Protein AF-S5ZCZ0-F1 (afdb_monomer)

Organism: NCBI:txid1365176

Nearest PDB structures (foldseek):
  7u8q-assembly1_j  TM=2.673E-01  e=6.344E+00  Sus scrofa
  8hij-assembly1_A  TM=1.651E-01  e=8.503E+00  Escherichia coli

pLDDT: mean 81.08, std 20.19, range [30.62, 98.19]

Foldseek 3Di:
DALVLQLLLLVLLVVLLVVAPWQFDEDPCLSVLLSCLLNCLVVDVVSLDDDDDDDPPPDDDDDDDDQQPADLVLVVVCVPPDPVVVVVVVVVPCLCVLLVLLLVQLLVCLVPSYGDSVNSSSLSNSLNNQLSNQADRPDPVQRVVLVVCLVVQSVVSVDCVLLPQQQAFSVRLSVPSNPQDHDRHNNSSSSSSNNNSSNSCNRRIVHDQADDPVLLVLLVVLLVVCDDPNLVVLLVLLVLLVVLLVVCLVQQVVPDPVLNVLSVLLVLLSQLSVLSVLCVDPFSLSNLVSLLRSQPPPSNVVSLVSLCVVLVVTVVVSSCSNNVSSVCSNCVSVVRPSCVVCSRRSSNHDNGDPPPPDPPPPPPPDD

Structure (mmCIF, N/CA/C/O backbone):
data_AF-S5ZCZ0-F1
#
_entry.id   AF-S5ZCZ0-F1
#
loop_
_atom_site.group_PDB
_atom_site.id
_atom_site.type_symbol
_atom_site.label_atom_id
_atom_site.label_alt_id
_atom_site.label_comp_id
_atom_site.label_asym_id
_atom_site.label_entity_id
_atom_site.label_seq_id
_atom_site.pdbx_PDB_ins_code
_atom_site.Cartn_x
_atom_site.Cartn_y
_atom_site.Cartn_z
_atom_site.occupancy
_atom_site.B_iso_or_equiv
_atom_site.auth_seq_id
_atom_site.auth_comp_id
_atom_site.auth_asym_id
_atom_site.auth_atom_id
_atom_site.pdbx_PDB_model_num
ATOM 1 N N . MET A 1 1 ? -21.296 -11.955 4.753 1.00 70.44 1 MET A N 1
ATOM 2 C CA . MET A 1 1 ? -22.139 -11.496 5.878 1.00 70.44 1 MET A CA 1
ATOM 3 C C . MET A 1 1 ? -23.387 -10.886 5.261 1.00 70.44 1 MET A C 1
ATOM 5 O O . MET A 1 1 ? -23.362 -10.497 4.111 1.00 70.44 1 MET A O 1
ATOM 9 N N . HIS A 1 2 ? -24.495 -10.764 5.996 1.00 80.06 2 HIS A N 1
ATOM 10 C CA . HIS A 1 2 ? -25.689 -10.128 5.426 1.00 80.06 2 HIS A CA 1
ATOM 11 C C . HIS A 1 2 ? -25.686 -8.609 5.664 1.00 80.06 2 HIS A C 1
ATOM 13 O O . HIS A 1 2 ? -25.367 -8.169 6.773 1.00 80.06 2 HIS A O 1
ATOM 19 N N . GLY A 1 3 ? -26.139 -7.824 4.676 1.00 82.00 3 GLY A N 1
ATOM 20 C CA . GLY A 1 3 ? -26.157 -6.348 4.649 1.00 82.00 3 GLY A CA 1
ATOM 21 C C . GLY A 1 3 ? -26.394 -5.577 5.962 1.00 82.00 3 GLY A C 1
ATOM 22 O O . GLY A 1 3 ? -25.667 -4.627 6.242 1.00 82.00 3 GLY A O 1
ATOM 23 N N . GLU A 1 4 ? -27.341 -5.973 6.824 1.00 89.56 4 GLU A N 1
ATOM 24 C CA . GLU A 1 4 ? -27.546 -5.268 8.108 1.00 89.56 4 GLU A CA 1
ATOM 25 C C . GLU A 1 4 ? -26.338 -5.406 9.049 1.00 89.56 4 GLU A C 1
ATOM 27 O O . GLU A 1 4 ? -25.949 -4.449 9.713 1.00 89.56 4 GLU A O 1
ATOM 32 N N . THR A 1 5 ? -25.685 -6.570 9.079 1.00 91.88 5 THR A N 1
ATOM 33 C CA . THR A 1 5 ? -24.471 -6.759 9.881 1.00 91.88 5 THR A CA 1
ATOM 34 C C . THR A 1 5 ? -23.303 -5.963 9.302 1.00 91.88 5 THR A C 1
ATOM 36 O O . THR A 1 5 ? -22.583 -5.333 10.074 1.00 91.88 5 THR A O 1
ATOM 39 N N . HIS A 1 6 ? -23.144 -5.910 7.970 1.00 93.38 6 HIS A N 1
ATOM 40 C CA . HIS A 1 6 ? -22.136 -5.054 7.322 1.00 93.38 6 HIS A CA 1
ATOM 41 C C . HIS A 1 6 ? -22.290 -3.589 7.751 1.00 93.38 6 HIS A C 1
ATOM 43 O O . HIS A 1 6 ? -21.334 -2.942 8.193 1.00 93.38 6 HIS A O 1
ATOM 49 N N . LYS A 1 7 ? -23.529 -3.090 7.692 1.00 96.00 7 LYS A N 1
ATOM 50 C CA . LYS A 1 7 ? -23.900 -1.735 8.098 1.00 96.00 7 LYS A CA 1
ATOM 51 C C . LYS A 1 7 ? -23.567 -1.453 9.562 1.00 96.00 7 LYS A C 1
ATOM 53 O O . LYS A 1 7 ? -22.830 -0.503 9.829 1.00 96.00 7 LYS A O 1
ATOM 58 N N . VAL A 1 8 ? -24.082 -2.260 10.493 1.00 96.50 8 VAL A N 1
ATOM 59 C CA . VAL A 1 8 ? -23.909 -2.021 11.937 1.00 96.50 8 VAL A CA 1
ATOM 60 C C . VAL A 1 8 ? -22.431 -2.089 12.322 1.00 96.50 8 VAL A C 1
ATOM 62 O O . VAL A 1 8 ? -21.939 -1.192 13.005 1.00 96.50 8 VAL A O 1
ATOM 65 N N . VAL A 1 9 ? -21.692 -3.086 11.824 1.00 97.06 9 VAL A N 1
ATOM 66 C CA . VAL A 1 9 ? -20.251 -3.219 12.084 1.00 97.06 9 VAL A CA 1
ATOM 67 C C . VAL A 1 9 ? -19.486 -1.976 11.624 1.00 97.06 9 VAL A C 1
ATOM 69 O O . VAL A 1 9 ? -18.690 -1.422 12.386 1.00 97.06 9 VAL A O 1
ATOM 72 N N . THR A 1 10 ? -19.745 -1.490 10.407 1.00 97.38 10 THR A N 1
ATOM 73 C CA . THR A 1 10 ? -19.081 -0.283 9.893 1.00 97.38 10 THR A CA 1
ATOM 74 C C . THR A 1 10 ? -19.464 0.969 10.668 1.00 97.38 10 THR A C 1
ATOM 76 O O . THR A 1 10 ? -18.585 1.770 10.976 1.00 97.38 10 THR A O 1
ATOM 79 N N . GLN A 1 11 ? -20.739 1.144 11.016 1.00 97.12 11 GLN A N 1
ATOM 80 C CA . GLN A 1 11 ? -21.191 2.302 11.790 1.00 97.12 11 GLN A CA 1
ATOM 81 C C . GLN A 1 11 ? -20.533 2.354 13.174 1.00 97.12 11 GLN A C 1
ATOM 83 O O . GLN A 1 11 ? -20.063 3.414 13.587 1.00 97.12 11 GLN A O 1
ATOM 88 N N . ARG A 1 12 ? -20.443 1.214 13.869 1.00 96.56 12 ARG A N 1
ATOM 89 C CA . ARG A 1 12 ? -19.807 1.132 15.193 1.00 96.56 12 ARG A CA 1
ATOM 90 C C . ARG A 1 12 ? -18.302 1.378 15.121 1.00 96.56 12 ARG A C 1
ATOM 92 O O . ARG A 1 12 ? -17.793 2.211 15.869 1.00 96.56 12 ARG A O 1
ATOM 99 N N . ALA A 1 13 ? -17.620 0.762 14.155 1.00 97.00 13 ALA A N 1
ATOM 100 C CA . ALA A 1 13 ? -16.197 1.004 13.924 1.00 97.00 13 ALA A CA 1
ATOM 101 C C . ALA A 1 13 ? -15.904 2.479 13.590 1.00 97.00 13 ALA A C 1
ATOM 103 O O . ALA A 1 13 ? -14.936 3.038 14.099 1.00 97.00 13 ALA A O 1
ATOM 104 N N . LEU A 1 14 ? -16.749 3.131 12.778 1.00 95.69 14 LEU A N 1
ATOM 105 C CA . LEU A 1 14 ? -16.627 4.562 12.478 1.00 95.69 14 LEU A CA 1
ATOM 106 C C . LEU A 1 14 ? -16.865 5.440 13.704 1.00 95.69 14 LEU A C 1
ATOM 108 O O . LEU A 1 14 ? -16.120 6.394 13.908 1.00 95.69 14 LEU A O 1
ATOM 112 N N . SER A 1 15 ? -17.883 5.131 14.509 1.00 94.31 15 SER A N 1
ATOM 113 C CA . SER A 1 15 ? -18.178 5.879 15.732 1.00 94.31 15 SER A CA 1
ATOM 114 C C . SER A 1 15 ? -16.983 5.861 16.683 1.00 94.31 15 SER A C 1
ATOM 116 O O . SER A 1 15 ? -16.574 6.912 17.173 1.00 94.31 15 SER A O 1
ATOM 118 N N . TYR A 1 16 ? -16.388 4.685 16.892 1.00 94.88 16 TYR A N 1
ATOM 119 C CA . TYR A 1 16 ? -15.202 4.541 17.734 1.00 94.88 16 TYR A CA 1
ATOM 120 C C . TYR A 1 16 ? -13.967 5.208 17.114 1.00 94.88 16 TYR A C 1
ATOM 122 O O . TYR A 1 16 ? -13.205 5.889 17.792 1.00 94.88 16 TYR A O 1
ATOM 130 N N . LEU A 1 17 ? -13.779 5.086 15.800 1.00 94.44 17 LEU A N 1
ATOM 131 C CA . LEU A 1 17 ? -12.682 5.761 15.115 1.00 94.44 17 LEU A CA 1
ATOM 132 C C . LEU A 1 17 ? -12.793 7.290 15.208 1.00 94.44 17 LEU A C 1
ATOM 134 O O . LEU A 1 17 ? -11.783 7.957 15.388 1.00 94.44 17 LEU A O 1
ATOM 138 N N . ARG A 1 18 ? -14.002 7.852 15.108 1.00 92.00 18 ARG A N 1
ATOM 139 C CA . ARG A 1 18 ? -14.245 9.300 15.222 1.00 92.00 18 ARG A CA 1
ATOM 140 C C . ARG A 1 18 ? -14.016 9.839 16.630 1.00 92.00 18 ARG A C 1
ATOM 142 O O . ARG A 1 18 ? -13.731 11.025 16.757 1.00 92.00 18 ARG A O 1
ATOM 149 N N . SER A 1 19 ? -14.129 9.007 17.669 1.00 91.94 19 SER A N 1
ATOM 150 C CA . SER A 1 19 ? -13.712 9.417 19.016 1.00 91.94 19 SER A CA 1
ATOM 151 C C . SER A 1 19 ? -12.190 9.500 19.157 1.00 91.94 19 SER A C 1
ATOM 153 O O . SER A 1 19 ? -11.697 9.991 20.167 1.00 91.94 19 SER A O 1
ATOM 155 N N . MET A 1 20 ? -11.439 9.030 18.157 1.00 88.81 20 MET A N 1
ATOM 156 C CA . MET A 1 20 ? -10.005 9.253 18.034 1.00 88.81 20 MET A CA 1
ATOM 157 C C . MET A 1 20 ? -9.792 10.496 17.172 1.00 88.81 20 MET A C 1
ATOM 159 O O . MET A 1 20 ? -10.375 10.611 16.097 1.00 88.81 20 MET A O 1
ATOM 163 N N . GLU A 1 21 ? -8.966 11.437 17.621 1.00 87.06 21 GLU A N 1
ATOM 164 C CA . GLU A 1 21 ? -8.628 12.613 16.817 1.00 87.06 21 GLU A CA 1
ATOM 165 C C . GLU A 1 21 ? -8.030 12.179 15.468 1.00 87.06 21 GLU A C 1
ATOM 167 O O . GLU A 1 21 ? -6.928 11.631 15.399 1.00 87.06 21 GLU A O 1
ATOM 172 N N . LEU A 1 22 ? -8.784 12.382 14.383 1.00 91.88 22 LEU A N 1
ATOM 173 C CA . LEU A 1 22 ? -8.391 11.933 13.052 1.00 91.88 22 LEU A CA 1
ATOM 174 C C . LEU A 1 22 ? -7.470 12.950 12.366 1.00 91.88 22 LEU A C 1
ATOM 176 O O . LEU A 1 22 ? -7.805 14.133 12.302 1.00 91.88 22 LEU A O 1
ATOM 180 N N . PRO A 1 23 ? -6.369 12.505 11.734 1.00 90.81 23 PRO A N 1
ATOM 181 C CA . PRO A 1 23 ? -5.479 13.387 10.980 1.00 90.81 23 PRO A CA 1
ATOM 182 C C . PRO A 1 23 ? -6.022 13.778 9.589 1.00 90.81 23 PRO A C 1
ATOM 184 O O . PRO A 1 23 ? -5.331 14.463 8.831 1.00 90.81 23 PRO A O 1
ATOM 187 N N . VAL A 1 24 ? -7.226 13.325 9.218 1.00 90.06 24 VAL A N 1
ATOM 188 C CA . VAL A 1 24 ? -7.830 13.485 7.884 1.00 90.06 24 VAL A CA 1
ATOM 189 C C . VAL A 1 24 ? -9.168 14.209 7.989 1.00 90.06 24 VAL A C 1
ATOM 191 O O . VAL A 1 24 ? -9.990 13.889 8.848 1.00 90.06 24 VAL A O 1
ATOM 194 N N . VAL A 1 25 ? -9.430 15.138 7.065 1.00 90.75 25 VAL A N 1
ATOM 195 C CA . VAL A 1 25 ? -10.736 15.802 6.961 1.00 90.75 25 VAL A CA 1
ATOM 196 C C . VAL A 1 25 ? -11.687 14.922 6.152 1.00 90.75 25 VAL A C 1
ATOM 198 O O . VAL A 1 25 ? -11.477 14.700 4.957 1.00 90.75 25 VAL A O 1
ATOM 201 N N . LEU A 1 26 ? -12.746 14.429 6.794 1.00 92.75 26 LEU A N 1
ATOM 202 C CA . LEU A 1 26 ? -13.759 13.592 6.149 1.00 92.75 26 LEU A CA 1
ATOM 203 C C . LEU A 1 26 ? -14.891 14.446 5.544 1.00 92.75 26 LEU A C 1
ATOM 205 O O . LEU A 1 26 ? -15.404 15.336 6.230 1.00 92.75 26 LEU A O 1
ATOM 209 N N . PRO A 1 27 ? -15.332 14.177 4.299 1.00 92.75 27 PRO A N 1
ATOM 210 C CA . PRO A 1 27 ? -16.497 14.838 3.709 1.00 92.75 27 PRO A CA 1
ATOM 211 C C . PRO A 1 27 ? -17.777 14.657 4.539 1.00 92.75 27 PRO A C 1
ATOM 213 O O . PRO A 1 27 ? -17.960 13.647 5.218 1.00 92.75 27 PRO A O 1
ATOM 216 N N . ARG A 1 28 ? -18.719 15.607 4.441 1.00 92.06 28 ARG A N 1
ATOM 217 C CA . ARG A 1 28 ? -19.979 15.589 5.221 1.00 92.06 28 ARG A CA 1
ATOM 218 C C . ARG A 1 28 ? -20.813 14.319 5.016 1.00 92.06 28 ARG A C 1
ATOM 220 O O . ARG A 1 28 ? -21.512 13.884 5.920 1.00 92.06 28 ARG A O 1
ATOM 227 N N . ASN A 1 29 ? -20.763 13.737 3.824 1.00 94.25 29 ASN A N 1
ATOM 228 C CA . ASN A 1 29 ? -21.496 12.532 3.436 1.00 94.25 29 ASN A CA 1
ATOM 229 C C . ASN A 1 29 ? -20.669 11.240 3.573 1.00 94.25 29 ASN A C 1
ATOM 231 O O . ASN A 1 29 ? -21.155 10.195 3.131 1.00 94.25 29 ASN A O 1
ATOM 235 N N . PHE A 1 30 ? -19.467 11.302 4.163 1.00 96.44 30 PHE A N 1
ATOM 236 C CA . PHE A 1 30 ? -18.531 10.178 4.257 1.00 96.44 30 PHE A CA 1
ATOM 237 C C . PHE A 1 30 ? -19.191 8.924 4.838 1.00 96.44 30 PHE A C 1
ATOM 239 O O . PHE A 1 30 ? -19.274 7.911 4.149 1.00 96.44 30 PHE A O 1
ATOM 246 N N . ASP A 1 31 ? -19.738 9.010 6.052 1.00 95.94 31 ASP A N 1
ATOM 247 C CA . ASP A 1 31 ? -20.295 7.864 6.783 1.00 95.94 31 ASP A CA 1
ATOM 248 C C . ASP A 1 31 ? -21.441 7.216 6.000 1.00 95.94 31 ASP A C 1
ATOM 250 O O . ASP A 1 31 ? -21.458 6.007 5.775 1.00 95.94 31 ASP A O 1
ATOM 254 N N . ARG A 1 32 ? -22.372 8.043 5.506 1.00 96.75 32 ARG A N 1
ATOM 255 C CA . ARG A 1 32 ? -23.525 7.584 4.722 1.00 96.75 32 ARG A CA 1
ATOM 256 C C . ARG A 1 32 ? -23.082 6.849 3.463 1.00 96.75 32 ARG A C 1
ATOM 258 O O . ARG A 1 32 ? -23.653 5.812 3.133 1.00 96.75 32 ARG A O 1
ATOM 265 N N . LYS A 1 33 ? -22.097 7.389 2.743 1.00 96.75 33 LYS A N 1
ATOM 266 C CA . LYS A 1 33 ? -21.620 6.773 1.508 1.00 96.75 33 LYS A CA 1
ATOM 267 C C . LYS A 1 33 ? -20.812 5.514 1.784 1.00 96.75 33 LYS A C 1
ATOM 269 O O . LYS A 1 33 ? -21.068 4.511 1.134 1.00 96.75 33 LYS A O 1
ATOM 274 N N . LEU A 1 34 ? -19.903 5.535 2.754 1.00 97.19 34 LEU A N 1
ATOM 275 C CA . LEU A 1 34 ? -19.103 4.367 3.105 1.00 97.19 34 LEU A CA 1
ATOM 276 C C . LEU A 1 34 ? -19.994 3.177 3.476 1.00 97.19 34 LEU A C 1
ATOM 278 O O . LEU A 1 34 ? -19.813 2.081 2.954 1.00 97.19 34 LEU A O 1
ATOM 282 N N . VAL A 1 35 ? -20.988 3.415 4.337 1.00 96.75 35 VAL A N 1
ATOM 283 C CA . VAL A 1 35 ? -21.959 2.397 4.753 1.00 96.75 35 VAL A CA 1
ATOM 284 C C . VAL A 1 35 ? -22.780 1.905 3.563 1.00 96.75 35 VAL A C 1
ATOM 286 O O . VAL A 1 35 ? -22.940 0.699 3.399 1.00 96.75 35 VAL A O 1
ATOM 289 N N . ARG A 1 36 ? -23.262 2.815 2.705 1.00 95.75 36 ARG A N 1
ATOM 290 C CA . ARG A 1 36 ? -24.005 2.442 1.495 1.00 95.75 36 ARG A CA 1
ATOM 291 C C . ARG A 1 36 ? -23.179 1.531 0.593 1.00 95.75 36 ARG A C 1
ATOM 293 O O . ARG A 1 36 ? -23.679 0.501 0.175 1.00 95.75 36 ARG A O 1
ATOM 300 N N . GLU A 1 37 ? -21.941 1.904 0.288 1.00 93.19 37 GLU A N 1
ATOM 301 C CA . GLU A 1 37 ? -21.087 1.159 -0.647 1.00 93.19 37 GLU A CA 1
ATOM 302 C C . GLU A 1 37 ? -20.585 -0.164 -0.051 1.00 93.19 37 GLU A C 1
ATOM 304 O O . GLU A 1 37 ? -20.322 -1.095 -0.804 1.00 93.19 37 GLU A O 1
ATOM 309 N N . ASN A 1 38 ? -20.511 -0.282 1.282 1.00 92.75 38 ASN A N 1
ATOM 310 C CA . ASN A 1 38 ? -20.285 -1.566 1.949 1.00 92.75 38 ASN A CA 1
ATOM 311 C C . ASN A 1 38 ? -21.476 -2.525 1.753 1.00 92.75 38 ASN A C 1
ATOM 313 O O . ASN A 1 38 ? -21.288 -3.697 1.464 1.00 92.75 38 ASN A O 1
ATOM 317 N N . VAL A 1 39 ? -22.715 -2.040 1.854 1.00 91.19 39 VAL A N 1
ATOM 318 C CA . VAL A 1 39 ? -23.901 -2.908 1.714 1.00 91.19 39 VAL A CA 1
ATOM 319 C C . VAL A 1 39 ? -24.260 -3.178 0.252 1.00 91.19 39 VAL A C 1
ATOM 321 O O . VAL A 1 39 ? -24.673 -4.281 -0.083 1.00 91.19 39 VAL A O 1
ATOM 324 N N . LYS A 1 40 ? -24.078 -2.190 -0.630 1.00 86.31 40 LYS A N 1
ATOM 325 C CA . LYS A 1 40 ? -24.536 -2.228 -2.026 1.00 86.31 40 LYS A CA 1
ATOM 326 C C . LYS A 1 40 ? -23.987 -3.416 -2.824 1.00 86.31 40 LYS A C 1
ATOM 328 O O . LYS A 1 40 ? -24.655 -3.871 -3.743 1.00 86.31 40 LYS A O 1
ATOM 333 N N . LEU A 1 41 ? -22.800 -3.923 -2.485 1.00 76.06 41 LEU A N 1
ATOM 334 C CA . LEU A 1 41 ? -22.225 -5.093 -3.155 1.00 76.06 41 LEU A CA 1
ATOM 335 C C . LEU A 1 41 ? -23.162 -6.308 -3.112 1.00 76.06 41 LEU A C 1
ATOM 337 O O . LEU A 1 41 ? -23.297 -6.973 -4.132 1.00 76.06 41 LEU A O 1
ATOM 341 N N . ASP A 1 42 ? -23.890 -6.531 -2.011 1.00 72.00 42 ASP A N 1
ATOM 342 C CA . ASP A 1 42 ? -24.879 -7.620 -1.897 1.00 72.00 42 ASP A CA 1
ATOM 343 C C . ASP A 1 42 ? -26.024 -7.516 -2.925 1.00 72.00 42 ASP A C 1
ATOM 345 O O . ASP A 1 42 ? -26.702 -8.506 -3.216 1.00 72.00 42 ASP A O 1
ATOM 349 N N . GLU A 1 43 ? -26.255 -6.318 -3.467 1.00 69.94 43 GLU A N 1
ATOM 350 C CA . GLU A 1 43 ? -27.340 -5.986 -4.393 1.00 69.94 43 GLU A CA 1
ATOM 351 C C . GLU A 1 43 ? -26.882 -5.983 -5.865 1.00 69.94 43 GLU A C 1
ATOM 353 O O . GLU A 1 43 ? -27.717 -5.967 -6.773 1.00 69.94 43 GLU A O 1
ATOM 358 N N . GLU A 1 44 ? -25.569 -5.997 -6.136 1.00 65.94 44 GLU A N 1
ATOM 359 C CA . GLU A 1 44 ? -25.029 -5.963 -7.499 1.00 65.94 44 GLU A CA 1
ATOM 360 C C . GLU A 1 44 ? -25.197 -7.336 -8.177 1.00 65.94 44 GLU A C 1
ATOM 362 O O . GLU A 1 44 ? -24.684 -8.353 -7.712 1.00 65.94 44 GLU A O 1
ATOM 367 N N . ALA A 1 45 ? -25.909 -7.378 -9.310 1.00 47.06 45 ALA A N 1
ATOM 368 C CA . ALA A 1 45 ? -26.216 -8.620 -10.031 1.00 47.06 45 ALA A CA 1
ATOM 369 C C . ALA A 1 45 ? -24.958 -9.419 -10.427 1.00 47.06 45 ALA A C 1
ATOM 371 O O . ALA A 1 45 ? -24.966 -10.642 -10.347 1.00 47.06 45 ALA A O 1
ATOM 372 N N . GLU A 1 46 ? -23.865 -8.735 -10.779 1.00 45.72 46 GLU A N 1
ATOM 373 C CA . GLU A 1 46 ? -22.560 -9.346 -11.084 1.00 45.72 46 GLU A CA 1
ATOM 374 C C . GLU A 1 46 ? -21.850 -9.912 -9.845 1.00 45.72 46 GLU A C 1
ATOM 376 O O . GLU A 1 46 ? -21.071 -10.853 -9.957 1.00 45.72 46 GLU A O 1
ATOM 381 N N . TYR A 1 47 ? -22.123 -9.372 -8.654 1.00 46.94 47 TYR A N 1
ATOM 382 C CA . TYR A 1 47 ? -21.641 -9.934 -7.389 1.00 46.94 47 TYR A CA 1
ATOM 383 C C . TYR A 1 47 ? -22.512 -11.118 -6.937 1.00 46.94 47 TYR A C 1
ATOM 385 O O . TYR A 1 47 ? -22.028 -12.069 -6.321 1.00 46.94 47 TYR A O 1
ATOM 393 N N . ALA A 1 48 ? -23.799 -11.097 -7.300 1.00 40.47 48 ALA A N 1
ATOM 394 C CA . ALA A 1 48 ? -24.753 -12.170 -7.045 1.00 40.47 48 ALA A CA 1
ATOM 395 C C . ALA A 1 48 ? -24.651 -13.354 -8.035 1.00 40.47 48 ALA A C 1
ATOM 397 O O . ALA A 1 48 ? -25.071 -14.461 -7.672 1.00 40.47 48 ALA A O 1
ATOM 398 N N . GLU A 1 49 ? -24.111 -13.151 -9.247 1.00 36.69 49 GLU A N 1
ATOM 399 C CA . GLU A 1 49 ? -23.950 -14.166 -10.301 1.00 36.69 49 GLU A CA 1
ATOM 400 C C . GLU A 1 49 ? -22.477 -14.456 -10.645 1.00 36.69 49 GLU A C 1
ATOM 402 O O . GLU A 1 49 ? -21.777 -13.638 -11.231 1.00 36.69 49 GLU A O 1
ATOM 407 N N . MET A 1 50 ? -22.032 -15.691 -10.384 1.00 47.66 50 MET A N 1
ATOM 408 C CA . MET A 1 50 ? -20.754 -16.237 -10.861 1.00 47.66 50 MET A CA 1
ATOM 409 C C . MET A 1 50 ? -20.940 -17.580 -11.581 1.00 47.66 50 MET A C 1
ATOM 411 O O . MET A 1 50 ? -21.814 -18.367 -11.215 1.00 47.66 50 MET A O 1
ATOM 415 N N . ARG A 1 51 ? -20.116 -17.821 -12.615 1.00 35.16 51 ARG A N 1
ATOM 416 C CA . ARG A 1 51 ? -20.189 -18.942 -13.580 1.00 35.16 51 ARG A CA 1
ATOM 417 C C . ARG A 1 51 ? -19.144 -20.037 -13.265 1.00 35.16 51 ARG A C 1
ATOM 419 O O . ARG A 1 51 ? -18.040 -19.699 -12.850 1.00 35.16 51 ARG A O 1
ATOM 426 N N . TYR A 1 52 ? -19.477 -21.316 -13.501 1.00 49.59 52 TYR A N 1
ATOM 427 C CA . TYR A 1 52 ? -18.656 -22.510 -13.190 1.00 49.59 52 TYR A CA 1
ATOM 428 C C . TYR A 1 52 ? -18.496 -23.455 -14.396 1.00 49.59 52 TYR A C 1
ATOM 430 O O . TYR A 1 52 ? -19.278 -23.376 -15.343 1.00 49.59 52 TYR A O 1
ATOM 438 N N . PHE A 1 53 ? -17.513 -24.362 -14.324 1.00 33.09 53 PHE A N 1
ATOM 439 C CA . PHE A 1 53 ? -17.235 -25.433 -15.291 1.00 33.09 53 PHE A CA 1
ATOM 440 C C . PHE A 1 53 ? -17.284 -26.798 -14.578 1.00 33.09 53 PHE A C 1
ATOM 442 O O . PHE A 1 53 ? -16.728 -26.927 -13.487 1.00 33.09 53 PHE A O 1
ATOM 449 N N . ASP A 1 54 ? -17.958 -27.785 -15.173 1.00 35.31 54 ASP A N 1
ATOM 450 C CA . ASP A 1 54 ? -18.120 -29.154 -14.655 1.00 35.31 54 ASP A CA 1
ATOM 451 C C . ASP A 1 54 ? -17.348 -30.151 -15.542 1.00 35.31 54 ASP A C 1
ATOM 453 O O . ASP A 1 54 ? -17.445 -30.096 -16.770 1.00 35.31 54 ASP A O 1
ATOM 457 N N . PHE A 1 55 ? -16.582 -31.051 -14.918 1.00 34.38 55 PHE A N 1
ATOM 458 C CA . PHE A 1 55 ? -15.745 -32.060 -15.582 1.00 34.38 55 PHE A CA 1
ATOM 459 C C . PHE A 1 55 ? -16.468 -33.376 -15.841 1.00 34.38 55 PHE A C 1
ATOM 461 O O . PHE A 1 55 ? -15.967 -34.184 -16.622 1.00 34.38 55 PHE A O 1
ATOM 468 N N . GLU A 1 56 ? -17.629 -33.611 -15.227 1.00 35.59 56 GLU A N 1
ATOM 469 C CA . GLU A 1 56 ? -18.244 -34.940 -15.264 1.00 35.59 56 GLU A CA 1
ATOM 470 C C . GLU A 1 56 ? -19.052 -35.216 -16.536 1.00 35.59 56 GLU A C 1
ATOM 472 O O . GLU A 1 56 ? -19.319 -36.377 -16.837 1.00 35.59 56 GLU A O 1
ATOM 477 N N . THR A 1 57 ? -19.437 -34.198 -17.319 1.00 39.97 57 THR A N 1
ATOM 478 C CA . THR A 1 57 ? -20.398 -34.420 -18.421 1.00 39.97 57 THR A CA 1
ATOM 479 C C . THR A 1 57 ? -20.070 -33.795 -19.775 1.00 39.97 57 THR A C 1
ATOM 481 O O . THR A 1 57 ? -20.834 -34.003 -20.715 1.00 39.97 57 THR A O 1
ATOM 484 N N . GLY A 1 58 ? -18.948 -33.082 -19.942 1.00 35.78 58 GLY A N 1
ATOM 485 C CA . GLY A 1 58 ? -18.511 -32.583 -21.261 1.00 35.78 58 GLY A CA 1
ATOM 486 C C . GLY A 1 58 ? -19.555 -31.744 -22.024 1.00 35.78 58 GLY A C 1
ATOM 487 O O . GLY A 1 58 ? -19.466 -31.611 -23.243 1.00 35.78 58 GLY A O 1
ATOM 488 N N . GLY A 1 59 ? -20.557 -31.196 -21.329 1.00 35.16 59 GLY A N 1
ATOM 489 C CA . GLY A 1 59 ? -21.714 -30.547 -21.935 1.00 35.16 59 GLY A CA 1
ATOM 490 C C . GLY A 1 59 ? -22.246 -29.398 -21.084 1.00 35.16 59 GLY A C 1
ATOM 491 O O . GLY A 1 59 ? -22.389 -29.497 -19.868 1.00 35.16 59 GLY A O 1
ATOM 492 N N . THR A 1 60 ? -22.550 -28.283 -21.746 1.00 30.62 60 THR A N 1
ATOM 493 C CA . THR A 1 60 ? -23.021 -27.033 -21.144 1.00 30.62 60 THR A CA 1
ATOM 494 C C . THR A 1 60 ? -24.446 -27.182 -20.611 1.00 30.62 60 THR A C 1
ATOM 496 O O . THR A 1 60 ? -25.409 -27.243 -21.376 1.00 30.62 60 THR A O 1
ATOM 499 N N . ARG A 1 61 ? -24.614 -27.172 -19.285 1.00 36.25 61 ARG A N 1
ATOM 500 C CA . ARG A 1 61 ? -25.913 -26.934 -18.639 1.00 36.25 61 ARG A CA 1
ATOM 501 C C . ARG A 1 61 ? -25.855 -25.693 -17.751 1.00 36.25 61 ARG A C 1
ATOM 503 O O . ARG A 1 61 ? -24.920 -25.496 -16.985 1.00 36.25 61 ARG A O 1
ATOM 510 N N . VAL A 1 62 ? -26.881 -24.851 -17.872 1.00 37.31 62 VAL A N 1
ATOM 511 C CA . VAL A 1 62 ? -27.051 -23.598 -17.123 1.00 37.31 62 VAL A CA 1
ATOM 512 C C . VAL A 1 62 ? -27.676 -23.903 -15.762 1.00 37.31 62 VAL A C 1
ATOM 514 O O . VAL A 1 62 ? -28.848 -24.262 -15.709 1.00 37.31 62 VAL A O 1
ATOM 517 N N . TYR A 1 63 ? -26.928 -23.726 -14.666 1.00 41.12 63 TYR A N 1
ATOM 518 C CA . TYR A 1 63 ? -27.464 -23.782 -13.296 1.00 41.12 63 TYR A CA 1
ATOM 519 C C . TYR A 1 63 ? -26.789 -22.779 -12.339 1.00 41.12 63 TYR A C 1
ATOM 521 O O . TYR A 1 63 ? -25.664 -22.336 -12.553 1.00 41.12 63 TYR A O 1
ATOM 529 N N . ARG A 1 64 ? -27.531 -22.409 -11.280 1.00 35.94 64 ARG A N 1
ATOM 530 C CA . ARG A 1 64 ? -27.339 -21.257 -10.377 1.00 35.94 64 ARG A CA 1
ATOM 531 C C . ARG A 1 64 ? -27.002 -21.743 -8.951 1.00 35.94 64 ARG A C 1
ATOM 533 O O . ARG A 1 64 ? -27.883 -22.281 -8.278 1.00 35.94 64 ARG A O 1
ATOM 540 N N . ARG A 1 65 ? -25.773 -21.539 -8.447 1.00 34.81 65 ARG A N 1
ATOM 541 C CA . ARG A 1 65 ? -25.465 -21.614 -6.995 1.00 34.81 65 ARG A CA 1
ATOM 542 C C . ARG A 1 65 ? -24.194 -20.828 -6.623 1.00 34.81 65 ARG A C 1
ATOM 544 O O . ARG A 1 65 ? -23.186 -20.945 -7.298 1.00 34.81 65 ARG A O 1
ATOM 551 N N . ARG A 1 66 ? -24.275 -20.038 -5.541 1.00 38.25 66 ARG A N 1
ATOM 552 C CA . ARG A 1 66 ? -23.247 -19.124 -4.996 1.00 38.25 66 ARG A CA 1
ATOM 553 C C . ARG A 1 66 ? -22.129 -19.885 -4.256 1.00 38.25 66 ARG A C 1
ATOM 555 O O . ARG A 1 66 ? -22.425 -20.487 -3.226 1.00 38.25 66 ARG A O 1
ATOM 562 N N . ILE A 1 67 ? -20.875 -19.821 -4.718 1.00 37.59 67 ILE A N 1
ATOM 563 C CA . ILE A 1 67 ? -19.686 -20.074 -3.873 1.00 37.59 67 ILE A CA 1
ATOM 564 C C . ILE A 1 67 ? -19.206 -18.728 -3.333 1.00 37.59 67 ILE A C 1
ATOM 566 O O . ILE A 1 67 ? -19.005 -17.786 -4.100 1.00 37.59 67 ILE A O 1
ATOM 570 N N . ALA A 1 68 ? -19.025 -18.632 -2.017 1.00 37.38 68 ALA A N 1
ATOM 571 C CA . ALA A 1 68 ? -18.572 -17.401 -1.393 1.00 37.38 68 ALA A CA 1
ATOM 572 C C . ALA A 1 68 ? -17.101 -17.120 -1.750 1.00 37.38 68 ALA A C 1
ATOM 574 O O . ALA A 1 68 ? -16.198 -17.935 -1.575 1.00 37.38 68 ALA A O 1
ATOM 575 N N . HIS A 1 69 ? -16.885 -15.916 -2.262 1.00 39.56 69 HIS A N 1
ATOM 576 C CA . HIS A 1 69 ? -15.676 -15.381 -2.885 1.00 39.56 69 HIS A CA 1
ATOM 577 C C . HIS A 1 69 ? -14.406 -15.295 -2.010 1.00 39.56 69 HIS A C 1
ATOM 579 O O . HIS A 1 69 ? -13.442 -14.643 -2.415 1.00 39.56 69 HIS A O 1
ATOM 585 N N . HIS A 1 70 ? -14.391 -15.893 -0.816 1.00 46.91 70 HIS A N 1
ATOM 586 C CA . HIS A 1 70 ? -13.569 -15.404 0.298 1.00 46.91 70 HIS A CA 1
ATOM 587 C C . HIS A 1 70 ? -12.848 -16.493 1.098 1.00 46.91 70 HIS A C 1
ATOM 589 O O . HIS A 1 70 ? -12.409 -16.252 2.220 1.00 46.91 70 HIS A O 1
ATOM 595 N N . SER A 1 71 ? -12.709 -17.699 0.544 1.00 39.25 71 SER A N 1
ATOM 596 C CA . SER A 1 71 ? -11.995 -18.792 1.211 1.00 39.25 71 SER A CA 1
ATOM 597 C C . SER A 1 71 ? -10.492 -18.505 1.261 1.00 39.25 71 SER A C 1
ATOM 599 O O . SER A 1 71 ? -9.826 -18.393 0.232 1.00 39.25 71 SER A O 1
ATOM 601 N N . GLU A 1 72 ? -9.940 -18.460 2.474 1.00 38.91 72 GLU A N 1
ATOM 602 C CA . GLU A 1 72 ? -8.493 -18.420 2.736 1.00 38.91 72 GLU A CA 1
ATOM 603 C C . GLU A 1 72 ? -7.750 -19.680 2.276 1.00 38.91 72 GLU A C 1
ATOM 605 O O . GLU A 1 72 ? -6.526 -19.718 2.290 1.00 38.91 72 GLU A O 1
ATOM 610 N N . ASN A 1 73 ? -8.508 -20.677 1.825 1.00 41.47 73 ASN A N 1
ATOM 611 C CA . ASN A 1 73 ? -8.064 -21.951 1.298 1.00 41.47 73 ASN A CA 1
ATOM 612 C C . ASN A 1 73 ? -8.413 -22.082 -0.187 1.00 41.47 73 ASN A C 1
ATOM 614 O O . ASN A 1 73 ? -8.668 -23.189 -0.646 1.00 41.47 73 ASN A O 1
ATOM 618 N N . ILE A 1 74 ? -8.450 -20.986 -0.962 1.00 44.88 74 ILE A N 1
ATOM 619 C CA . ILE A 1 74 ? -8.570 -21.108 -2.426 1.00 44.88 74 ILE A CA 1
ATOM 620 C C . ILE A 1 74 ? -7.481 -22.040 -2.962 1.00 44.88 74 ILE A C 1
ATOM 622 O O . ILE A 1 74 ? -7.780 -22.856 -3.815 1.00 44.88 74 ILE A O 1
ATOM 626 N N . ASP A 1 75 ? -6.278 -22.030 -2.387 1.00 41.28 75 ASP A N 1
ATOM 627 C CA . ASP A 1 75 ? -5.182 -22.915 -2.794 1.00 41.28 75 ASP A CA 1
ATOM 628 C C . ASP A 1 75 ? -5.465 -24.400 -2.480 1.00 41.28 75 ASP A C 1
ATOM 630 O O . ASP A 1 75 ? -5.035 -25.272 -3.221 1.00 41.28 75 ASP A O 1
ATOM 634 N N . VAL A 1 76 ? -6.234 -24.709 -1.428 1.00 42.34 76 VAL A N 1
ATOM 635 C CA . VAL A 1 76 ? -6.607 -26.089 -1.045 1.00 42.34 76 VAL A CA 1
ATOM 636 C C . VAL A 1 76 ? -7.881 -26.545 -1.766 1.00 42.34 76 VAL A C 1
ATOM 638 O O . VAL A 1 76 ? -7.978 -27.686 -2.202 1.00 42.34 76 VAL A O 1
ATOM 641 N N . ALA A 1 77 ? -8.854 -25.648 -1.942 1.00 42.19 77 ALA A N 1
ATOM 642 C CA . ALA A 1 77 ? -10.075 -25.898 -2.705 1.00 42.19 77 ALA A CA 1
ATOM 643 C C . ALA A 1 77 ? -9.805 -25.979 -4.217 1.00 42.19 77 ALA A C 1
ATOM 645 O O . ALA A 1 77 ? -10.506 -26.700 -4.920 1.00 42.19 77 ALA A O 1
ATOM 646 N N . SER A 1 78 ? -8.787 -25.266 -4.712 1.00 43.03 78 SER A N 1
ATOM 647 C CA . SER A 1 78 ? -8.389 -25.265 -6.120 1.00 43.03 78 SER A CA 1
ATOM 648 C C . SER A 1 78 ? -7.532 -26.458 -6.513 1.00 43.03 78 SER A C 1
ATOM 650 O O . SER A 1 78 ? -7.605 -26.851 -7.665 1.00 43.03 78 SER A O 1
ATOM 652 N N . GLN A 1 79 ? -6.813 -27.110 -5.592 1.00 45.41 79 GLN A N 1
ATOM 653 C CA . GLN A 1 79 ? -6.028 -28.318 -5.906 1.00 45.41 79 GLN A CA 1
ATOM 654 C C . GLN A 1 79 ? -6.852 -29.442 -6.559 1.00 45.41 79 GLN A C 1
ATOM 656 O O . GLN A 1 79 ? -6.298 -30.229 -7.321 1.00 45.41 79 GLN A O 1
ATOM 661 N N . ASN A 1 80 ? -8.165 -29.480 -6.305 1.00 44.62 80 ASN A N 1
ATOM 662 C CA . ASN A 1 80 ? -9.104 -30.434 -6.907 1.00 44.62 80 ASN A CA 1
ATOM 663 C C . ASN A 1 80 ? -9.907 -29.855 -8.093 1.00 44.62 80 ASN A C 1
ATOM 665 O O . ASN A 1 80 ? -10.767 -30.537 -8.643 1.00 44.62 80 ASN A O 1
ATOM 669 N N . LEU A 1 81 ? -9.666 -28.597 -8.473 1.00 48.19 81 LEU A N 1
ATOM 670 C CA . LEU A 1 81 ? -10.223 -27.960 -9.671 1.00 48.19 81 LEU A CA 1
ATOM 671 C C . LEU A 1 81 ? -9.292 -28.229 -10.864 1.00 48.19 81 LEU A C 1
ATOM 673 O O . LEU A 1 81 ? -8.114 -28.506 -10.663 1.00 48.19 81 LEU A O 1
ATOM 677 N N . PRO A 1 82 ? -9.757 -28.152 -12.114 1.00 48.28 82 PRO A N 1
ATOM 678 C CA . PRO A 1 82 ? -8.869 -28.250 -13.278 1.00 48.28 82 PRO A CA 1
ATOM 679 C C . PRO A 1 82 ? -7.826 -27.124 -13.327 1.00 48.28 82 PRO A C 1
ATOM 681 O O . PRO A 1 82 ? -7.993 -26.054 -12.736 1.00 48.28 82 PRO A O 1
ATOM 684 N N . SER A 1 83 ? -6.744 -27.355 -14.066 1.00 45.59 83 SER A N 1
ATOM 685 C CA . SER A 1 83 ? -5.574 -26.472 -14.121 1.00 45.59 83 SER A CA 1
ATOM 686 C C . SER A 1 83 ? -5.864 -25.059 -14.646 1.00 45.59 83 SER A C 1
ATOM 688 O O . SER A 1 83 ? -5.212 -24.107 -14.224 1.00 45.59 83 SER A O 1
ATOM 690 N N . ASP A 1 84 ? -6.855 -24.885 -15.516 1.00 40.06 84 ASP A N 1
ATOM 691 C CA . ASP A 1 84 ? -7.301 -23.593 -16.050 1.00 40.06 84 ASP A CA 1
ATOM 692 C C . ASP A 1 84 ? -8.099 -22.769 -15.021 1.00 40.06 84 ASP A C 1
ATOM 694 O O . ASP A 1 84 ? -7.913 -21.554 -14.909 1.00 40.06 84 ASP A O 1
ATOM 698 N N . VAL A 1 85 ? -8.917 -23.426 -14.195 1.00 40.34 85 VAL A N 1
ATOM 699 C CA . VAL A 1 85 ? -9.640 -22.803 -13.073 1.00 40.34 85 VAL A CA 1
ATOM 700 C C . VAL A 1 85 ? -8.702 -22.547 -11.886 1.00 40.34 85 VAL A C 1
ATOM 702 O O . VAL A 1 85 ? -8.795 -21.500 -11.244 1.00 40.34 85 VAL A O 1
ATOM 705 N N . GLN A 1 86 ? -7.743 -23.443 -11.631 1.00 43.12 86 GLN A N 1
ATOM 706 C CA . GLN A 1 86 ? -6.632 -23.200 -10.703 1.00 43.12 86 GLN A CA 1
ATOM 707 C C . GLN A 1 86 ? -5.839 -21.959 -11.107 1.00 43.12 86 GLN A C 1
ATOM 709 O O . GLN A 1 86 ? -5.588 -21.095 -10.269 1.00 43.12 86 GLN A O 1
ATOM 714 N N . LEU A 1 87 ? -5.494 -21.836 -12.392 1.00 39.75 87 LEU A N 1
ATOM 715 C CA . LEU A 1 87 ? -4.795 -20.677 -12.936 1.00 39.75 87 LEU A CA 1
ATOM 716 C C . LEU A 1 87 ? -5.639 -19.404 -12.783 1.00 39.75 87 LEU A C 1
ATOM 718 O O . LEU A 1 87 ? -5.113 -18.385 -12.345 1.00 39.75 87 LEU A O 1
ATOM 722 N N . PHE A 1 88 ? -6.949 -19.461 -13.039 1.00 39.50 88 PHE A N 1
ATOM 723 C CA . PHE A 1 88 ? -7.863 -18.340 -12.798 1.00 39.50 88 PHE A CA 1
ATOM 724 C C . PHE A 1 88 ? -7.873 -17.894 -11.324 1.00 39.50 88 PHE A C 1
ATOM 726 O O . PHE A 1 88 ? -7.700 -16.707 -11.051 1.00 39.50 88 PHE A O 1
ATOM 733 N N . PHE A 1 89 ? -7.995 -18.813 -10.359 1.00 41.53 89 PHE A N 1
ATOM 734 C CA . PHE A 1 89 ? -8.004 -18.468 -8.929 1.00 41.53 89 PHE A CA 1
ATOM 735 C C . PHE A 1 89 ? -6.627 -18.059 -8.379 1.00 41.53 89 PHE A C 1
ATOM 737 O O . PHE A 1 89 ? -6.552 -17.142 -7.559 1.00 41.53 89 PHE A O 1
ATOM 744 N N . ALA A 1 90 ? -5.539 -18.665 -8.863 1.00 39.47 90 ALA A N 1
ATOM 745 C CA . ALA A 1 90 ? -4.165 -18.291 -8.520 1.00 39.47 90 ALA A CA 1
ATOM 746 C C . ALA A 1 90 ? -3.794 -16.897 -9.062 1.00 39.47 90 ALA A C 1
ATOM 748 O O . ALA A 1 90 ? -3.096 -16.129 -8.392 1.00 39.47 90 ALA A O 1
ATOM 749 N N . LEU A 1 91 ? -4.303 -16.537 -10.247 1.00 35.31 91 LEU A N 1
ATOM 750 C CA . LEU A 1 91 ? -4.188 -15.190 -10.815 1.00 35.31 91 LEU A CA 1
ATOM 751 C C . LEU A 1 91 ? -5.093 -14.178 -10.087 1.00 35.31 91 LEU A C 1
ATOM 753 O O . LEU A 1 91 ? -4.749 -12.999 -9.998 1.00 35.31 91 LEU A O 1
ATOM 757 N N . TYR A 1 92 ? -6.204 -14.630 -9.497 1.00 41.25 92 TYR A N 1
ATOM 758 C CA . TYR A 1 92 ? -7.187 -13.807 -8.786 1.00 41.25 92 TYR A CA 1
ATOM 759 C C . TYR A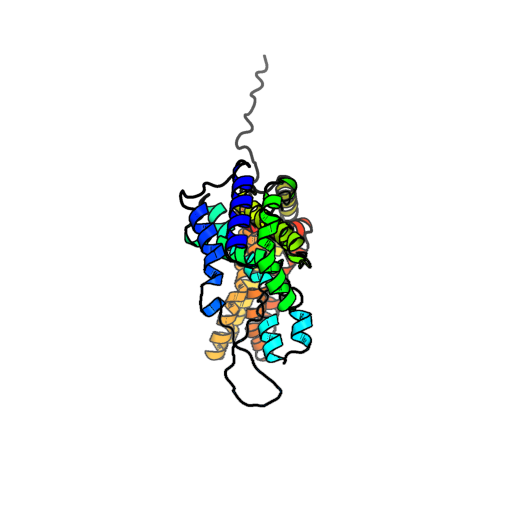 1 92 ? -6.967 -13.791 -7.258 1.00 41.25 92 TYR A C 1
ATOM 761 O O . TYR A 1 92 ? -7.887 -13.956 -6.455 1.00 41.25 92 TYR A O 1
ATOM 769 N N . ASN A 1 93 ? -5.730 -13.560 -6.807 1.00 47.38 93 ASN A N 1
ATOM 770 C CA . ASN A 1 93 ? -5.430 -13.413 -5.379 1.00 47.38 93 ASN A CA 1
ATOM 771 C C . ASN A 1 93 ? -5.930 -12.047 -4.843 1.00 47.38 93 ASN A C 1
ATOM 773 O O . ASN A 1 93 ? -5.169 -11.073 -4.758 1.00 47.38 93 ASN A O 1
ATOM 777 N N . LYS A 1 94 ? -7.221 -11.968 -4.460 1.00 55.66 94 LYS A N 1
ATOM 778 C CA . LYS A 1 94 ? -7.897 -10.746 -3.956 1.00 55.66 94 LYS A CA 1
ATOM 779 C C . LYS A 1 94 ? -7.196 -10.082 -2.755 1.00 55.66 94 LYS A C 1
ATOM 781 O O . LYS A 1 94 ? -7.456 -8.913 -2.490 1.00 55.66 94 LYS A O 1
ATOM 786 N N . LYS A 1 95 ? -6.283 -10.750 -2.031 1.00 54.50 95 LYS A N 1
ATOM 787 C CA . LYS A 1 95 ? -5.510 -10.103 -0.944 1.00 54.50 95 LYS A CA 1
ATOM 788 C C . LYS A 1 95 ? -4.600 -8.992 -1.479 1.00 54.50 95 LYS A C 1
ATOM 790 O O . LYS A 1 95 ? -4.514 -7.919 -0.878 1.00 54.50 95 LYS A O 1
ATOM 795 N N . ARG A 1 96 ? -3.956 -9.221 -2.633 1.00 55.78 96 ARG A N 1
ATOM 796 C CA . ARG A 1 96 ? -3.175 -8.182 -3.330 1.00 55.78 96 ARG A CA 1
ATOM 797 C C . ARG A 1 96 ? -4.083 -7.086 -3.891 1.00 55.78 96 ARG A C 1
ATOM 799 O O . ARG A 1 96 ? -3.691 -5.923 -3.843 1.00 55.78 96 ARG A O 1
ATOM 806 N N . ASP A 1 97 ? -5.294 -7.440 -4.328 1.00 73.75 97 ASP A N 1
ATOM 807 C CA . ASP A 1 97 ? -6.310 -6.479 -4.783 1.00 73.75 97 ASP A CA 1
ATOM 808 C C . ASP A 1 97 ? -6.779 -5.561 -3.637 1.00 73.75 97 ASP A C 1
ATOM 810 O O . ASP A 1 97 ? -6.758 -4.343 -3.787 1.00 73.75 97 ASP A O 1
ATOM 814 N N . ILE A 1 98 ? -7.078 -6.105 -2.447 1.00 83.62 98 ILE A N 1
ATOM 815 C CA . ILE A 1 98 ? -7.464 -5.318 -1.259 1.00 83.62 98 ILE A CA 1
ATOM 816 C C . ILE A 1 98 ? -6.385 -4.290 -0.910 1.00 83.62 98 ILE A C 1
ATOM 818 O O . ILE A 1 98 ? -6.677 -3.098 -0.827 1.00 83.62 98 ILE A O 1
ATOM 822 N N . LEU A 1 99 ? -5.131 -4.719 -0.736 1.00 87.62 99 LEU A N 1
ATOM 823 C CA . LEU A 1 99 ? -4.055 -3.785 -0.392 1.00 87.62 99 LEU A CA 1
ATOM 824 C C . LEU A 1 99 ? -3.794 -2.780 -1.517 1.00 87.62 99 LEU A C 1
ATOM 826 O O . LEU A 1 99 ? -3.610 -1.607 -1.225 1.00 87.62 99 LEU A O 1
ATOM 830 N N . GLY A 1 100 ? -3.846 -3.193 -2.787 1.00 86.31 100 GLY A N 1
ATOM 831 C CA . GLY A 1 100 ? -3.690 -2.284 -3.926 1.00 86.31 100 GLY A CA 1
ATOM 832 C C . GLY A 1 100 ? -4.802 -1.230 -4.024 1.00 86.31 100 GLY A C 1
ATOM 833 O O . GLY A 1 100 ? -4.534 -0.076 -4.372 1.00 86.31 100 GLY A O 1
ATOM 834 N N . ARG A 1 101 ? -6.044 -1.587 -3.675 1.00 90.12 101 ARG A N 1
ATOM 835 C CA . ARG A 1 101 ? -7.181 -0.657 -3.567 1.00 90.12 101 ARG A CA 1
ATOM 836 C C . ARG A 1 101 ? -6.998 0.314 -2.405 1.00 90.12 101 ARG A C 1
ATOM 838 O O . ARG A 1 101 ? -7.139 1.521 -2.594 1.00 90.12 101 ARG A O 1
ATOM 845 N N . LEU A 1 102 ? -6.590 -0.183 -1.238 1.00 94.19 102 LEU A N 1
ATOM 846 C CA . LEU A 1 102 ? -6.273 0.658 -0.080 1.00 94.19 102 LEU A CA 1
ATOM 847 C C . LEU A 1 102 ? -5.081 1.589 -0.353 1.00 94.19 102 LEU A C 1
ATOM 849 O O . LEU A 1 102 ? -5.125 2.751 0.042 1.00 94.19 102 LEU A O 1
ATOM 853 N N . ASP A 1 103 ? -4.071 1.133 -1.103 1.00 92.69 103 ASP A N 1
ATOM 854 C CA . ASP A 1 103 ? -2.936 1.953 -1.543 1.00 92.69 103 ASP A CA 1
ATOM 855 C C . ASP A 1 103 ? -3.424 3.164 -2.365 1.00 92.69 103 ASP A C 1
ATOM 857 O O . ASP A 1 103 ? -2.897 4.268 -2.218 1.00 92.69 103 ASP A O 1
ATOM 861 N N . LYS A 1 104 ? -4.454 2.996 -3.214 1.00 91.38 104 LYS A N 1
ATOM 862 C CA . LYS A 1 104 ? -5.054 4.104 -3.985 1.00 91.38 104 LYS A CA 1
ATOM 863 C C . LYS A 1 104 ? -5.716 5.132 -3.065 1.00 91.38 104 LYS A C 1
ATOM 865 O O . LYS A 1 104 ? -5.397 6.315 -3.178 1.00 91.38 104 LYS A O 1
ATOM 870 N N . VAL A 1 105 ? -6.562 4.681 -2.137 1.00 95.06 105 VAL A N 1
ATOM 871 C CA . VAL A 1 105 ? -7.255 5.561 -1.175 1.00 95.06 105 VAL A CA 1
ATOM 872 C C . VAL A 1 105 ? -6.249 6.286 -0.279 1.00 95.06 105 VAL A C 1
ATOM 874 O O . VAL A 1 105 ? -6.343 7.494 -0.067 1.00 95.06 105 VAL A O 1
ATOM 877 N N . ARG A 1 106 ? -5.229 5.577 0.216 1.00 95.44 106 ARG A N 1
ATOM 878 C CA . ARG A 1 106 ? -4.217 6.178 1.085 1.00 95.44 106 ARG A CA 1
ATOM 879 C C . ARG A 1 106 ? -3.383 7.225 0.349 1.00 95.44 106 ARG A C 1
ATOM 881 O O . ARG A 1 106 ? -3.179 8.305 0.893 1.00 95.44 106 ARG A O 1
ATOM 888 N N . ARG A 1 107 ? -2.949 6.968 -0.891 1.00 92.75 107 ARG A N 1
ATOM 889 C CA . ARG A 1 107 ? -2.230 7.970 -1.708 1.00 92.75 107 ARG A CA 1
ATOM 890 C C . ARG A 1 107 ? -3.048 9.237 -1.923 1.00 92.75 107 ARG A C 1
ATOM 892 O O . ARG A 1 107 ? -2.499 10.336 -1.877 1.00 92.75 107 ARG A O 1
ATOM 899 N N . GLU A 1 108 ? -4.346 9.081 -2.147 1.00 93.25 108 GLU A N 1
ATOM 900 C CA . GLU A 1 108 ? -5.265 10.204 -2.263 1.00 93.25 108 GLU A CA 1
ATOM 901 C C . GLU A 1 108 ? -5.289 11.046 -0.977 1.00 93.25 108 GLU A C 1
ATOM 903 O O . GLU A 1 108 ? -5.073 12.258 -1.031 1.00 93.25 108 GLU A O 1
ATOM 908 N N . ILE A 1 109 ? -5.434 10.396 0.180 1.00 95.06 109 ILE A N 1
ATOM 909 C CA . ILE A 1 109 ? -5.401 11.050 1.495 1.00 95.06 109 ILE A CA 1
ATOM 910 C C . ILE A 1 109 ? -4.078 11.779 1.729 1.00 95.06 109 ILE A C 1
ATOM 912 O O . ILE A 1 109 ? -4.080 12.929 2.164 1.00 95.06 109 ILE A O 1
ATOM 916 N N . LEU A 1 110 ? -2.941 11.156 1.416 1.00 93.94 110 LEU A N 1
ATOM 917 C CA . LEU A 1 110 ? -1.633 11.802 1.575 1.00 93.94 110 LEU A CA 1
ATOM 918 C C . LEU A 1 110 ? -1.493 13.047 0.687 1.00 93.94 110 LEU A C 1
ATOM 920 O O . LEU A 1 110 ? -0.827 14.006 1.079 1.00 93.94 110 LEU A O 1
ATOM 924 N N . ARG A 1 111 ? -2.120 13.043 -0.496 1.00 92.31 111 ARG A N 1
ATOM 925 C CA . ARG A 1 111 ? -2.059 14.150 -1.457 1.00 92.31 111 ARG A CA 1
ATOM 926 C C . ARG A 1 111 ? -3.004 15.295 -1.104 1.00 92.31 111 ARG A C 1
ATOM 928 O O . ARG A 1 111 ? -2.598 16.451 -1.192 1.00 92.31 111 ARG A O 1
ATOM 935 N N . TYR A 1 112 ? -4.242 14.986 -0.727 1.00 92.19 112 TYR A N 1
ATOM 936 C CA . TYR A 1 112 ? -5.311 15.981 -0.585 1.00 92.19 112 TYR A CA 1
ATOM 937 C C . TYR A 1 112 ? -5.760 16.212 0.860 1.00 92.19 112 TYR A C 1
ATOM 939 O O . TYR A 1 112 ? -6.575 17.096 1.106 1.00 92.19 112 TYR A O 1
ATOM 947 N N . ARG A 1 113 ? -5.241 15.437 1.824 1.00 91.38 113 ARG A N 1
ATOM 948 C CA . ARG A 1 113 ? -5.661 15.436 3.243 1.00 91.38 113 ARG A CA 1
ATOM 949 C C . ARG A 1 113 ? -7.156 15.170 3.452 1.00 91.38 113 ARG A C 1
ATOM 951 O O . ARG A 1 113 ? -7.720 15.486 4.498 1.00 91.38 113 ARG A O 1
ATOM 958 N N . THR A 1 114 ? -7.784 14.572 2.450 1.00 93.19 114 THR A N 1
ATOM 959 C CA . THR A 1 114 ? -9.189 14.186 2.410 1.00 93.19 114 THR A CA 1
ATOM 960 C C . THR A 1 114 ? -9.340 12.994 1.467 1.00 93.19 114 THR A C 1
ATOM 962 O O . THR A 1 114 ? -8.367 12.555 0.853 1.00 93.19 114 THR A O 1
ATOM 965 N N . VAL A 1 115 ? -10.550 12.464 1.362 1.00 93.94 115 VAL A N 1
ATOM 966 C CA . VAL A 1 115 ? -10.886 11.319 0.517 1.00 93.94 115 VAL A CA 1
ATOM 967 C C . VAL A 1 115 ? -12.072 11.677 -0.371 1.00 93.94 115 VAL A C 1
ATOM 969 O O . VAL A 1 115 ? -13.077 12.205 0.102 1.00 93.94 115 VAL A O 1
ATOM 972 N N . SER A 1 116 ? -11.950 11.416 -1.666 1.00 94.69 116 SER A N 1
ATOM 973 C CA . SER A 1 116 ? -12.989 11.660 -2.658 1.00 94.69 116 SER A CA 1
ATOM 974 C C . SER A 1 116 ? -14.132 10.679 -2.517 1.00 94.69 116 SER A C 1
ATOM 976 O O . SER A 1 116 ? -14.012 9.578 -1.988 1.00 94.69 116 SER A O 1
ATOM 978 N N . GLU A 1 117 ? -15.239 11.043 -3.142 1.00 94.62 117 GLU A N 1
ATOM 979 C CA . GLU A 1 117 ? -16.383 10.174 -3.364 1.00 94.62 117 GLU A CA 1
ATOM 980 C C . GLU A 1 117 ? -16.021 8.800 -3.950 1.00 94.62 117 GLU A C 1
ATOM 982 O O . GLU A 1 117 ? -16.661 7.809 -3.596 1.00 94.62 117 GLU A O 1
ATOM 987 N N . ALA A 1 118 ? -15.023 8.725 -4.836 1.00 92.62 118 ALA A N 1
ATOM 988 C CA . ALA A 1 118 ? -14.559 7.462 -5.405 1.00 92.62 118 ALA A CA 1
ATOM 989 C C . ALA A 1 118 ? -13.738 6.661 -4.384 1.00 92.62 118 ALA A C 1
ATOM 991 O O . ALA A 1 118 ? -13.987 5.470 -4.206 1.00 92.62 118 ALA A O 1
ATOM 992 N N . GLY A 1 119 ? -12.830 7.318 -3.657 1.00 93.75 119 GLY A N 1
ATOM 993 C CA . GLY A 1 119 ? -12.053 6.690 -2.587 1.00 93.75 119 GLY A CA 1
ATOM 994 C C . GLY A 1 119 ? -12.927 6.149 -1.449 1.00 93.75 119 GLY A C 1
ATOM 995 O O . GLY A 1 119 ? -12.663 5.064 -0.937 1.00 93.75 119 GLY A O 1
ATOM 996 N N . ILE A 1 120 ? -14.014 6.848 -1.100 1.00 96.69 120 ILE A N 1
ATOM 997 C CA . ILE A 1 120 ? -14.997 6.381 -0.107 1.00 96.69 120 ILE A CA 1
ATOM 998 C C . ILE A 1 120 ? -15.704 5.119 -0.600 1.00 96.69 120 ILE A C 1
ATOM 1000 O O . ILE A 1 120 ? -15.861 4.168 0.162 1.00 96.69 120 ILE A O 1
ATOM 1004 N N . ALA A 1 121 ? -16.131 5.104 -1.865 1.00 92.25 121 ALA A N 1
ATOM 1005 C CA . ALA A 1 121 ? -16.783 3.932 -2.436 1.00 92.25 121 ALA A CA 1
ATOM 1006 C C . ALA A 1 121 ? -15.842 2.728 -2.480 1.00 92.25 121 ALA A C 1
ATOM 1008 O O . ALA A 1 121 ? -16.228 1.632 -2.082 1.00 92.25 121 ALA A O 1
ATOM 1009 N N . GLU A 1 122 ? -14.591 2.945 -2.880 1.00 92.88 122 GLU A N 1
ATOM 1010 C CA . GLU A 1 122 ? -13.569 1.904 -2.891 1.00 92.88 122 GLU A CA 1
ATOM 1011 C C . GLU A 1 122 ? -13.307 1.350 -1.485 1.00 92.88 122 GLU A C 1
ATOM 1013 O O . GLU A 1 122 ? -13.273 0.135 -1.292 1.00 92.88 122 GLU A O 1
ATOM 1018 N N . LEU A 1 123 ? -13.198 2.226 -0.480 1.00 95.69 123 LEU A N 1
ATOM 1019 C CA . LEU A 1 123 ? -13.040 1.814 0.912 1.00 95.69 123 LEU A CA 1
ATOM 1020 C C . LEU A 1 123 ? -14.250 1.003 1.396 1.00 95.69 123 LEU A C 1
ATOM 1022 O O . LEU A 1 123 ? -14.057 -0.037 2.017 1.00 95.69 123 LEU A O 1
ATOM 1026 N N . GLY A 1 124 ? -15.478 1.420 1.069 1.00 94.75 124 GLY A N 1
ATOM 1027 C CA . GLY A 1 124 ? -16.703 0.690 1.417 1.00 94.75 124 GLY A CA 1
ATOM 1028 C C . GLY A 1 124 ? -16.708 -0.727 0.845 1.00 94.75 124 GLY A C 1
ATOM 1029 O O . GLY A 1 124 ? -16.939 -1.687 1.580 1.00 94.75 124 GLY A O 1
ATOM 1030 N N . LYS A 1 125 ? -16.332 -0.868 -0.431 1.00 88.75 125 LYS A N 1
ATOM 1031 C CA . LYS A 1 125 ? -16.194 -2.171 -1.097 1.00 88.75 125 LYS A CA 1
ATOM 1032 C C . LYS A 1 125 ? -15.120 -3.049 -0.458 1.00 88.75 125 LYS A C 1
ATOM 1034 O O . LYS A 1 125 ? -15.320 -4.246 -0.275 1.00 88.75 125 LYS A O 1
ATOM 1039 N N . VAL A 1 126 ? -13.980 -2.469 -0.085 1.00 90.44 126 VAL A N 1
ATOM 1040 C CA . VAL A 1 126 ? -12.931 -3.217 0.620 1.00 90.44 126 VAL A CA 1
ATOM 1041 C C . VAL A 1 126 ? -13.414 -3.699 1.988 1.00 90.44 126 VAL A C 1
ATOM 1043 O O . VAL A 1 126 ? -13.142 -4.844 2.347 1.00 90.44 126 VAL A O 1
ATOM 1046 N N . LEU A 1 127 ? -14.141 -2.869 2.743 1.00 94.69 127 LEU A N 1
ATOM 1047 C CA . LEU A 1 127 ? -14.694 -3.276 4.038 1.00 94.69 127 LEU A CA 1
ATOM 1048 C C . LEU A 1 127 ? -15.669 -4.441 3.897 1.00 94.69 127 LEU A C 1
ATOM 1050 O O . LEU A 1 127 ? -15.587 -5.367 4.698 1.00 94.69 127 LEU A O 1
ATOM 1054 N N . HIS A 1 128 ? -16.509 -4.437 2.864 1.00 89.12 128 HIS A N 1
ATOM 1055 C CA . HIS A 1 128 ? -17.384 -5.564 2.550 1.00 89.12 128 HIS A CA 1
ATOM 1056 C C . HIS A 1 128 ? -16.588 -6.869 2.422 1.00 89.12 128 HIS A C 1
ATOM 1058 O O . HIS A 1 128 ? -16.826 -7.826 3.158 1.00 89.12 128 HIS A O 1
ATOM 1064 N N . TYR A 1 129 ? -15.556 -6.876 1.571 1.00 84.38 129 TYR A N 1
ATOM 1065 C CA . TYR A 1 129 ? -14.708 -8.055 1.372 1.00 84.38 129 TYR A CA 1
ATOM 1066 C C . TYR A 1 129 ? -13.982 -8.491 2.643 1.00 84.38 129 TYR A C 1
ATOM 1068 O O . TYR A 1 129 ? -13.872 -9.682 2.925 1.00 84.38 129 TYR A O 1
ATOM 1076 N N . VAL A 1 130 ? -13.474 -7.539 3.423 1.00 88.81 130 VAL A N 1
ATOM 1077 C CA . VAL A 1 130 ? -12.802 -7.839 4.691 1.00 88.81 130 VAL A CA 1
ATOM 1078 C C . VAL A 1 130 ? -13.781 -8.457 5.684 1.00 88.81 130 VAL A C 1
ATOM 1080 O O . VAL A 1 130 ? -13.427 -9.412 6.365 1.00 88.81 130 VAL A O 1
ATOM 1083 N N . GLN A 1 131 ? -15.011 -7.963 5.750 1.00 91.31 131 GLN A N 1
ATOM 1084 C CA . GLN A 1 131 ? -16.035 -8.498 6.638 1.00 91.31 131 GLN A CA 1
ATOM 1085 C C . GLN A 1 131 ? -16.503 -9.897 6.203 1.00 91.31 131 GLN A C 1
ATOM 1087 O O . GLN A 1 131 ? -16.649 -10.781 7.047 1.00 91.31 131 GLN A O 1
ATOM 1092 N N . ASP A 1 132 ? -16.654 -10.140 4.902 1.00 84.06 132 ASP A N 1
ATOM 1093 C CA . ASP A 1 132 ? -17.030 -11.453 4.370 1.00 84.06 132 ASP A CA 1
ATOM 1094 C C . ASP A 1 132 ? -15.994 -12.541 4.627 1.00 84.06 132 ASP A C 1
ATOM 1096 O O . ASP A 1 132 ? -16.356 -13.688 4.889 1.00 84.06 132 ASP A O 1
ATOM 1100 N N . ARG A 1 133 ? -14.705 -12.190 4.608 1.00 82.19 133 ARG A N 1
ATOM 1101 C CA . ARG A 1 133 ? -13.615 -13.128 4.919 1.00 82.19 133 ARG A CA 1
ATOM 1102 C C . ARG A 1 133 ? -13.671 -13.690 6.341 1.00 82.19 133 ARG A C 1
ATOM 1104 O O . ARG A 1 133 ? -13.036 -14.705 6.604 1.00 82.19 133 ARG A O 1
ATOM 1111 N N . CYS A 1 134 ? -14.431 -13.072 7.245 1.00 84.88 134 CYS A N 1
ATOM 1112 C CA . CYS A 1 134 ? -14.671 -13.620 8.579 1.00 84.88 134 CYS A CA 1
ATOM 1113 C C . CYS A 1 134 ? -15.703 -14.757 8.593 1.00 84.88 134 CYS A C 1
ATOM 1115 O O . CYS A 1 134 ? -15.846 -15.403 9.627 1.00 84.88 134 CYS A O 1
ATOM 1117 N N . VAL A 1 135 ? -16.431 -15.012 7.502 1.00 77.69 135 VAL A N 1
ATOM 1118 C CA . VAL A 1 135 ? -17.468 -16.053 7.419 1.00 77.69 135 VAL A CA 1
ATOM 1119 C C . VAL A 1 135 ? -16.970 -17.202 6.530 1.00 77.69 135 VAL A C 1
ATOM 1121 O O . VAL A 1 135 ? -16.383 -16.951 5.474 1.00 77.69 135 VAL A O 1
ATOM 1124 N N . PRO A 1 136 ? -17.179 -18.475 6.917 1.00 68.44 136 PRO A N 1
ATOM 1125 C CA . PRO A 1 136 ? -16.758 -19.617 6.117 1.00 68.44 136 PRO A CA 1
ATOM 1126 C C . PRO A 1 136 ? -17.486 -19.613 4.781 1.00 68.44 136 PRO A C 1
ATOM 1128 O O . PRO A 1 136 ? -18.682 -19.372 4.713 1.00 68.44 136 PRO A O 1
ATOM 1131 N N . SER A 1 137 ? -16.756 -19.867 3.703 1.00 62.91 137 SER A N 1
ATOM 1132 C CA . SER A 1 137 ? -17.282 -19.795 2.334 1.00 62.91 137 SER A CA 1
ATOM 1133 C C . SER A 1 137 ? -17.521 -21.156 1.684 1.00 62.91 137 SER A C 1
ATOM 1135 O O . SER A 1 137 ? -18.241 -21.247 0.693 1.00 62.91 137 SER A O 1
ATOM 1137 N N . TYR A 1 138 ? -16.912 -22.200 2.239 1.00 57.62 138 TYR A N 1
ATOM 1138 C CA . TYR A 1 138 ? -16.952 -23.578 1.749 1.00 57.62 138 TYR A CA 1
ATOM 1139 C C . TYR A 1 138 ? -18.135 -24.377 2.317 1.00 57.62 138 TYR A C 1
ATOM 1141 O O . TYR A 1 138 ? -18.672 -25.242 1.634 1.00 57.62 138 TYR A O 1
ATOM 1149 N N . ASP A 1 139 ? -18.576 -24.065 3.538 1.00 63.59 139 ASP A N 1
ATOM 1150 C CA . ASP A 1 139 ? -19.757 -24.667 4.156 1.00 63.59 139 ASP A CA 1
ATOM 1151 C C . ASP A 1 139 ? -20.936 -23.700 4.055 1.00 63.59 139 ASP A C 1
ATOM 1153 O O . ASP A 1 139 ? -21.067 -22.762 4.842 1.00 63.59 139 ASP A O 1
ATOM 1157 N N . LYS A 1 140 ? -21.793 -23.924 3.054 1.00 65.06 140 LYS A N 1
ATOM 1158 C CA . LYS A 1 140 ? -22.949 -23.062 2.794 1.00 65.06 140 LYS A CA 1
ATOM 1159 C C . LYS A 1 140 ? -23.934 -23.042 3.965 1.00 65.06 140 LYS A C 1
ATOM 1161 O O . LYS A 1 140 ? -24.513 -22.000 4.253 1.00 65.06 140 LYS A O 1
ATOM 1166 N N . TRP A 1 141 ? -24.157 -24.181 4.614 1.00 71.00 141 TRP A N 1
ATOM 1167 C CA . TRP A 1 141 ? -25.139 -24.253 5.692 1.00 71.00 141 TRP A CA 1
ATOM 1168 C C . TRP A 1 141 ? -24.652 -23.461 6.906 1.00 71.00 141 TRP A C 1
ATOM 1170 O O . TRP A 1 141 ? -25.395 -22.632 7.434 1.00 71.00 141 TRP A O 1
ATOM 1180 N N . LEU A 1 142 ? -23.376 -23.633 7.265 1.00 70.56 142 LEU A N 1
ATOM 1181 C CA . LEU A 1 142 ? -22.739 -22.860 8.327 1.00 70.56 142 LEU A CA 1
ATOM 1182 C C . LEU A 1 142 ? -22.661 -21.365 7.985 1.00 70.56 142 LEU A C 1
ATOM 1184 O O . LEU A 1 142 ? -22.893 -20.526 8.854 1.00 70.56 142 LEU A O 1
ATOM 1188 N N . HIS A 1 143 ? -22.374 -21.021 6.727 1.00 75.25 143 HIS A N 1
ATOM 1189 C CA . HIS A 1 143 ? -22.390 -19.643 6.232 1.00 75.25 143 HIS A CA 1
ATOM 1190 C C . HIS A 1 143 ? -23.757 -18.986 6.457 1.00 75.25 143 HIS A C 1
ATOM 1192 O O . HIS A 1 143 ? -23.853 -17.985 7.169 1.00 75.25 143 HIS A O 1
ATOM 1198 N N . ASP A 1 144 ? -24.818 -19.586 5.908 1.00 77.56 144 ASP A N 1
ATOM 1199 C CA . ASP A 1 144 ? -26.188 -19.071 5.994 1.00 77.56 144 ASP A CA 1
ATOM 1200 C C . ASP A 1 144 ? -26.650 -18.984 7.465 1.00 77.56 144 ASP A C 1
ATOM 1202 O O . ASP A 1 144 ? -27.319 -18.027 7.874 1.00 77.56 144 ASP A O 1
ATOM 1206 N N . GLU A 1 145 ? -26.268 -19.961 8.295 1.00 83.94 145 GLU A N 1
ATOM 1207 C CA . GLU A 1 145 ? -26.557 -19.958 9.728 1.00 83.94 145 GLU A CA 1
ATOM 1208 C C . GLU A 1 145 ? -25.863 -18.798 10.457 1.00 83.94 145 GLU A C 1
ATOM 1210 O O . GLU A 1 145 ? -26.513 -18.081 11.233 1.00 83.94 145 GLU A O 1
ATOM 1215 N N . ILE A 1 146 ? -24.566 -18.597 10.204 1.00 84.69 146 ILE A N 1
ATOM 1216 C CA . ILE A 1 146 ? -23.775 -17.503 10.775 1.00 84.69 146 ILE A CA 1
ATOM 1217 C C . ILE A 1 146 ? -24.382 -16.159 10.392 1.00 84.69 146 ILE A C 1
ATOM 1219 O O . ILE A 1 146 ? -24.636 -15.335 11.273 1.00 84.69 146 ILE A O 1
ATOM 1223 N N . GLU A 1 147 ? -24.689 -15.946 9.115 1.00 83.38 147 GLU A N 1
ATOM 1224 C CA . GLU A 1 147 ? -25.276 -14.693 8.644 1.00 83.38 147 GLU A CA 1
ATOM 1225 C C . GLU A 1 147 ? -26.636 -14.404 9.276 1.00 83.38 147 GLU A C 1
ATOM 1227 O O . GLU A 1 147 ? -26.887 -13.286 9.745 1.00 83.38 147 GLU A O 1
ATOM 1232 N N . LYS A 1 148 ? -27.501 -15.422 9.348 1.00 86.94 148 LYS A N 1
ATOM 1233 C CA . LYS A 1 148 ? -28.838 -15.297 9.935 1.00 86.94 148 LYS A CA 1
ATOM 1234 C C . LYS A 1 148 ? -28.778 -14.987 11.430 1.00 86.94 148 LYS A C 1
ATOM 1236 O O . LYS A 1 148 ? -29.608 -14.226 11.934 1.00 86.94 148 LYS A O 1
ATOM 1241 N N . LYS A 1 149 ? -27.826 -15.580 12.156 1.00 92.50 149 LYS A N 1
ATOM 1242 C CA . LYS A 1 149 ? -27.717 -15.448 13.618 1.00 92.50 149 LYS A CA 1
ATOM 1243 C C . LYS A 1 149 ? -26.817 -14.294 14.071 1.00 92.50 149 LYS A C 1
ATOM 1245 O O . LYS A 1 149 ? -26.958 -13.874 15.217 1.00 92.50 149 LYS A O 1
ATOM 1250 N N . ALA A 1 150 ? -25.963 -13.739 13.208 1.00 90.62 150 ALA A N 1
ATOM 1251 C CA . ALA A 1 150 ? -25.027 -12.658 13.546 1.00 90.62 150 ALA A CA 1
ATOM 1252 C C . ALA A 1 150 ? -25.715 -11.429 14.166 1.00 90.62 150 ALA A C 1
ATOM 1254 O O . ALA A 1 150 ? -25.182 -10.828 15.096 1.00 90.62 150 ALA A O 1
ATOM 1255 N N . ARG A 1 151 ? -26.938 -11.103 13.719 1.00 91.75 151 ARG A N 1
ATOM 1256 C CA . ARG A 1 151 ? -27.727 -9.973 14.247 1.00 91.75 151 ARG A CA 1
ATOM 1257 C C . ARG A 1 151 ? -27.960 -10.034 15.757 1.00 91.75 151 ARG A C 1
ATOM 1259 O O . ARG A 1 151 ? -28.044 -8.995 16.397 1.00 91.75 151 ARG A O 1
ATOM 1266 N N . LYS A 1 152 ? -28.015 -11.236 16.340 1.00 94.00 152 LYS A N 1
ATOM 1267 C CA . LYS A 1 152 ? -28.208 -11.426 17.788 1.00 94.00 152 LYS A CA 1
ATOM 1268 C C . LYS A 1 152 ? -27.026 -10.943 18.630 1.00 94.00 152 LYS A C 1
ATOM 1270 O O . LYS A 1 152 ? -27.174 -10.805 19.831 1.00 94.00 152 LYS A O 1
ATOM 1275 N N . TYR A 1 153 ? -25.868 -10.720 18.014 1.00 95.19 153 TYR A N 1
ATOM 1276 C CA . TYR A 1 153 ? -24.624 -10.380 18.702 1.00 95.19 153 TYR A CA 1
ATOM 1277 C C . TYR A 1 153 ? -24.167 -8.943 18.426 1.00 95.19 153 TYR A C 1
ATOM 1279 O O . TYR A 1 153 ? -23.035 -8.590 18.741 1.00 95.19 153 TYR A O 1
ATOM 1287 N N . HIS A 1 154 ? -25.019 -8.104 17.826 1.00 95.38 154 HIS A N 1
ATOM 1288 C CA . HIS A 1 154 ? -24.683 -6.704 17.539 1.00 95.38 154 HIS A CA 1
ATOM 1289 C C . HIS A 1 154 ? -24.423 -5.881 18.805 1.00 95.38 154 HIS A C 1
ATOM 1291 O O . HIS A 1 154 ? -23.606 -4.969 18.755 1.00 95.38 154 HIS A O 1
ATOM 1297 N N . GLU A 1 155 ? -25.047 -6.233 19.930 1.00 93.88 155 GLU A N 1
ATOM 1298 C CA . GLU A 1 155 ? -24.797 -5.623 21.247 1.00 93.88 155 GLU A CA 1
ATOM 1299 C C . GLU A 1 155 ? -23.339 -5.759 21.710 1.00 93.88 155 GLU A C 1
ATOM 1301 O O . GLU A 1 155 ? -22.830 -4.906 22.426 1.00 93.88 155 GLU A O 1
ATOM 1306 N N . LEU A 1 156 ? -22.610 -6.782 21.242 1.00 93.25 156 LEU A N 1
ATOM 1307 C CA . LEU A 1 156 ? -21.190 -6.932 21.574 1.00 93.25 156 LEU A CA 1
ATOM 1308 C C . LEU A 1 156 ? -20.355 -5.771 21.031 1.00 93.25 156 LEU A C 1
ATOM 1310 O O . LEU A 1 156 ? -19.308 -5.465 21.584 1.00 93.25 156 LEU A O 1
ATOM 1314 N N . LEU A 1 157 ? -20.814 -5.118 19.962 1.00 93.81 157 LEU A N 1
ATOM 1315 C CA . LEU A 1 157 ? -20.118 -4.000 19.327 1.00 93.81 157 LEU A CA 1
ATOM 1316 C C . LEU A 1 157 ? -20.152 -2.714 20.165 1.00 93.81 157 LEU A C 1
ATOM 1318 O O . LEU A 1 157 ? -19.543 -1.724 19.760 1.00 93.81 157 LEU A O 1
ATOM 1322 N N . ASP A 1 158 ? -20.863 -2.712 21.294 1.00 91.75 158 ASP A N 1
ATOM 1323 C CA . ASP A 1 158 ? -20.793 -1.645 22.293 1.00 91.75 158 ASP A CA 1
ATOM 1324 C C . ASP A 1 158 ? -19.526 -1.752 23.170 1.00 91.75 158 ASP A C 1
ATOM 1326 O O . ASP A 1 158 ? -19.152 -0.776 23.820 1.00 91.75 158 ASP A O 1
ATOM 1330 N N . ASP A 1 159 ? -18.825 -2.894 23.155 1.00 91.69 159 ASP A N 1
ATOM 1331 C CA . ASP A 1 159 ? -17.554 -3.081 23.858 1.00 91.69 159 ASP A CA 1
ATOM 1332 C C . ASP A 1 159 ? -16.377 -2.469 23.062 1.00 91.69 159 ASP A C 1
ATOM 1334 O O . ASP A 1 159 ? -16.019 -2.968 21.985 1.00 91.69 159 ASP A O 1
ATOM 1338 N N . PRO A 1 160 ? -15.712 -1.415 23.580 1.00 87.00 160 PRO A N 1
ATOM 1339 C CA . PRO A 1 160 ? -14.605 -0.763 22.887 1.00 87.00 160 PRO A CA 1
ATOM 1340 C C . PRO A 1 160 ? -13.368 -1.659 22.731 1.00 87.00 160 PRO A C 1
ATOM 1342 O O . PRO A 1 160 ? -12.526 -1.374 21.878 1.00 87.00 160 PRO A O 1
ATOM 1345 N N . THR A 1 161 ? -13.236 -2.738 23.511 1.00 91.25 161 THR A N 1
ATOM 1346 C CA . THR A 1 161 ? -12.084 -3.652 23.422 1.00 91.25 161 THR A CA 1
ATOM 1347 C C . THR A 1 161 ? -12.041 -4.432 22.106 1.00 91.25 161 THR A C 1
ATOM 1349 O O . THR A 1 161 ? -10.974 -4.883 21.696 1.00 91.25 161 THR A O 1
ATOM 1352 N N . ILE A 1 162 ? -13.164 -4.526 21.384 1.00 92.19 162 ILE A N 1
ATOM 1353 C CA . ILE A 1 162 ? -13.219 -5.113 20.035 1.00 92.19 162 ILE A CA 1
ATOM 1354 C C . ILE A 1 162 ? -12.475 -4.235 19.011 1.00 92.19 162 ILE A C 1
ATOM 1356 O O . ILE A 1 162 ? -11.969 -4.736 18.001 1.00 92.19 162 ILE A O 1
ATOM 1360 N N . PHE A 1 163 ? -12.378 -2.930 19.274 1.00 93.31 163 PHE A N 1
ATOM 1361 C CA . PHE A 1 163 ? -11.759 -1.929 18.404 1.00 93.31 163 PHE A CA 1
ATOM 1362 C C . PHE A 1 163 ? -10.343 -1.554 18.876 1.00 93.31 163 PHE A C 1
ATOM 1364 O O . PHE A 1 163 ? -9.945 -0.389 18.908 1.00 93.31 163 PHE A O 1
ATOM 1371 N N . ASP A 1 164 ? -9.553 -2.557 19.251 1.00 90.69 164 ASP A N 1
ATOM 1372 C CA . ASP A 1 164 ? -8.192 -2.385 19.768 1.00 90.69 164 ASP A CA 1
ATOM 1373 C C . ASP A 1 164 ? -7.106 -2.404 18.675 1.00 90.69 164 ASP A C 1
ATOM 1375 O O . ASP A 1 164 ? -6.000 -1.891 18.869 1.00 90.69 164 ASP A O 1
ATOM 1379 N N . ALA A 1 165 ? -7.418 -2.972 17.509 1.00 93.69 165 ALA A N 1
ATOM 1380 C CA . ALA A 1 165 ? -6.451 -3.236 16.453 1.00 93.69 165 ALA A CA 1
ATOM 1381 C C . ALA A 1 165 ? -6.069 -1.975 15.664 1.00 93.69 165 ALA A C 1
ATOM 1383 O O . ALA A 1 165 ? -6.815 -1.504 14.807 1.00 93.69 165 ALA A O 1
ATOM 1384 N N . LYS A 1 166 ? -4.857 -1.468 15.913 1.00 95.56 166 LYS A N 1
ATOM 1385 C CA . LYS A 1 166 ? -4.326 -0.222 15.336 1.00 95.56 166 LYS A CA 1
ATOM 1386 C C . LYS A 1 166 ? -3.052 -0.472 14.515 1.00 95.56 166 LYS A C 1
ATOM 1388 O O . LYS A 1 166 ? -1.972 -0.074 14.947 1.00 95.56 166 LYS A O 1
ATOM 1393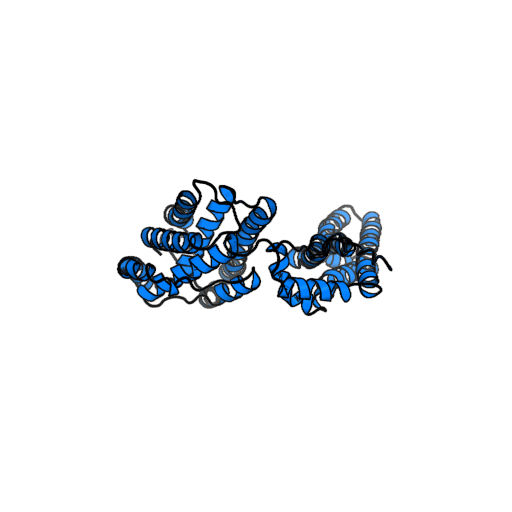 N N . PRO A 1 167 ? -3.134 -1.174 13.369 1.00 95.94 167 PRO A N 1
ATOM 1394 C CA . PRO A 1 167 ? -1.949 -1.476 12.572 1.00 95.94 167 PRO A CA 1
ATOM 1395 C C . PRO A 1 167 ? -1.318 -0.198 12.003 1.00 95.94 167 PRO A C 1
ATOM 1397 O O . PRO A 1 167 ? -1.989 0.613 11.350 1.00 95.94 167 PRO A O 1
ATOM 1400 N N . ILE A 1 168 ? -0.010 -0.044 12.208 1.00 94.50 168 ILE A N 1
ATOM 1401 C CA . ILE A 1 168 ? 0.747 1.110 11.724 1.00 94.50 168 ILE A CA 1
ATOM 1402 C C . ILE A 1 168 ? 1.330 0.784 10.347 1.00 94.50 168 ILE A C 1
ATOM 1404 O O . ILE A 1 168 ? 2.213 -0.061 10.194 1.00 94.50 168 ILE A O 1
ATOM 1408 N N . GLY A 1 169 ? 0.845 1.496 9.330 1.00 94.00 169 GLY A N 1
ATOM 1409 C CA . GLY A 1 169 ? 1.303 1.346 7.952 1.00 94.00 169 GLY A CA 1
ATOM 1410 C C . GLY A 1 169 ? 0.742 0.124 7.222 1.00 94.00 169 GLY A C 1
ATOM 1411 O O . GLY A 1 169 ? -0.110 -0.624 7.712 1.00 94.00 169 GLY A O 1
ATOM 1412 N N . ARG A 1 170 ? 1.237 -0.070 6.001 1.00 94.56 170 ARG A N 1
ATOM 1413 C CA . ARG A 1 170 ? 0.785 -1.112 5.074 1.00 94.56 170 ARG A CA 1
ATOM 1414 C C . ARG A 1 170 ? 1.220 -2.495 5.532 1.00 94.56 170 ARG A C 1
ATOM 1416 O O . ARG A 1 170 ? 0.477 -3.466 5.387 1.00 94.56 170 ARG A O 1
ATOM 1423 N N . LYS A 1 171 ? 2.443 -2.597 6.056 1.00 94.00 171 LYS A N 1
ATOM 1424 C CA . LYS A 1 171 ? 3.077 -3.873 6.401 1.00 94.00 171 LYS A CA 1
ATOM 1425 C C . LYS A 1 171 ? 2.365 -4.583 7.547 1.00 94.00 171 LYS A C 1
ATOM 1427 O O . LYS A 1 171 ? 2.158 -5.795 7.485 1.00 94.00 171 LYS A O 1
ATOM 1432 N N . GLU A 1 172 ? 2.015 -3.849 8.598 1.00 95.19 172 GLU A N 1
ATOM 1433 C CA . GLU A 1 172 ? 1.290 -4.413 9.739 1.00 95.19 172 GLU A CA 1
ATOM 1434 C C . GLU A 1 172 ? -0.141 -4.778 9.362 1.00 95.19 172 GLU A C 1
ATOM 1436 O O . GLU A 1 172 ? -0.582 -5.881 9.688 1.00 95.19 172 GLU A O 1
ATOM 1441 N N . LEU A 1 173 ? -0.821 -3.921 8.590 1.00 95.56 173 LEU A N 1
ATOM 1442 C CA . LEU A 1 173 ? -2.153 -4.229 8.078 1.00 95.56 173 LEU A CA 1
ATOM 1443 C C . LEU A 1 173 ? -2.137 -5.507 7.233 1.00 95.56 173 LEU A C 1
ATOM 1445 O O . LEU A 1 173 ? -2.971 -6.383 7.442 1.00 95.56 173 LEU A O 1
ATOM 1449 N N . ARG A 1 174 ? -1.164 -5.657 6.325 1.00 93.19 174 ARG A N 1
ATOM 1450 C CA . ARG A 1 174 ? -0.993 -6.878 5.526 1.00 93.19 174 ARG A CA 1
ATOM 1451 C C . ARG A 1 174 ? -0.835 -8.110 6.409 1.00 93.19 174 ARG A C 1
ATOM 1453 O O . ARG A 1 174 ? -1.590 -9.059 6.249 1.00 93.19 174 ARG A O 1
ATOM 1460 N N . LYS A 1 175 ? 0.096 -8.084 7.370 1.00 91.06 175 LYS A N 1
ATOM 1461 C CA . LYS A 1 175 ? 0.309 -9.207 8.302 1.00 91.06 175 LYS A CA 1
ATOM 1462 C C . LYS A 1 175 ? -0.958 -9.573 9.068 1.00 91.06 175 LYS A C 1
ATOM 1464 O O . LYS A 1 175 ? -1.175 -10.749 9.345 1.00 91.06 175 LYS A O 1
ATOM 1469 N N . MET A 1 176 ? -1.754 -8.573 9.437 1.00 92.62 176 MET A N 1
ATOM 1470 C CA . MET A 1 176 ? -3.020 -8.783 10.119 1.00 92.62 176 MET A CA 1
ATOM 1471 C C . MET A 1 176 ? -4.037 -9.433 9.173 1.00 92.62 176 MET A C 1
ATOM 1473 O O . MET A 1 176 ? -4.534 -10.509 9.483 1.00 92.62 176 MET A O 1
ATOM 1477 N N . LEU A 1 177 ? -4.277 -8.852 7.992 1.00 88.62 177 LEU A N 1
ATOM 1478 C CA . LEU A 1 177 ? -5.190 -9.393 6.974 1.00 88.62 177 LEU A CA 1
ATOM 1479 C C . LEU A 1 177 ? -4.787 -10.789 6.477 1.00 88.62 177 LEU A C 1
ATOM 1481 O O . LEU A 1 177 ? -5.656 -11.566 6.083 1.00 88.62 177 LEU A O 1
ATOM 1485 N N . ASP A 1 178 ? -3.495 -11.115 6.475 1.00 84.00 178 ASP A N 1
ATOM 1486 C CA . ASP A 1 178 ? -2.980 -12.437 6.104 1.00 84.00 178 ASP A CA 1
ATOM 1487 C C . ASP A 1 178 ? -3.315 -13.508 7.152 1.00 84.00 178 ASP A C 1
ATOM 1489 O O . ASP A 1 178 ? -3.391 -14.682 6.803 1.00 84.00 178 ASP A O 1
ATOM 1493 N N . ARG A 1 179 ? -3.530 -13.100 8.409 1.00 84.81 179 ARG A N 1
ATOM 1494 C CA . ARG A 1 179 ? -3.845 -13.957 9.566 1.00 84.81 179 ARG A CA 1
ATOM 1495 C C . ARG A 1 179 ? -5.302 -13.826 10.015 1.00 84.81 179 ARG A C 1
ATOM 1497 O O . ARG A 1 179 ? -5.627 -14.150 11.159 1.00 84.81 179 ARG A O 1
ATOM 1504 N N . GLN A 1 180 ? -6.155 -13.285 9.153 1.00 84.31 180 GLN A N 1
ATOM 1505 C CA . GLN A 1 180 ? -7.567 -13.115 9.447 1.00 84.31 180 GLN A CA 1
ATOM 1506 C C . GLN A 1 180 ? -8.215 -14.480 9.693 1.00 84.31 180 GLN A C 1
ATOM 1508 O O . GLN A 1 180 ? -8.066 -15.352 8.862 1.00 84.31 180 GLN A O 1
ATOM 1513 N N . PRO A 1 181 ? -8.889 -14.723 10.826 1.00 81.19 181 PRO A N 1
ATOM 1514 C CA . PRO A 1 181 ? -9.498 -16.020 11.064 1.00 81.19 181 PRO A CA 1
ATOM 1515 C C . PRO A 1 181 ? -10.834 -16.135 10.326 1.00 81.19 181 PRO A C 1
ATOM 1517 O O . PRO A 1 181 ? -11.600 -15.173 10.244 1.00 81.19 181 PRO A O 1
ATOM 1520 N N . VAL A 1 182 ? -11.154 -17.349 9.887 1.00 78.50 182 VAL A N 1
ATOM 1521 C CA . VAL A 1 182 ? -12.513 -17.721 9.486 1.00 78.50 182 VAL A CA 1
ATOM 1522 C C . VAL A 1 182 ? -13.286 -18.141 10.737 1.00 78.50 182 VAL A C 1
ATOM 1524 O O . VAL A 1 182 ? -12.866 -19.056 11.450 1.00 78.50 182 VAL A O 1
ATOM 1527 N N . ALA A 1 183 ? -14.401 -17.470 11.024 1.00 81.88 183 ALA A N 1
ATOM 1528 C CA . ALA A 1 183 ? -15.214 -17.754 12.199 1.00 81.88 183 ALA A CA 1
ATOM 1529 C C . ALA A 1 183 ? -15.949 -19.094 12.084 1.00 81.88 183 ALA A C 1
ATOM 1531 O O . ALA A 1 183 ? -16.361 -19.506 11.001 1.00 81.88 183 ALA A O 1
ATOM 1532 N N . ARG A 1 184 ? -16.171 -19.752 13.222 1.00 83.56 184 ARG A N 1
ATOM 1533 C CA . ARG A 1 184 ? -16.982 -20.977 13.314 1.00 83.56 184 ARG A CA 1
ATOM 1534 C C . ARG A 1 184 ? -18.346 -20.718 13.935 1.00 83.56 184 ARG A C 1
ATOM 1536 O O . ARG A 1 184 ? -19.235 -21.555 13.838 1.00 83.56 184 ARG A O 1
ATOM 1543 N N . THR A 1 185 ? -18.516 -19.566 14.579 1.00 89.38 185 THR A N 1
ATOM 1544 C CA . THR A 1 185 ? -19.765 -19.178 15.235 1.00 89.38 185 THR A CA 1
ATOM 1545 C C . THR A 1 185 ? -20.220 -17.779 14.808 1.00 89.38 185 THR A C 1
ATOM 1547 O O . THR A 1 185 ? -19.393 -16.950 14.415 1.00 89.38 185 THR A O 1
ATOM 1550 N N . PRO A 1 186 ? -21.523 -17.454 14.933 1.00 91.81 186 PRO A N 1
ATOM 1551 C CA . PRO A 1 186 ? -22.019 -16.119 14.600 1.00 91.81 186 PRO A CA 1
ATOM 1552 C C . PRO A 1 186 ? -21.390 -15.015 15.462 1.00 91.81 186 PRO A C 1
ATOM 1554 O O . PRO A 1 186 ? -21.121 -13.921 14.971 1.00 91.81 186 PRO A O 1
ATOM 1557 N N . ARG A 1 187 ? -21.110 -15.314 16.738 1.00 94.88 187 ARG A N 1
ATOM 1558 C CA . ARG A 1 187 ? -20.425 -14.403 17.664 1.00 94.88 187 ARG A CA 1
ATOM 1559 C C . ARG A 1 187 ? -19.006 -14.083 17.193 1.00 94.88 187 ARG A C 1
ATOM 1561 O O . ARG A 1 187 ? -18.631 -12.916 17.126 1.00 94.88 187 ARG A O 1
ATOM 1568 N N . GLU A 1 188 ? -18.227 -15.111 16.860 1.00 92.25 188 GLU A N 1
ATOM 1569 C CA . GLU A 1 188 ? -16.865 -14.944 16.337 1.00 92.25 188 GLU A CA 1
ATOM 1570 C C . GLU A 1 188 ? -16.851 -14.146 15.033 1.00 92.25 188 GLU A C 1
ATOM 1572 O O . GLU A 1 188 ? -15.981 -13.295 14.857 1.00 92.25 188 GLU A O 1
ATOM 1577 N N . ALA A 1 189 ? -17.827 -14.374 14.148 1.00 90.94 189 ALA A N 1
ATOM 1578 C CA . ALA A 1 189 ? -17.932 -13.664 12.877 1.00 90.94 189 ALA A CA 1
ATOM 1579 C C . ALA A 1 189 ? -18.114 -12.156 13.085 1.00 90.94 189 ALA A C 1
ATOM 1581 O O . ALA A 1 189 ? -17.403 -11.369 12.465 1.00 90.94 189 ALA A O 1
ATOM 1582 N N . VAL A 1 190 ? -19.003 -11.751 14.001 1.00 95.81 190 VAL A N 1
ATOM 1583 C CA . VAL A 1 190 ? -19.237 -10.334 14.332 1.00 95.81 190 VAL A CA 1
ATOM 1584 C C . VAL A 1 190 ? -17.988 -9.686 14.939 1.00 95.81 190 VAL A C 1
ATOM 1586 O O . VAL A 1 190 ? -17.595 -8.605 14.500 1.00 95.81 190 VAL A O 1
ATOM 1589 N N . ILE A 1 191 ? -17.326 -10.354 15.892 1.00 96.25 191 ILE A N 1
ATOM 1590 C CA . ILE A 1 191 ? -16.099 -9.841 16.531 1.00 96.25 191 ILE A CA 1
ATOM 1591 C C . ILE A 1 191 ? -14.965 -9.713 15.507 1.00 96.25 191 ILE A C 1
ATOM 1593 O O . ILE A 1 191 ? -14.298 -8.679 15.446 1.00 96.25 191 ILE A O 1
ATOM 1597 N N . CYS A 1 192 ? -14.758 -10.740 14.677 1.00 93.94 192 CYS A N 1
ATOM 1598 C CA . CYS A 1 192 ? -13.776 -10.712 13.598 1.00 93.94 192 CYS A CA 1
ATOM 1599 C C . CYS A 1 192 ? -14.073 -9.557 12.635 1.00 93.94 192 CYS A C 1
ATOM 1601 O O . CYS A 1 192 ? -13.205 -8.715 12.397 1.00 93.94 192 CYS A O 1
ATOM 1603 N N . ALA A 1 193 ? -15.306 -9.461 12.134 1.00 94.75 193 ALA A N 1
ATOM 1604 C CA . ALA A 1 193 ? -15.688 -8.435 11.175 1.00 94.75 193 ALA A CA 1
ATOM 1605 C C . ALA A 1 193 ? -15.436 -7.033 11.743 1.00 94.75 193 ALA A C 1
ATOM 1607 O O . ALA A 1 193 ? -14.847 -6.198 11.060 1.00 94.75 193 ALA A O 1
ATOM 1608 N N . ALA A 1 194 ? -15.800 -6.788 13.003 1.00 97.50 194 ALA A N 1
ATOM 1609 C CA . ALA A 1 194 ? -15.578 -5.515 13.680 1.00 97.50 194 ALA A CA 1
ATOM 1610 C C . ALA A 1 194 ? -14.101 -5.172 13.864 1.00 97.50 194 ALA A C 1
ATOM 1612 O O . ALA A 1 194 ? -13.670 -4.097 13.436 1.00 97.50 194 ALA A O 1
ATOM 1613 N N . LYS A 1 195 ? -13.312 -6.106 14.402 1.00 97.12 195 LYS A N 1
ATOM 1614 C CA . LYS A 1 195 ? -11.873 -5.926 14.611 1.00 97.12 195 LYS A CA 1
ATOM 1615 C C . LYS A 1 195 ? -11.146 -5.582 13.311 1.00 97.12 195 LYS A C 1
ATOM 1617 O O . LYS A 1 195 ? -10.361 -4.637 13.262 1.00 97.12 195 LYS A O 1
ATOM 1622 N N . TYR A 1 196 ? -11.412 -6.333 12.244 1.00 96.25 196 TYR A N 1
ATOM 1623 C CA . TYR A 1 196 ? -10.734 -6.153 10.959 1.00 96.25 196 TYR A CA 1
ATOM 1624 C C . TYR A 1 196 ? -11.253 -4.939 10.177 1.00 96.25 196 TYR A C 1
ATOM 1626 O O . TYR A 1 196 ? -10.463 -4.251 9.530 1.00 96.25 196 TYR A O 1
ATOM 1634 N N . THR A 1 197 ? -12.543 -4.610 10.299 1.00 97.56 197 THR A N 1
ATOM 1635 C CA . THR A 1 197 ? -13.105 -3.354 9.770 1.00 97.56 197 THR A CA 1
ATOM 1636 C C . THR A 1 197 ? -12.419 -2.153 10.400 1.00 97.56 197 THR A C 1
ATOM 1638 O O . THR A 1 197 ? -11.955 -1.262 9.688 1.00 97.56 197 THR A O 1
ATOM 1641 N N . PHE A 1 198 ? -12.318 -2.139 11.730 1.00 98.19 198 PHE A N 1
ATOM 1642 C CA . PHE A 1 198 ? -11.647 -1.063 12.442 1.00 98.19 198 PHE A CA 1
ATOM 1643 C C . PHE A 1 198 ? -10.162 -0.997 12.100 1.00 98.19 198 PHE A C 1
ATOM 1645 O O . PHE A 1 198 ? -9.676 0.088 11.809 1.00 98.19 198 PHE A O 1
ATOM 1652 N N . ALA A 1 199 ? -9.464 -2.131 12.026 1.00 97.75 199 ALA A N 1
ATOM 1653 C CA . ALA A 1 199 ? -8.058 -2.157 11.637 1.00 97.75 199 ALA A CA 1
ATOM 1654 C C . ALA A 1 199 ? -7.814 -1.524 10.259 1.00 97.75 199 ALA A C 1
ATOM 1656 O O . ALA A 1 199 ? -6.893 -0.723 10.111 1.00 97.75 199 ALA A O 1
ATOM 1657 N N . VAL A 1 200 ? -8.650 -1.830 9.260 1.00 97.69 200 VAL A N 1
ATOM 1658 C CA . VAL A 1 200 ? -8.558 -1.222 7.919 1.00 97.69 200 VAL A CA 1
ATOM 1659 C C . VAL A 1 200 ? -8.851 0.275 7.972 1.00 97.69 200 VAL A C 1
ATOM 1661 O O . VAL A 1 200 ? -8.089 1.073 7.426 1.00 97.69 200 VAL A O 1
ATOM 1664 N N . LEU A 1 201 ? -9.931 0.668 8.649 1.00 97.81 201 LEU A N 1
ATOM 1665 C CA . LEU A 1 201 ? -10.307 2.071 8.789 1.00 97.81 201 LEU A CA 1
ATOM 1666 C C . LEU A 1 201 ? -9.232 2.887 9.515 1.00 97.81 201 LEU A C 1
ATOM 1668 O O . LEU A 1 201 ? -8.847 3.955 9.042 1.00 97.81 201 LEU A O 1
ATOM 1672 N N . PHE A 1 202 ? -8.708 2.369 10.623 1.00 97.44 202 PHE A N 1
ATOM 1673 C CA . PHE A 1 202 ? -7.606 2.968 11.361 1.00 97.44 202 PHE A CA 1
ATOM 1674 C C . PHE A 1 202 ? -6.367 3.079 10.473 1.00 97.44 202 PHE A C 1
ATOM 1676 O O . PHE A 1 202 ? -5.767 4.148 10.387 1.00 97.44 202 PHE A O 1
ATOM 1683 N N . ALA A 1 203 ? -6.018 2.020 9.742 1.00 96.75 203 ALA A N 1
ATOM 1684 C CA . ALA A 1 203 ? -4.829 2.026 8.904 1.00 96.75 203 ALA A CA 1
ATOM 1685 C C . ALA A 1 203 ? -4.868 3.123 7.825 1.00 96.75 203 ALA A C 1
ATOM 1687 O O . ALA A 1 203 ? -3.844 3.750 7.539 1.00 96.75 203 ALA A O 1
ATOM 1688 N N . VAL A 1 204 ? -6.043 3.353 7.230 1.00 96.62 204 VAL A N 1
ATOM 1689 C CA . VAL A 1 204 ? -6.240 4.314 6.135 1.00 96.62 204 VAL A CA 1
ATOM 1690 C C . VAL A 1 204 ? -6.473 5.736 6.641 1.00 96.62 204 VAL A C 1
ATOM 1692 O O . VAL A 1 204 ? -5.912 6.676 6.075 1.00 96.62 204 VAL A O 1
ATOM 1695 N N . LEU A 1 205 ? -7.295 5.902 7.680 1.00 96.06 205 LEU A N 1
ATOM 1696 C CA . LEU A 1 205 ? -7.797 7.202 8.139 1.00 96.06 205 LEU A CA 1
ATOM 1697 C C . LEU A 1 205 ? -7.165 7.652 9.459 1.00 96.06 205 LEU A C 1
ATOM 1699 O O . LEU A 1 205 ? -6.902 8.837 9.620 1.00 96.06 205 LEU A O 1
ATOM 1703 N N . GLY A 1 206 ? -6.941 6.723 10.391 1.00 94.06 206 GLY A N 1
ATOM 1704 C CA . GLY A 1 206 ? -6.430 7.001 11.739 1.00 94.06 206 GLY A CA 1
ATOM 1705 C C . GLY A 1 206 ? -4.908 7.130 11.819 1.00 94.06 206 GLY A C 1
ATOM 1706 O O . GLY A 1 206 ? -4.398 7.903 12.625 1.00 94.06 206 GLY A O 1
ATOM 1707 N N . ASN A 1 207 ? -4.166 6.422 10.963 1.00 95.25 207 ASN A N 1
ATOM 1708 C CA . ASN A 1 207 ? -2.711 6.535 10.908 1.00 95.25 207 ASN A CA 1
ATOM 1709 C C . ASN A 1 207 ? -2.272 7.959 10.552 1.00 95.25 207 ASN A C 1
ATOM 1711 O O . ASN A 1 207 ? -2.760 8.550 9.578 1.00 95.25 207 ASN A O 1
ATOM 1715 N N . ALA A 1 208 ? -1.260 8.448 11.276 1.00 93.06 208 ALA A N 1
ATOM 1716 C CA . ALA A 1 208 ? -0.593 9.716 11.007 1.00 93.06 208 ALA A CA 1
ATOM 1717 C C . ALA A 1 208 ? -0.206 9.841 9.527 1.00 93.06 208 ALA A C 1
ATOM 1719 O O . ALA A 1 208 ? 0.154 8.859 8.877 1.00 93.06 208 ALA A O 1
ATOM 1720 N N . LEU A 1 209 ? -0.294 11.054 8.977 1.00 94.62 209 LEU A N 1
ATOM 1721 C CA . LEU A 1 209 ? 0.109 11.297 7.590 1.00 94.62 209 LEU A CA 1
ATOM 1722 C C . LEU A 1 209 ? 1.626 11.214 7.429 1.00 94.62 209 LEU A C 1
ATOM 1724 O O . LEU A 1 209 ? 2.102 10.775 6.389 1.00 94.62 209 LEU A O 1
ATOM 1728 N N . GLU A 1 210 ? 2.379 11.633 8.443 1.00 94.69 210 GLU A N 1
ATOM 1729 C CA . GLU A 1 210 ? 3.839 11.570 8.458 1.00 94.69 210 GLU A CA 1
ATOM 1730 C C . GLU A 1 210 ? 4.335 10.230 9.002 1.00 94.69 210 GLU A C 1
ATOM 1732 O O . GLU A 1 210 ? 3.662 9.574 9.800 1.00 94.69 210 GLU A O 1
ATOM 1737 N N . ALA A 1 211 ? 5.515 9.812 8.543 1.00 95.00 211 ALA A N 1
ATOM 1738 C CA . ALA A 1 211 ? 6.112 8.554 8.967 1.00 95.00 211 ALA A CA 1
ATOM 1739 C C . ALA A 1 211 ? 6.431 8.575 10.479 1.00 95.00 211 ALA A C 1
ATOM 1741 O O . ALA A 1 211 ? 6.975 9.568 10.969 1.00 95.00 211 ALA A O 1
ATOM 1742 N N . PRO A 1 212 ? 6.159 7.484 11.222 1.00 93.56 212 PRO A N 1
ATOM 1743 C CA . PRO A 1 212 ? 6.519 7.379 12.636 1.00 93.56 212 PRO A CA 1
ATOM 1744 C C . PRO A 1 212 ? 8.023 7.573 12.882 1.00 93.56 212 PRO A C 1
ATOM 1746 O O . PRO A 1 212 ? 8.846 7.240 12.027 1.00 93.56 212 PRO A O 1
ATOM 1749 N N . ALA A 1 213 ? 8.406 8.028 14.081 1.00 92.19 213 ALA A N 1
ATOM 1750 C CA . ALA A 1 213 ? 9.806 8.307 14.432 1.00 92.19 213 ALA A CA 1
ATOM 1751 C C . ALA A 1 213 ? 10.749 7.118 14.153 1.00 92.19 213 ALA A C 1
ATOM 1753 O O . ALA A 1 213 ? 11.768 7.276 13.483 1.00 92.19 213 ALA A O 1
ATOM 1754 N N . GLY A 1 214 ? 10.360 5.902 14.555 1.00 92.00 214 GLY A N 1
ATOM 1755 C CA . GLY A 1 214 ? 11.152 4.693 14.298 1.00 92.00 214 GLY A CA 1
ATOM 1756 C C . GLY A 1 214 ? 11.323 4.357 12.808 1.00 92.00 214 GLY A C 1
ATOM 1757 O O . GLY A 1 214 ? 12.339 3.779 12.414 1.00 92.00 214 GLY A O 1
ATOM 1758 N N . HIS A 1 215 ? 10.368 4.742 11.953 1.00 95.12 215 HIS A N 1
ATOM 1759 C CA . HIS A 1 215 ? 10.487 4.628 10.495 1.00 95.12 215 HIS A CA 1
ATOM 1760 C C . HIS A 1 215 ? 11.403 5.716 9.927 1.00 95.12 215 HIS A C 1
ATOM 1762 O O . HIS A 1 215 ? 12.256 5.415 9.089 1.00 95.12 215 HIS A O 1
ATOM 1768 N N . LEU A 1 216 ? 11.281 6.958 10.406 1.00 94.88 216 LEU A N 1
ATOM 1769 C CA . LEU A 1 216 ? 12.146 8.072 10.001 1.00 94.88 216 LEU A CA 1
ATOM 1770 C C . LEU A 1 216 ? 13.619 7.800 10.324 1.00 94.88 216 LEU A C 1
ATOM 1772 O O . LEU A 1 216 ? 14.481 8.020 9.473 1.00 94.88 216 LEU A O 1
ATOM 1776 N N . GLU A 1 217 ? 13.923 7.255 11.501 1.00 95.38 217 GLU A N 1
ATOM 1777 C CA . GLU A 1 217 ? 15.289 6.870 11.868 1.00 95.38 217 GLU A CA 1
ATOM 1778 C C . GLU A 1 217 ? 15.887 5.837 10.903 1.00 95.38 217 GLU A C 1
ATOM 1780 O O . GLU A 1 217 ? 17.043 5.960 10.486 1.00 95.38 217 GLU A O 1
ATOM 1785 N N . LYS A 1 218 ? 15.096 4.831 10.502 1.00 96.31 218 LYS A N 1
ATOM 1786 C CA . LYS A 1 218 ? 15.507 3.835 9.498 1.00 96.31 218 LYS A CA 1
ATOM 1787 C C . LYS A 1 218 ? 15.780 4.495 8.152 1.00 96.31 218 LYS A C 1
ATOM 1789 O O . LYS A 1 218 ? 16.797 4.193 7.533 1.00 96.31 218 LYS A O 1
ATOM 1794 N N . ALA A 1 219 ? 14.926 5.423 7.721 1.00 96.38 219 ALA A N 1
ATOM 1795 C CA . ALA A 1 219 ? 15.121 6.169 6.480 1.00 96.38 219 ALA A CA 1
ATOM 1796 C C . ALA A 1 219 ? 16.402 7.025 6.504 1.00 96.38 219 ALA A C 1
ATOM 1798 O O . ALA A 1 219 ? 17.156 7.040 5.529 1.00 96.38 219 ALA A O 1
ATOM 1799 N N . VAL A 1 220 ? 16.693 7.692 7.626 1.00 95.62 220 VAL A N 1
ATOM 1800 C CA . VAL A 1 220 ? 17.930 8.471 7.810 1.00 95.62 220 VAL A CA 1
ATOM 1801 C C . VAL A 1 220 ? 19.162 7.565 7.760 1.00 95.62 220 VAL A C 1
ATOM 1803 O O . VAL A 1 220 ? 20.096 7.855 7.008 1.00 95.62 220 VAL A O 1
ATOM 1806 N N . ARG A 1 221 ? 19.158 6.435 8.482 1.00 96.44 221 ARG A N 1
ATOM 1807 C CA . ARG A 1 221 ? 20.261 5.456 8.434 1.00 96.44 221 ARG A CA 1
ATOM 1808 C C . ARG A 1 221 ? 20.449 4.864 7.043 1.00 96.44 221 ARG A C 1
ATOM 1810 O O . ARG A 1 221 ? 21.586 4.739 6.589 1.00 96.44 221 ARG A O 1
ATOM 1817 N N . LEU A 1 222 ? 19.352 4.521 6.367 1.00 96.56 222 LEU A N 1
ATOM 1818 C CA . LEU A 1 222 ? 19.378 4.026 4.995 1.00 96.56 222 LEU A CA 1
ATOM 1819 C C . LEU A 1 222 ? 20.072 5.034 4.087 1.00 96.56 222 LEU A C 1
ATOM 1821 O O . LEU A 1 222 ? 21.008 4.666 3.392 1.00 96.56 222 LEU A O 1
ATOM 1825 N N . ARG A 1 223 ? 19.665 6.303 4.132 1.00 95.44 223 ARG A N 1
ATOM 1826 C CA . ARG A 1 223 ? 20.264 7.351 3.305 1.00 95.44 223 ARG A CA 1
ATOM 1827 C C . ARG A 1 223 ? 21.736 7.598 3.627 1.00 95.44 223 ARG A C 1
ATOM 1829 O O . ARG A 1 223 ? 22.522 7.808 2.711 1.00 95.44 223 ARG A O 1
ATOM 1836 N N . GLY A 1 224 ? 22.119 7.535 4.903 1.00 94.88 224 GLY A N 1
ATOM 1837 C CA . GLY A 1 224 ? 23.525 7.605 5.310 1.00 94.88 224 GLY A CA 1
ATOM 1838 C C . GLY A 1 224 ? 24.364 6.493 4.670 1.00 94.88 224 GLY A C 1
ATOM 1839 O O . GLY A 1 224 ? 25.419 6.771 4.104 1.00 94.88 224 GLY A O 1
ATOM 1840 N N . LYS A 1 225 ? 23.862 5.250 4.679 1.00 95.25 225 LYS A N 1
ATOM 1841 C CA . LYS A 1 225 ? 24.505 4.100 4.014 1.00 95.25 225 LYS A CA 1
ATOM 1842 C C . LYS A 1 225 ? 24.463 4.202 2.485 1.00 95.25 225 LYS A C 1
ATOM 1844 O O . LYS A 1 225 ? 25.418 3.825 1.816 1.00 95.25 225 LYS A O 1
ATOM 1849 N N . PHE A 1 226 ? 23.368 4.721 1.939 1.00 93.06 226 PHE A N 1
ATOM 1850 C CA . PHE A 1 226 ? 23.126 4.901 0.509 1.00 93.06 226 PHE A CA 1
ATOM 1851 C C . PHE A 1 226 ? 23.665 6.257 0.025 1.00 93.06 226 PHE A C 1
ATOM 1853 O O . PHE A 1 226 ? 22.954 7.073 -0.560 1.00 93.06 226 PHE A O 1
ATOM 1860 N N . SER A 1 227 ? 24.936 6.524 0.319 1.00 92.56 227 SER A N 1
ATOM 1861 C CA . SER A 1 227 ? 25.618 7.772 -0.026 1.00 92.56 227 SER A CA 1
ATOM 1862 C C . SER A 1 227 ? 27.036 7.502 -0.543 1.00 92.56 227 SER A C 1
ATOM 1864 O O . SER A 1 227 ? 27.517 6.365 -0.524 1.00 92.56 227 SER A O 1
ATOM 1866 N N . GLY A 1 228 ? 27.703 8.535 -1.068 1.00 94.94 228 GLY A N 1
ATOM 1867 C CA . GLY A 1 228 ? 29.078 8.430 -1.566 1.00 94.94 228 GLY A CA 1
ATOM 1868 C C . GLY A 1 228 ? 29.243 7.333 -2.623 1.00 94.94 228 GLY A C 1
ATOM 1869 O O . GLY A 1 228 ? 28.506 7.301 -3.608 1.00 94.94 228 GLY A O 1
ATOM 1870 N N . ARG A 1 229 ? 30.193 6.413 -2.402 1.00 95.56 229 ARG A N 1
ATOM 1871 C CA . ARG A 1 229 ? 30.511 5.321 -3.342 1.00 95.56 229 ARG A CA 1
ATOM 1872 C C . ARG A 1 229 ? 29.330 4.386 -3.609 1.00 95.56 229 ARG A C 1
ATOM 1874 O O . ARG A 1 229 ? 29.156 3.950 -4.738 1.00 95.56 229 ARG A O 1
ATOM 1881 N N . VAL A 1 230 ? 28.500 4.100 -2.603 1.00 96.31 230 VAL A N 1
ATOM 1882 C CA . VAL A 1 230 ? 27.328 3.217 -2.765 1.00 96.31 230 VAL A CA 1
ATOM 1883 C C . VAL A 1 230 ? 26.332 3.829 -3.746 1.00 96.31 230 VAL A C 1
ATOM 1885 O O . VAL A 1 230 ? 25.880 3.161 -4.672 1.00 96.31 230 VAL A O 1
ATOM 1888 N N . LEU A 1 231 ? 26.041 5.120 -3.576 1.00 95.50 231 LEU A N 1
ATOM 1889 C CA . LEU A 1 231 ? 25.169 5.858 -4.484 1.00 95.50 231 LEU A CA 1
ATOM 1890 C C . LEU A 1 231 ? 25.778 5.944 -5.891 1.00 95.50 231 LEU A C 1
ATOM 1892 O O . LEU A 1 231 ? 25.068 5.739 -6.868 1.00 95.50 231 LEU A O 1
ATOM 1896 N N . GLN A 1 232 ? 27.089 6.180 -6.006 1.00 97.00 232 GLN A N 1
ATOM 1897 C CA . GLN A 1 232 ? 27.784 6.194 -7.300 1.00 97.00 232 GLN A CA 1
ATOM 1898 C C . GLN A 1 232 ? 27.672 4.857 -8.037 1.00 97.00 232 GLN A C 1
ATOM 1900 O O . GLN A 1 232 ? 27.387 4.860 -9.229 1.00 97.00 232 GLN A O 1
ATOM 1905 N N . VAL A 1 233 ? 27.842 3.726 -7.343 1.00 97.06 233 VAL A N 1
ATOM 1906 C CA . VAL A 1 233 ? 27.653 2.391 -7.935 1.00 97.06 233 VAL A CA 1
ATOM 1907 C C . VAL A 1 233 ? 26.212 2.215 -8.404 1.00 97.06 233 VAL A C 1
ATOM 1909 O O . VAL A 1 233 ? 25.989 1.788 -9.533 1.00 97.06 233 VAL A O 1
ATOM 1912 N N . TYR A 1 234 ? 25.233 2.594 -7.581 1.00 97.12 234 TYR A N 1
ATOM 1913 C CA . TYR A 1 234 ? 23.821 2.465 -7.937 1.00 97.12 234 TYR A CA 1
ATOM 1914 C C . TYR A 1 234 ? 23.433 3.307 -9.163 1.00 97.12 234 TYR A C 1
ATOM 1916 O O . TYR A 1 234 ? 22.759 2.823 -10.069 1.00 97.12 234 TYR A O 1
ATOM 1924 N N . ILE A 1 235 ? 23.918 4.547 -9.244 1.00 97.31 235 ILE A N 1
ATOM 1925 C CA . ILE A 1 235 ? 23.718 5.408 -10.417 1.00 97.31 235 ILE A CA 1
ATOM 1926 C C . ILE A 1 235 ? 24.523 4.910 -11.623 1.00 97.31 235 ILE A C 1
ATOM 1928 O O . ILE A 1 235 ? 24.042 4.978 -12.751 1.00 97.31 235 ILE A O 1
ATOM 1932 N N . GLY A 1 236 ? 25.712 4.349 -11.401 1.00 97.56 236 GLY A N 1
ATOM 1933 C CA . GLY A 1 236 ? 26.500 3.686 -12.437 1.00 97.56 236 GLY A CA 1
ATOM 1934 C C . GLY A 1 236 ? 25.750 2.512 -13.068 1.00 97.56 236 GLY A C 1
ATOM 1935 O O . GLY A 1 236 ? 25.742 2.390 -14.288 1.00 97.56 236 GLY A O 1
ATOM 1936 N N . LEU A 1 237 ? 25.044 1.707 -12.265 1.00 96.56 237 LEU A N 1
ATOM 1937 C CA . LEU A 1 237 ? 24.157 0.649 -12.763 1.00 96.56 237 LEU A CA 1
ATOM 1938 C C . LEU A 1 237 ? 23.003 1.220 -13.602 1.00 96.56 237 LEU A C 1
ATOM 1940 O O . LEU A 1 237 ? 22.682 0.657 -14.645 1.00 96.56 237 LEU A O 1
ATOM 1944 N N . ALA A 1 238 ? 22.417 2.351 -13.194 1.00 97.00 238 ALA A N 1
ATOM 1945 C C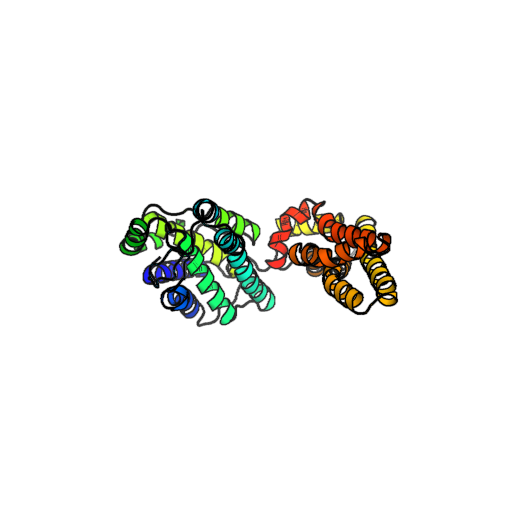A . ALA A 1 238 ? 21.356 3.019 -13.953 1.00 97.00 238 ALA A CA 1
ATOM 1946 C C . ALA A 1 238 ? 21.851 3.522 -15.316 1.00 97.00 238 ALA A C 1
ATOM 1948 O O . ALA A 1 238 ? 21.199 3.302 -16.337 1.00 97.00 238 ALA A O 1
ATOM 1949 N N . LEU A 1 239 ? 23.031 4.143 -15.348 1.00 97.75 239 LEU A N 1
ATOM 1950 C CA . LEU A 1 239 ? 23.671 4.580 -16.589 1.00 97.75 239 LEU A CA 1
ATOM 1951 C C . LEU A 1 239 ? 24.043 3.393 -17.480 1.00 97.75 239 LEU A C 1
ATOM 1953 O O . LEU A 1 239 ? 23.787 3.437 -18.679 1.00 97.75 239 LEU A O 1
ATOM 1957 N N . LEU A 1 240 ? 24.592 2.320 -16.904 1.00 96.94 240 LEU A N 1
ATOM 1958 C CA . LEU A 1 240 ? 24.926 1.107 -17.644 1.00 96.94 240 LEU A CA 1
ATOM 1959 C C . LEU A 1 240 ? 23.681 0.484 -18.286 1.00 96.94 240 LEU A C 1
ATOM 1961 O O . LEU A 1 240 ? 23.751 0.097 -19.450 1.00 96.94 240 LEU A O 1
ATOM 1965 N N . ALA A 1 241 ? 22.549 0.436 -17.578 1.00 94.75 241 ALA A N 1
ATOM 1966 C CA . ALA A 1 241 ? 21.287 -0.057 -18.128 1.00 94.75 241 ALA A CA 1
ATOM 1967 C C . ALA A 1 241 ? 20.821 0.783 -19.327 1.00 94.75 241 ALA A C 1
ATOM 1969 O O . ALA A 1 241 ? 20.495 0.229 -20.376 1.00 94.75 241 ALA A O 1
ATOM 1970 N N . LEU A 1 242 ? 20.855 2.114 -19.204 1.00 95.44 242 LEU A N 1
ATOM 1971 C CA . LEU A 1 242 ? 20.467 3.032 -20.281 1.00 95.44 242 LEU A CA 1
ATOM 1972 C C . LEU A 1 242 ? 21.382 2.914 -21.506 1.00 95.44 242 LEU A C 1
ATOM 1974 O O . LEU A 1 242 ? 20.895 2.798 -22.629 1.00 95.44 242 LEU A O 1
ATOM 1978 N N . ILE A 1 243 ? 22.701 2.910 -21.294 1.00 96.25 243 ILE A N 1
ATOM 1979 C CA . ILE A 1 243 ? 23.692 2.783 -22.371 1.00 96.25 243 ILE A CA 1
ATOM 1980 C C . ILE A 1 243 ? 23.550 1.420 -23.055 1.00 96.25 243 ILE A C 1
ATOM 1982 O O . ILE A 1 243 ? 23.5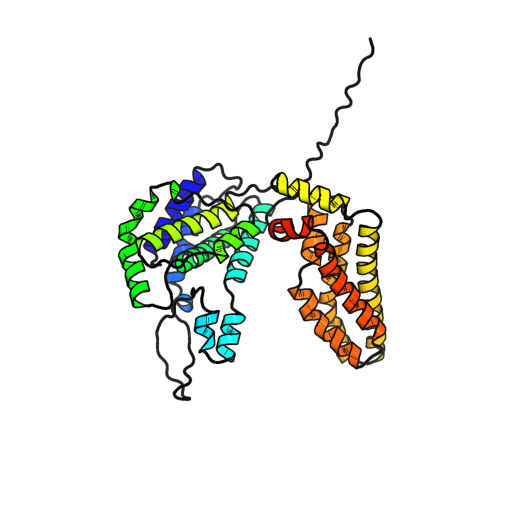10 1.349 -24.280 1.00 96.25 243 ILE A O 1
ATOM 1986 N N . SER A 1 244 ? 23.414 0.342 -22.281 1.00 93.81 244 SER A N 1
ATOM 1987 C CA . SER A 1 244 ? 23.260 -1.011 -22.827 1.00 93.81 244 SER A CA 1
ATOM 1988 C C . SER A 1 244 ? 21.975 -1.149 -23.639 1.00 93.81 244 SER A C 1
ATOM 1990 O O . SER A 1 244 ? 21.998 -1.747 -24.710 1.00 93.81 244 SER A O 1
ATOM 1992 N N . PHE A 1 245 ? 20.870 -0.545 -23.192 1.00 92.25 245 PHE A N 1
ATOM 1993 C CA . PHE A 1 245 ? 19.627 -0.531 -23.962 1.00 92.25 245 PHE A CA 1
ATOM 1994 C C . PHE A 1 245 ? 19.746 0.288 -25.255 1.00 92.25 245 PHE A C 1
ATOM 1996 O O . PHE A 1 245 ? 19.255 -0.136 -26.298 1.00 92.25 245 PHE A O 1
ATOM 2003 N N . ALA A 1 246 ? 20.447 1.425 -25.232 1.00 92.81 246 ALA A N 1
ATOM 2004 C CA . ALA A 1 246 ? 20.727 2.184 -26.450 1.00 92.81 246 ALA A CA 1
ATOM 2005 C C . ALA A 1 246 ? 21.558 1.365 -27.455 1.00 92.81 246 ALA A C 1
ATOM 2007 O O . ALA A 1 246 ? 21.279 1.393 -28.653 1.00 92.81 246 ALA A O 1
ATOM 2008 N N . LEU A 1 247 ? 22.530 0.584 -26.971 1.00 91.25 247 LEU A N 1
ATOM 2009 C CA . LEU A 1 247 ? 23.292 -0.354 -27.799 1.00 91.25 247 LEU A CA 1
ATOM 2010 C C . LEU A 1 247 ? 22.412 -1.488 -28.343 1.00 91.25 247 LEU A C 1
ATOM 2012 O O . LEU A 1 247 ? 22.532 -1.823 -29.516 1.00 91.25 247 LEU A O 1
ATOM 2016 N N . VAL A 1 248 ? 21.490 -2.031 -27.539 1.00 88.81 248 VAL A N 1
ATOM 2017 C CA . VAL A 1 248 ? 20.480 -2.997 -28.009 1.00 88.81 248 VAL A CA 1
ATOM 2018 C C . VAL A 1 248 ? 19.665 -2.407 -29.160 1.00 88.81 248 VAL A C 1
ATOM 2020 O O . VAL A 1 248 ? 19.557 -3.037 -30.208 1.00 88.81 248 VAL A O 1
ATOM 2023 N N . LEU A 1 249 ? 19.137 -1.189 -29.008 1.00 89.62 249 LEU A N 1
ATOM 2024 C CA . LEU A 1 249 ? 18.383 -0.525 -30.074 1.00 89.62 249 LEU A CA 1
ATOM 2025 C C . LEU A 1 249 ? 19.233 -0.303 -31.326 1.00 89.62 249 LEU A C 1
ATOM 2027 O O . LEU A 1 249 ? 18.742 -0.511 -32.431 1.00 89.62 249 LEU A O 1
ATOM 2031 N N . TYR A 1 250 ? 20.497 0.088 -31.164 1.00 88.75 250 TYR A N 1
ATOM 2032 C CA . TYR A 1 250 ? 21.422 0.287 -32.278 1.00 88.75 250 TYR A CA 1
ATOM 2033 C C . TYR A 1 250 ? 21.704 -1.009 -33.050 1.00 88.75 250 TYR A C 1
ATOM 2035 O O . TYR A 1 250 ? 21.696 -1.003 -34.281 1.00 88.75 250 TYR A O 1
ATOM 2043 N N . GLU A 1 251 ? 21.915 -2.124 -32.348 1.00 85.44 251 GLU A N 1
ATOM 2044 C CA . GLU A 1 251 ? 22.106 -3.438 -32.969 1.00 85.44 251 GLU A CA 1
ATOM 2045 C C . GLU A 1 251 ? 20.833 -3.908 -33.681 1.00 85.44 251 GLU A C 1
ATOM 2047 O O . GLU A 1 251 ? 20.872 -4.336 -34.834 1.00 85.44 251 GLU A O 1
ATOM 2052 N N . VAL A 1 252 ? 19.682 -3.757 -33.027 1.00 85.81 252 VAL A N 1
ATOM 2053 C CA . VAL A 1 252 ? 18.377 -4.156 -33.560 1.00 85.81 252 VAL A CA 1
ATOM 2054 C C . VAL A 1 252 ? 17.971 -3.319 -34.776 1.00 85.81 252 VAL A C 1
ATOM 2056 O O . VAL A 1 252 ? 17.463 -3.871 -35.753 1.00 85.81 252 VAL A O 1
ATOM 2059 N N . TRP A 1 253 ? 18.243 -2.013 -34.772 1.00 86.00 253 TRP A N 1
ATOM 2060 C CA . TRP A 1 253 ? 17.919 -1.100 -35.875 1.00 86.00 253 TRP A CA 1
ATOM 2061 C C . TRP A 1 253 ? 18.544 -1.528 -37.210 1.00 86.00 253 TRP A C 1
ATOM 2063 O O . TRP A 1 253 ? 17.955 -1.314 -38.267 1.00 86.00 253 TRP A O 1
ATOM 2073 N N . LYS A 1 254 ? 19.712 -2.180 -37.173 1.00 82.88 254 LYS A N 1
ATOM 2074 C CA . LYS A 1 254 ? 20.406 -2.685 -38.369 1.00 82.88 254 LYS A CA 1
ATOM 2075 C C . LYS A 1 254 ? 19.750 -3.920 -38.991 1.00 82.88 254 LYS A C 1
ATOM 2077 O O . LYS A 1 254 ? 20.160 -4.328 -40.072 1.00 82.88 254 LYS A O 1
ATOM 2082 N N . THR A 1 255 ? 18.797 -4.546 -38.301 1.00 81.25 255 THR A N 1
ATOM 2083 C CA . THR A 1 255 ? 18.254 -5.855 -38.687 1.00 81.25 255 THR A CA 1
ATOM 2084 C C . THR A 1 255 ? 16.869 -5.753 -39.316 1.00 81.25 255 THR A C 1
ATOM 2086 O O . THR A 1 255 ? 16.738 -5.866 -40.531 1.00 81.25 255 THR A O 1
ATOM 2089 N N . ASN A 1 256 ? 15.820 -5.576 -38.510 1.00 82.50 256 ASN A N 1
ATOM 2090 C CA . ASN A 1 256 ? 14.434 -5.576 -38.968 1.00 82.50 256 ASN A CA 1
ATOM 2091 C C . ASN A 1 256 ? 13.535 -4.770 -38.014 1.00 82.50 256 ASN A C 1
ATOM 2093 O O . ASN A 1 256 ? 13.697 -4.818 -36.792 1.00 82.50 256 ASN A O 1
ATOM 2097 N N . ILE A 1 257 ? 12.531 -4.089 -38.572 1.00 84.94 257 ILE A N 1
ATOM 2098 C CA . ILE A 1 257 ? 11.507 -3.347 -37.830 1.00 84.94 257 ILE A CA 1
ATOM 2099 C C . ILE A 1 257 ? 10.732 -4.215 -36.822 1.00 84.94 257 ILE A C 1
ATOM 2101 O O . ILE A 1 257 ? 10.357 -3.720 -35.760 1.00 84.94 257 ILE A O 1
ATOM 2105 N N . TYR A 1 258 ? 10.546 -5.515 -37.087 1.00 83.38 258 TYR A N 1
ATOM 2106 C CA . TYR A 1 258 ? 9.911 -6.436 -36.134 1.00 83.38 258 TYR A CA 1
ATOM 2107 C C . TYR A 1 258 ? 10.726 -6.591 -34.845 1.00 83.38 258 TYR A C 1
ATOM 2109 O O . TYR A 1 258 ? 10.169 -6.542 -33.749 1.00 83.38 258 TYR A O 1
ATOM 2117 N N . TYR A 1 259 ? 12.049 -6.718 -34.950 1.00 82.81 259 TYR A N 1
ATOM 2118 C CA . TYR A 1 259 ? 12.915 -6.791 -33.775 1.00 82.81 259 TYR A CA 1
ATOM 2119 C C . TYR A 1 259 ? 12.976 -5.453 -33.043 1.00 82.81 259 TYR A C 1
ATOM 2121 O O . TYR A 1 259 ? 13.028 -5.438 -31.815 1.00 82.81 259 TYR A O 1
ATOM 2129 N N . LEU A 1 260 ? 12.884 -4.335 -33.772 1.00 83.38 260 LEU A N 1
ATOM 2130 C CA . LEU A 1 260 ? 12.796 -3.004 -33.170 1.00 83.38 260 LEU A CA 1
ATOM 2131 C C . LEU A 1 260 ? 11.528 -2.854 -32.327 1.00 83.38 260 LEU A C 1
ATOM 2133 O O . LEU A 1 260 ? 11.594 -2.322 -31.221 1.00 83.38 260 LEU A O 1
ATOM 2137 N N . PHE A 1 261 ? 10.397 -3.374 -32.806 1.00 84.50 261 PHE A N 1
ATOM 2138 C CA . PHE A 1 261 ? 9.158 -3.411 -32.034 1.00 84.50 261 PHE A CA 1
ATOM 2139 C C . PHE A 1 261 ? 9.308 -4.251 -30.756 1.00 84.50 261 PHE A C 1
ATOM 2141 O O . PHE A 1 261 ? 8.942 -3.794 -29.675 1.00 84.50 261 PHE A O 1
ATOM 2148 N N . ILE A 1 262 ? 9.919 -5.439 -30.846 1.00 81.94 262 ILE A N 1
ATOM 2149 C CA . ILE A 1 262 ? 10.188 -6.298 -29.678 1.00 81.94 262 ILE A CA 1
ATOM 2150 C C . ILE A 1 262 ? 11.123 -5.596 -28.677 1.00 81.94 262 ILE A C 1
ATOM 2152 O O .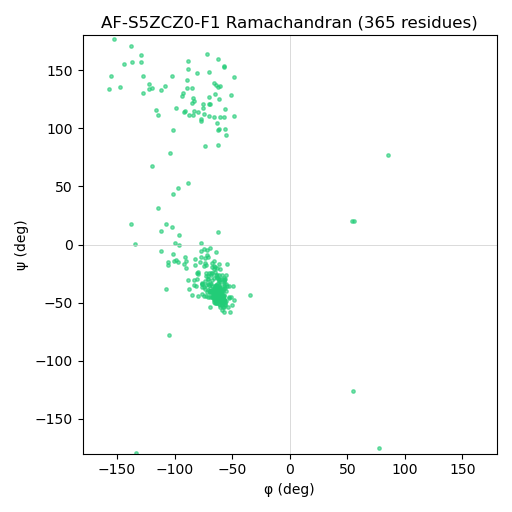 ILE A 1 262 ? 10.864 -5.617 -27.475 1.00 81.94 262 ILE A O 1
ATOM 2156 N N . ALA A 1 263 ? 12.173 -4.922 -29.153 1.00 82.25 263 ALA A N 1
ATOM 2157 C CA . ALA A 1 263 ? 13.087 -4.161 -28.303 1.00 82.25 263 ALA A CA 1
ATOM 2158 C C . ALA A 1 263 ? 12.390 -2.960 -27.640 1.00 82.25 263 ALA A C 1
ATOM 2160 O O . ALA A 1 263 ? 12.635 -2.674 -26.467 1.00 82.25 263 ALA A O 1
ATOM 2161 N N . ALA A 1 264 ? 11.477 -2.292 -28.351 1.00 83.12 264 ALA A N 1
ATOM 2162 C CA . ALA A 1 264 ? 10.674 -1.202 -27.806 1.00 83.12 264 ALA A CA 1
ATOM 2163 C C . ALA A 1 264 ? 9.738 -1.671 -26.680 1.00 83.12 264 ALA A C 1
ATOM 2165 O O . ALA A 1 264 ? 9.580 -0.951 -25.695 1.00 83.12 264 ALA A O 1
ATOM 2166 N N . LEU A 1 265 ? 9.184 -2.890 -26.753 1.00 83.44 265 LEU A N 1
ATOM 2167 C CA . LEU A 1 265 ? 8.414 -3.471 -25.641 1.00 83.44 265 LEU A CA 1
ATOM 2168 C C . LEU A 1 265 ? 9.263 -3.623 -24.368 1.00 83.44 265 LEU A C 1
ATOM 2170 O O . LEU A 1 265 ? 8.758 -3.437 -23.262 1.00 83.44 265 LEU A O 1
ATOM 2174 N N . SER A 1 266 ? 10.565 -3.883 -24.509 1.00 83.38 266 SER A N 1
ATOM 2175 C CA . SER A 1 266 ? 11.502 -3.946 -23.381 1.00 83.38 266 SER A CA 1
ATOM 2176 C C . SER A 1 266 ? 11.927 -2.590 -22.821 1.00 83.38 266 SER A C 1
ATOM 2178 O O . SER A 1 266 ? 12.574 -2.550 -21.77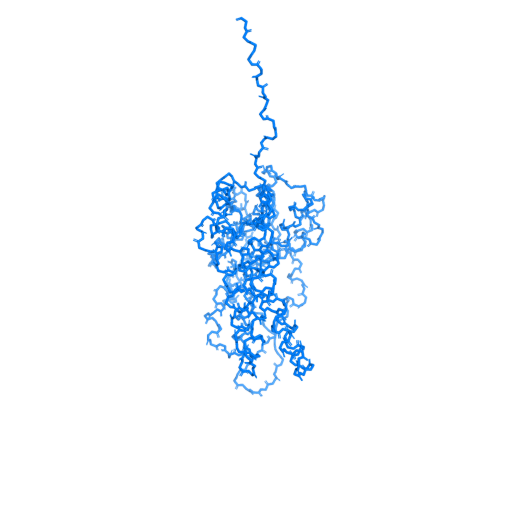4 1.00 83.38 266 SER A O 1
ATOM 2180 N N . ALA A 1 267 ? 11.532 -1.470 -23.438 1.00 85.00 267 ALA A N 1
ATOM 2181 C CA . ALA A 1 267 ? 11.813 -0.141 -22.895 1.00 85.00 267 ALA A CA 1
ATOM 2182 C C . ALA A 1 267 ? 11.172 0.068 -21.512 1.00 85.00 267 ALA A C 1
ATOM 2184 O O . ALA A 1 267 ? 11.699 0.828 -20.702 1.00 85.00 267 ALA A O 1
ATOM 2185 N N . VAL A 1 268 ? 10.077 -0.635 -21.197 1.00 84.06 268 VAL A N 1
ATOM 2186 C CA . VAL A 1 268 ? 9.446 -0.577 -19.867 1.00 84.06 268 VAL A CA 1
ATOM 2187 C C . VAL A 1 268 ? 10.408 -1.059 -18.770 1.00 84.06 268 VAL A C 1
ATOM 2189 O O . VAL A 1 268 ? 10.421 -0.497 -17.677 1.00 84.06 268 VAL A O 1
ATOM 2192 N N . SER A 1 269 ? 11.311 -1.998 -19.074 1.00 85.44 269 SER A N 1
ATOM 2193 C CA . SER A 1 269 ? 12.348 -2.457 -18.138 1.00 85.44 269 SER A CA 1
ATOM 2194 C C . SER A 1 269 ? 13.437 -1.412 -17.848 1.00 85.44 269 SER A C 1
ATOM 2196 O O . SER A 1 269 ? 14.297 -1.664 -17.005 1.00 85.44 269 SER A O 1
ATOM 2198 N N . LEU A 1 270 ? 13.409 -0.230 -18.482 1.00 88.94 270 LEU A N 1
ATOM 2199 C CA . LEU A 1 270 ? 14.248 0.914 -18.097 1.00 88.94 270 LEU A CA 1
ATOM 2200 C C . LEU A 1 270 ? 13.686 1.731 -16.935 1.00 88.94 270 LEU A C 1
ATOM 2202 O O . LEU A 1 270 ? 14.414 2.557 -16.379 1.00 88.94 270 LEU A O 1
ATOM 2206 N N . GLN A 1 271 ? 12.427 1.526 -16.544 1.00 90.12 271 GLN A N 1
ATOM 2207 C CA . GLN A 1 271 ? 11.835 2.263 -15.429 1.00 90.12 271 GLN A CA 1
ATOM 2208 C C . GLN A 1 271 ? 12.700 2.237 -14.151 1.00 90.12 271 GLN A C 1
ATOM 2210 O O . GLN A 1 271 ? 12.929 3.316 -13.597 1.00 90.12 271 GLN A O 1
ATOM 2215 N N . PRO A 1 272 ? 13.275 1.094 -13.711 1.00 91.62 272 PRO A N 1
ATOM 2216 C CA . PRO A 1 272 ? 14.186 1.076 -12.569 1.00 91.62 272 PRO A CA 1
ATOM 2217 C C . PRO A 1 272 ? 15.370 2.027 -12.699 1.00 91.62 272 PRO A C 1
ATOM 2219 O O . PRO A 1 272 ? 15.720 2.705 -11.735 1.00 91.62 272 PRO A O 1
ATOM 2222 N N . ALA A 1 273 ? 15.960 2.127 -13.893 1.00 92.94 273 ALA A N 1
ATOM 2223 C CA . ALA A 1 273 ? 17.068 3.038 -14.153 1.00 92.94 273 ALA A CA 1
ATOM 2224 C C . ALA A 1 273 ? 16.625 4.502 -14.047 1.00 92.94 273 ALA A C 1
ATOM 2226 O O . ALA A 1 273 ? 17.305 5.304 -13.410 1.00 92.94 273 ALA A O 1
ATOM 2227 N N . LEU A 1 274 ? 15.456 4.847 -14.592 1.00 93.25 274 LEU A N 1
ATOM 2228 C CA . LEU A 1 274 ? 14.908 6.204 -14.505 1.00 93.25 274 LEU A CA 1
ATOM 2229 C C . LEU A 1 274 ? 14.576 6.594 -13.057 1.00 93.25 274 LEU A C 1
ATOM 2231 O O . LEU A 1 274 ? 14.919 7.691 -12.607 1.00 93.25 274 LEU A O 1
ATOM 2235 N N . PHE A 1 275 ? 13.958 5.691 -12.295 1.00 94.00 275 PHE A N 1
ATOM 2236 C CA . PHE A 1 275 ? 13.630 5.930 -10.890 1.00 94.00 275 PHE A CA 1
ATOM 2237 C C . PHE A 1 275 ? 14.861 5.936 -9.984 1.00 94.00 275 PHE A C 1
ATOM 2239 O O . PHE A 1 275 ? 14.892 6.694 -9.011 1.00 94.00 275 PHE A O 1
ATOM 2246 N N . ALA A 1 276 ? 15.915 5.192 -10.327 1.00 94.38 276 ALA A N 1
ATOM 2247 C CA . ALA A 1 276 ? 17.171 5.216 -9.589 1.00 94.38 276 ALA A CA 1
ATOM 2248 C C . ALA A 1 276 ? 17.780 6.624 -9.514 1.00 94.38 276 ALA A C 1
ATOM 2250 O O . ALA A 1 276 ? 18.309 6.986 -8.464 1.00 94.38 276 ALA A O 1
ATOM 2251 N N . PHE A 1 277 ? 17.629 7.475 -10.535 1.00 94.88 277 PHE A N 1
ATOM 2252 C CA . PHE A 1 277 ? 18.115 8.863 -10.471 1.00 94.88 277 PHE A CA 1
ATOM 2253 C C . PHE A 1 277 ? 17.421 9.711 -9.399 1.00 94.88 277 PHE A C 1
ATOM 2255 O O . PHE A 1 277 ? 18.041 10.624 -8.851 1.00 94.88 277 PHE A O 1
ATOM 2262 N N . LYS A 1 278 ? 16.181 9.388 -9.005 1.00 94.75 278 LYS A N 1
ATOM 2263 C CA . LYS A 1 278 ? 15.510 10.066 -7.881 1.00 94.75 278 LYS A CA 1
ATOM 2264 C C . LYS A 1 278 ? 16.245 9.846 -6.551 1.00 94.75 278 LYS A C 1
ATOM 2266 O O . LYS A 1 278 ? 16.105 10.670 -5.646 1.00 94.75 278 LYS A O 1
ATOM 2271 N N . SER A 1 279 ? 17.082 8.806 -6.442 1.00 92.31 279 SER A N 1
ATOM 2272 C CA . SER A 1 279 ? 17.941 8.576 -5.269 1.00 92.31 279 SER A CA 1
ATOM 2273 C C . SER A 1 279 ? 19.032 9.645 -5.079 1.00 92.31 279 SER A C 1
ATOM 2275 O O . SER A 1 279 ? 19.583 9.772 -3.988 1.00 92.31 279 SER A O 1
ATOM 2277 N N . LEU A 1 280 ? 19.297 10.484 -6.088 1.00 93.31 280 LEU A N 1
ATOM 2278 C CA . LEU A 1 280 ? 20.160 11.665 -5.955 1.00 93.31 280 LEU A CA 1
ATOM 2279 C C . LEU A 1 280 ? 19.490 12.810 -5.175 1.00 93.31 280 LEU A C 1
ATOM 2281 O O . LEU A 1 280 ? 20.158 13.760 -4.761 1.00 93.31 280 LEU A O 1
ATOM 2285 N N . SER A 1 281 ? 18.166 12.762 -4.995 1.00 93.06 281 SER A N 1
ATOM 2286 C CA . SER A 1 281 ? 17.418 13.867 -4.405 1.00 93.06 281 SER A CA 1
ATOM 2287 C C . SER A 1 281 ? 17.788 14.105 -2.945 1.00 93.06 281 SER A C 1
ATOM 2289 O O . SER A 1 281 ? 17.896 13.186 -2.129 1.00 93.06 281 SER A O 1
ATOM 2291 N N . LYS A 1 282 ? 17.892 15.389 -2.575 1.00 90.44 282 LYS A N 1
ATOM 2292 C CA . LYS A 1 282 ? 18.068 15.773 -1.174 1.00 90.44 282 LYS A CA 1
ATOM 2293 C C . LYS A 1 282 ? 16.796 15.600 -0.341 1.00 90.44 282 LYS A C 1
ATOM 2295 O O . LYS A 1 282 ? 16.874 15.576 0.889 1.00 90.44 282 LYS A O 1
ATOM 2300 N N . ASN A 1 283 ? 15.641 15.495 -0.985 1.00 94.19 283 ASN A N 1
ATOM 2301 C CA . ASN A 1 283 ? 14.353 15.331 -0.333 1.00 94.19 283 ASN A CA 1
ATOM 2302 C C . ASN A 1 283 ? 14.118 13.845 0.001 1.00 94.19 283 ASN A C 1
ATOM 2304 O O . ASN A 1 283 ? 14.160 12.999 -0.891 1.00 94.19 283 ASN A O 1
ATOM 2308 N N . MET A 1 284 ? 13.864 13.529 1.278 1.00 95.25 284 MET A N 1
ATOM 2309 C CA . MET A 1 284 ? 13.723 12.140 1.743 1.00 95.25 284 MET A CA 1
ATOM 2310 C C . MET A 1 284 ? 12.561 11.401 1.063 1.00 95.25 284 MET A C 1
ATOM 2312 O O . MET A 1 284 ? 12.734 10.254 0.665 1.00 95.25 284 MET A O 1
ATOM 2316 N N . GLN A 1 285 ? 11.418 12.062 0.850 1.00 95.38 285 GLN A N 1
ATOM 2317 C CA . GLN A 1 285 ? 10.296 11.485 0.102 1.00 95.38 285 GLN A CA 1
ATOM 2318 C C . GLN A 1 285 ? 10.707 11.089 -1.316 1.00 95.38 285 GLN A C 1
ATOM 2320 O O . GLN A 1 285 ? 10.413 9.982 -1.752 1.00 95.38 285 GLN A O 1
ATOM 2325 N N . THR A 1 286 ? 11.390 11.977 -2.039 1.00 95.50 286 THR A N 1
ATOM 2326 C CA . THR A 1 286 ? 11.806 11.709 -3.426 1.00 95.50 286 THR A CA 1
ATOM 2327 C C . THR A 1 286 ? 12.834 10.583 -3.485 1.00 95.50 286 THR A C 1
ATOM 2329 O O . THR A 1 286 ? 12.722 9.704 -4.334 1.00 95.50 286 THR A O 1
ATOM 2332 N N . PHE A 1 287 ? 13.790 10.581 -2.552 1.00 96.50 287 PHE A N 1
ATOM 2333 C CA . PHE A 1 287 ? 14.781 9.518 -2.403 1.00 96.50 287 PHE A CA 1
ATOM 2334 C C . PHE A 1 287 ? 14.117 8.149 -2.182 1.00 96.50 287 PHE A C 1
ATOM 2336 O O . PHE A 1 287 ? 14.376 7.211 -2.934 1.00 96.50 287 PHE A O 1
ATOM 2343 N N . LEU A 1 288 ? 13.225 8.041 -1.191 1.00 96.69 288 LEU A N 1
ATOM 2344 C CA . LEU A 1 288 ? 12.553 6.783 -0.859 1.00 96.69 288 LEU A CA 1
ATOM 2345 C C . LEU A 1 288 ? 11.580 6.332 -1.947 1.00 96.69 288 LEU A C 1
ATOM 2347 O O . LEU A 1 288 ? 11.563 5.148 -2.265 1.00 96.69 288 LEU A O 1
ATOM 2351 N N . ASN A 1 289 ? 10.814 7.250 -2.544 1.00 94.25 289 ASN A N 1
ATOM 2352 C CA . ASN A 1 289 ? 9.937 6.920 -3.669 1.00 94.25 289 ASN A CA 1
ATOM 2353 C C . ASN A 1 289 ? 10.749 6.415 -4.864 1.00 94.25 289 ASN A C 1
ATOM 2355 O O . ASN A 1 289 ? 10.359 5.430 -5.473 1.00 94.25 2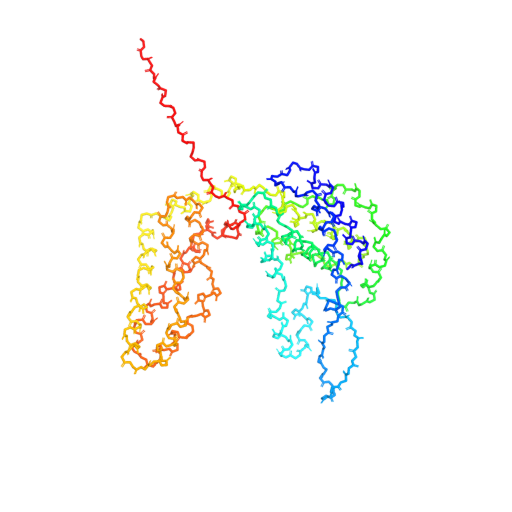89 ASN A O 1
ATOM 2359 N N . GLY A 1 290 ? 11.904 7.028 -5.144 1.00 94.81 290 GLY A N 1
ATOM 2360 C CA . GLY A 1 290 ? 12.829 6.559 -6.172 1.00 94.81 290 GLY A CA 1
ATOM 2361 C C . GLY A 1 290 ? 13.281 5.121 -5.956 1.00 94.81 290 GLY A C 1
ATOM 2362 O O . GLY A 1 290 ? 13.216 4.312 -6.873 1.00 94.81 290 GLY A O 1
ATOM 2363 N N . LEU A 1 291 ? 13.691 4.782 -4.730 1.00 95.44 291 LEU A N 1
ATOM 2364 C CA . LEU A 1 291 ? 14.048 3.404 -4.386 1.00 95.44 291 LEU A CA 1
ATOM 2365 C C . LEU A 1 291 ? 12.837 2.464 -4.433 1.00 95.44 291 LEU A C 1
ATOM 2367 O O . LEU A 1 291 ? 12.954 1.345 -4.912 1.00 95.44 291 LEU A O 1
ATOM 2371 N N . PHE A 1 292 ? 11.673 2.891 -3.946 1.00 93.56 292 PHE A N 1
ATOM 2372 C CA . PHE A 1 292 ? 10.456 2.081 -3.976 1.00 93.56 292 PHE A CA 1
ATOM 2373 C C . PHE A 1 292 ? 10.060 1.725 -5.413 1.00 93.56 292 PHE A C 1
ATOM 2375 O O . PHE A 1 292 ? 9.956 0.541 -5.726 1.00 93.56 292 PHE A O 1
ATOM 2382 N N . GLU A 1 293 ? 9.923 2.729 -6.279 1.00 91.56 293 GLU A N 1
ATOM 2383 C CA . GLU A 1 293 ? 9.542 2.574 -7.688 1.00 91.56 293 GLU A CA 1
ATOM 2384 C C . GLU A 1 293 ? 10.603 1.794 -8.474 1.00 91.56 293 GLU A C 1
ATOM 2386 O O . GLU A 1 293 ? 10.263 0.908 -9.252 1.00 91.56 293 GLU A O 1
ATOM 2391 N N . ALA A 1 294 ? 11.896 2.026 -8.209 1.00 91.56 294 ALA A N 1
ATOM 2392 C CA . ALA A 1 294 ? 12.966 1.260 -8.852 1.00 91.56 294 ALA A CA 1
ATOM 2393 C C . ALA A 1 294 ? 12.970 -0.230 -8.476 1.00 91.56 294 ALA A C 1
ATOM 2395 O O . ALA A 1 294 ? 13.560 -1.045 -9.177 1.00 91.56 294 ALA A O 1
ATOM 2396 N N . THR A 1 295 ? 12.316 -0.592 -7.371 1.00 90.44 295 THR A N 1
ATOM 2397 C CA . THR A 1 295 ? 12.211 -1.976 -6.898 1.00 90.44 295 THR A CA 1
ATOM 2398 C C . THR A 1 295 ? 10.859 -2.608 -7.205 1.00 90.44 295 THR A C 1
ATOM 2400 O O . THR A 1 295 ? 10.517 -3.617 -6.581 1.00 90.44 295 THR A O 1
ATOM 2403 N N . ASP A 1 296 ? 10.048 -2.021 -8.088 1.00 82.94 296 ASP A N 1
ATOM 2404 C CA . ASP A 1 296 ? 8.814 -2.667 -8.523 1.00 82.94 296 ASP A CA 1
ATOM 2405 C C . ASP A 1 296 ? 9.122 -3.785 -9.537 1.00 82.94 296 ASP A C 1
ATOM 2407 O O . ASP A 1 296 ? 9.570 -3.575 -10.667 1.00 82.94 296 ASP A O 1
ATOM 2411 N N . ILE A 1 297 ? 8.960 -5.020 -9.062 1.00 70.38 297 ILE A N 1
ATOM 2412 C CA . ILE A 1 297 ? 9.450 -6.249 -9.699 1.00 70.38 297 ILE A CA 1
ATOM 2413 C C . ILE A 1 297 ? 8.564 -6.631 -10.892 1.00 70.38 297 ILE A C 1
ATOM 2415 O O . ILE A 1 297 ? 9.059 -7.173 -11.878 1.00 70.38 297 ILE A O 1
ATOM 2419 N N . ILE A 1 298 ? 7.258 -6.356 -10.819 1.00 68.25 298 ILE A N 1
ATOM 2420 C CA . ILE A 1 298 ? 6.281 -6.909 -11.768 1.00 68.25 298 ILE A CA 1
ATOM 2421 C C . ILE A 1 298 ? 6.522 -6.368 -13.178 1.00 68.25 298 ILE A C 1
ATOM 2423 O O . ILE A 1 298 ? 6.578 -7.150 -14.127 1.00 68.25 298 ILE A O 1
ATOM 2427 N N . GLU A 1 299 ? 6.721 -5.059 -13.318 1.00 62.84 299 GLU A N 1
ATOM 2428 C CA . GLU A 1 299 ? 6.981 -4.452 -14.624 1.00 62.84 299 GLU A CA 1
ATOM 2429 C C . GLU A 1 299 ? 8.380 -4.838 -15.123 1.00 62.84 299 GLU A C 1
ATOM 2431 O O . GLU A 1 299 ? 8.535 -5.323 -16.241 1.00 62.84 299 GLU A O 1
ATOM 2436 N N . THR A 1 300 ? 9.401 -4.765 -14.268 1.00 67.50 300 THR A N 1
ATOM 2437 C CA . THR A 1 300 ? 10.782 -5.029 -14.693 1.00 67.50 300 THR A CA 1
ATOM 2438 C C . THR A 1 300 ? 10.968 -6.431 -15.279 1.00 67.50 300 THR A C 1
ATOM 2440 O O . THR A 1 300 ? 11.498 -6.555 -16.381 1.00 67.50 300 THR A O 1
ATOM 2443 N N . PHE A 1 301 ? 10.515 -7.484 -14.590 1.00 71.94 301 PHE A N 1
ATOM 2444 C CA . PHE A 1 301 ? 10.747 -8.864 -15.037 1.00 71.94 301 PHE A CA 1
ATOM 2445 C C . PHE A 1 301 ? 9.844 -9.286 -16.200 1.00 71.94 301 PHE A C 1
ATOM 2447 O O . PHE A 1 301 ? 10.305 -10.010 -17.081 1.00 71.94 301 PHE A O 1
ATOM 2454 N N . SER A 1 302 ? 8.599 -8.800 -16.254 1.00 72.50 302 SER A N 1
ATOM 2455 C CA . SER A 1 302 ? 7.679 -9.122 -17.357 1.00 72.50 302 SER A CA 1
ATOM 2456 C C . SER A 1 302 ? 8.186 -8.576 -18.696 1.00 72.50 302 SER A C 1
ATOM 2458 O O . SER A 1 302 ? 8.043 -9.231 -19.727 1.00 72.50 302 SER A O 1
ATOM 2460 N N . PHE A 1 303 ? 8.843 -7.412 -18.679 1.00 71.75 303 PHE A N 1
ATOM 2461 C CA . PHE A 1 303 ? 9.356 -6.748 -19.882 1.00 71.75 303 PHE A CA 1
ATOM 2462 C C . PHE A 1 303 ? 10.841 -7.035 -20.180 1.00 71.75 303 PHE A C 1
ATOM 2464 O O . PHE A 1 303 ? 11.356 -6.603 -21.216 1.00 71.75 303 PHE A O 1
ATOM 2471 N N . LEU A 1 304 ? 11.519 -7.831 -19.339 1.00 76.81 304 LEU A N 1
ATOM 2472 C CA . LEU A 1 304 ? 12.862 -8.357 -19.623 1.00 76.81 304 LEU A CA 1
ATOM 2473 C C . LEU A 1 304 ? 12.827 -9.574 -20.562 1.00 76.81 304 LEU A C 1
ATOM 2475 O O . LEU A 1 304 ? 13.796 -9.814 -21.278 1.00 76.81 304 LEU A O 1
ATOM 2479 N N . ILE A 1 305 ? 11.717 -10.321 -20.605 1.00 81.06 305 ILE A N 1
ATOM 2480 C CA . ILE A 1 305 ? 11.566 -11.518 -21.454 1.00 81.06 305 ILE A CA 1
ATOM 2481 C C . ILE A 1 305 ? 11.781 -11.213 -22.952 1.00 81.06 305 ILE A C 1
ATOM 2483 O O . ILE A 1 305 ? 12.535 -11.953 -23.593 1.00 81.06 305 ILE A O 1
ATOM 2487 N N . PRO A 1 306 ? 11.207 -10.139 -23.536 1.00 77.38 306 PRO A N 1
ATOM 2488 C CA . PRO A 1 306 ? 11.458 -9.795 -24.936 1.00 77.38 306 PRO A CA 1
ATOM 2489 C C . PRO A 1 306 ? 12.937 -9.472 -25.210 1.00 77.38 306 PRO A C 1
ATOM 2491 O O . PRO A 1 306 ? 13.502 -9.983 -26.176 1.00 77.38 306 PRO A O 1
ATOM 2494 N N . ALA A 1 307 ? 13.604 -8.720 -24.326 1.00 74.62 307 ALA A N 1
ATOM 2495 C CA . ALA A 1 307 ? 15.035 -8.422 -24.431 1.00 74.62 307 ALA A CA 1
ATOM 2496 C C . ALA A 1 307 ? 15.899 -9.689 -24.351 1.00 74.62 307 ALA A C 1
ATOM 2498 O O . ALA A 1 307 ? 16.821 -9.861 -25.146 1.00 74.62 307 ALA A O 1
ATOM 2499 N N . LEU A 1 308 ? 15.586 -10.608 -23.434 1.00 78.81 308 LEU A N 1
ATOM 2500 C CA . LEU A 1 308 ? 16.300 -11.881 -23.324 1.00 78.81 308 LEU A CA 1
ATOM 2501 C C . LEU A 1 308 ? 16.093 -12.761 -24.565 1.00 78.81 308 LEU A C 1
ATOM 2503 O O . LEU A 1 308 ? 17.038 -13.389 -25.036 1.00 78.81 308 LEU A O 1
ATOM 2507 N N . SER A 1 309 ? 14.894 -12.754 -25.146 1.00 80.12 309 SER A N 1
ATOM 2508 C CA . SER A 1 309 ? 14.591 -13.508 -26.370 1.00 80.12 309 SER A CA 1
ATOM 2509 C C . SER A 1 309 ? 15.401 -12.999 -27.567 1.00 80.12 309 SER A C 1
ATOM 2511 O O . SER A 1 309 ? 15.923 -13.794 -28.345 1.00 80.12 309 SER A O 1
ATOM 2513 N N . LEU A 1 310 ? 15.579 -11.678 -27.682 1.00 77.00 310 LEU A N 1
ATOM 2514 C CA . LEU A 1 310 ? 16.433 -11.073 -28.710 1.00 77.00 310 LEU A CA 1
ATOM 2515 C C . LEU A 1 310 ? 17.919 -11.415 -28.523 1.00 77.00 310 LEU A C 1
ATOM 2517 O O . LEU A 1 310 ? 18.645 -11.525 -29.509 1.00 77.00 310 LEU A O 1
ATOM 2521 N N . SER A 1 311 ? 18.367 -11.651 -27.285 1.00 80.44 311 SER A N 1
ATOM 2522 C CA . SER A 1 311 ? 19.768 -11.998 -27.001 1.00 80.44 311 SER A CA 1
ATOM 2523 C C . SER A 1 311 ? 20.201 -13.355 -27.570 1.00 80.44 311 SER A C 1
ATOM 2525 O O . SER A 1 311 ? 21.389 -13.567 -27.786 1.00 80.44 311 SER A O 1
ATOM 2527 N N . ILE A 1 312 ? 19.248 -14.253 -27.853 1.00 80.38 312 ILE A N 1
ATOM 2528 C CA . ILE A 1 312 ? 19.493 -15.554 -28.501 1.00 80.38 312 ILE A CA 1
ATOM 2529 C C . ILE A 1 312 ? 19.796 -15.377 -29.998 1.00 80.38 312 ILE A C 1
ATOM 2531 O O . ILE A 1 312 ? 20.538 -16.164 -30.581 1.00 80.38 312 ILE A O 1
ATOM 2535 N N . LEU A 1 313 ? 19.217 -14.352 -30.626 1.00 79.31 313 LEU A N 1
ATOM 2536 C CA . LEU A 1 313 ? 19.268 -14.137 -32.075 1.00 79.31 313 LEU A CA 1
ATOM 2537 C C . LEU A 1 313 ? 20.368 -13.155 -32.502 1.00 79.31 313 LEU A C 1
ATOM 2539 O O . LEU A 1 313 ? 20.682 -13.063 -33.687 1.00 79.31 313 LEU A O 1
ATOM 2543 N N . MET A 1 314 ? 20.924 -12.390 -31.561 1.00 80.88 314 MET A N 1
ATOM 2544 C CA . MET A 1 314 ? 21.819 -11.258 -31.820 1.00 80.88 314 MET A CA 1
ATOM 2545 C C . MET A 1 314 ? 23.052 -11.302 -30.911 1.00 80.88 314 MET A C 1
ATOM 2547 O O . MET A 1 314 ? 23.201 -12.212 -30.101 1.00 80.88 314 MET A O 1
ATOM 2551 N N . ASN A 1 315 ? 23.956 -10.319 -31.029 1.00 82.56 315 ASN A N 1
ATOM 2552 C CA . ASN A 1 315 ? 25.098 -10.207 -30.119 1.00 82.56 315 ASN A CA 1
ATOM 2553 C C . ASN A 1 315 ? 24.594 -10.142 -28.664 1.00 82.56 315 ASN A C 1
ATOM 2555 O O . ASN A 1 315 ? 23.928 -9.168 -28.313 1.00 82.56 315 ASN A O 1
ATOM 2559 N N . PRO A 1 316 ? 24.914 -11.124 -27.804 1.00 85.19 316 PRO A N 1
ATOM 2560 C CA . PRO A 1 316 ? 24.298 -11.229 -26.486 1.00 85.19 316 PRO A CA 1
ATOM 2561 C C . PRO A 1 316 ? 24.820 -10.178 -25.500 1.00 85.19 316 PRO A C 1
ATOM 2563 O O . PRO A 1 316 ? 24.165 -9.911 -24.493 1.00 85.19 316 PRO A O 1
ATOM 2566 N N . LEU A 1 317 ? 25.980 -9.560 -25.755 1.00 88.62 317 LEU A N 1
ATOM 2567 C CA . LEU A 1 317 ? 26.660 -8.729 -24.761 1.00 88.62 317 LEU A CA 1
ATOM 2568 C C . LEU A 1 317 ? 25.831 -7.503 -24.308 1.00 88.62 317 LEU A C 1
ATOM 2570 O O . LEU A 1 317 ? 25.642 -7.360 -23.098 1.00 88.62 317 LEU A O 1
ATOM 2574 N N . PRO A 1 318 ? 25.277 -6.647 -25.196 1.00 88.56 318 PRO A N 1
ATOM 2575 C CA . PRO A 1 318 ? 24.448 -5.515 -24.769 1.00 88.56 318 PRO A CA 1
ATOM 2576 C C . PRO A 1 318 ? 23.183 -5.947 -24.018 1.00 88.56 318 PRO A C 1
ATOM 2578 O O . PRO A 1 318 ? 22.796 -5.313 -23.037 1.00 88.56 318 PRO A O 1
ATOM 2581 N N . PHE A 1 319 ? 22.566 -7.059 -24.425 1.00 86.69 319 PHE A N 1
ATOM 2582 C CA . PHE A 1 319 ? 21.367 -7.592 -23.777 1.00 86.69 319 PHE A CA 1
ATOM 2583 C C . PHE A 1 319 ? 21.657 -8.149 -22.381 1.00 86.69 319 PHE A C 1
ATOM 2585 O O . PHE A 1 319 ? 20.872 -7.924 -21.457 1.00 86.69 319 PHE A O 1
ATOM 2592 N N . LEU A 1 320 ? 22.787 -8.842 -22.207 1.00 88.44 320 LEU A N 1
ATOM 2593 C CA . LEU A 1 320 ? 23.235 -9.350 -20.910 1.00 88.44 320 LEU A CA 1
ATOM 2594 C C . LEU A 1 320 ? 23.571 -8.203 -19.957 1.00 88.44 320 LEU A C 1
ATOM 2596 O O . LEU A 1 320 ? 23.123 -8.217 -18.811 1.00 88.44 320 LEU A O 1
ATOM 2600 N N . LEU A 1 321 ? 24.302 -7.187 -20.429 1.00 91.69 321 LEU A N 1
ATOM 2601 C CA . LEU A 1 321 ? 24.619 -6.002 -19.627 1.00 91.69 321 LEU A CA 1
ATOM 2602 C C . LEU A 1 321 ? 23.353 -5.243 -19.221 1.00 91.69 321 LEU A C 1
ATOM 2604 O O . LEU A 1 321 ? 23.214 -4.876 -18.052 1.00 91.69 321 LEU A O 1
ATOM 2608 N N . PHE A 1 322 ? 22.403 -5.067 -20.144 1.00 90.56 322 PHE A N 1
ATOM 2609 C CA . PHE A 1 322 ? 21.103 -4.465 -19.852 1.00 90.56 322 PHE A CA 1
ATOM 2610 C C . PHE A 1 322 ? 20.323 -5.275 -18.807 1.00 90.56 322 PHE A C 1
ATOM 2612 O O . PHE A 1 322 ? 19.922 -4.732 -17.781 1.00 90.56 322 PHE A O 1
ATOM 2619 N N . SER A 1 323 ? 20.171 -6.583 -19.017 1.00 88.19 323 SER A N 1
ATOM 2620 C CA . SER A 1 323 ? 19.389 -7.449 -18.126 1.00 88.19 323 SER A CA 1
ATOM 2621 C C . SER A 1 323 ? 20.002 -7.535 -16.728 1.00 88.19 323 SER A C 1
ATOM 2623 O O . SER A 1 323 ? 19.287 -7.441 -15.726 1.00 88.19 323 SER A O 1
ATOM 2625 N N . LEU A 1 324 ? 21.330 -7.667 -16.641 1.00 90.62 324 LEU A N 1
ATOM 2626 C CA . LEU A 1 324 ? 22.048 -7.725 -15.370 1.00 90.62 324 LEU A CA 1
ATOM 2627 C C . LEU A 1 324 ? 21.946 -6.397 -14.619 1.00 90.62 324 LEU A C 1
ATOM 2629 O O . LEU A 1 324 ? 21.628 -6.397 -13.432 1.00 90.62 324 LEU A O 1
ATOM 2633 N N . SER A 1 325 ? 22.182 -5.268 -15.290 1.00 92.94 325 SER A N 1
ATOM 2634 C CA . SER A 1 325 ? 22.094 -3.948 -14.652 1.00 92.94 325 SER A CA 1
ATOM 2635 C C . SER A 1 325 ? 20.666 -3.615 -14.213 1.00 92.94 325 SER A C 1
ATOM 2637 O O . SER A 1 325 ? 20.482 -3.202 -13.069 1.00 92.94 325 SER A O 1
ATOM 2639 N N . ALA A 1 326 ? 19.652 -3.890 -15.042 1.00 90.06 326 ALA A N 1
ATOM 2640 C CA . ALA A 1 326 ? 18.240 -3.740 -14.680 1.00 90.06 326 ALA A CA 1
ATOM 2641 C C . ALA A 1 326 ? 17.862 -4.604 -13.464 1.00 90.06 326 ALA A C 1
ATOM 2643 O O . ALA A 1 326 ? 17.260 -4.111 -12.510 1.00 90.06 326 ALA A O 1
ATOM 2644 N N . THR A 1 327 ? 18.290 -5.870 -13.443 1.00 89.06 327 THR A N 1
ATOM 2645 C CA . THR A 1 327 ? 18.059 -6.774 -12.303 1.00 89.06 327 THR A CA 1
ATOM 2646 C C . THR A 1 327 ? 18.761 -6.269 -11.042 1.00 89.06 327 THR A C 1
ATOM 2648 O O . THR A 1 327 ? 18.171 -6.245 -9.961 1.00 89.06 327 THR A O 1
ATOM 2651 N N . MET A 1 328 ? 20.012 -5.817 -11.164 1.00 92.75 328 MET A N 1
ATOM 2652 C CA . MET A 1 328 ? 20.772 -5.292 -10.031 1.00 92.75 328 MET A CA 1
ATOM 2653 C C . MET A 1 328 ? 20.153 -4.011 -9.474 1.00 92.75 328 MET A C 1
ATOM 2655 O O . MET A 1 328 ? 20.132 -3.855 -8.259 1.00 92.75 328 MET A O 1
ATOM 2659 N N . LEU A 1 329 ? 19.581 -3.133 -10.301 1.00 94.00 329 LEU A N 1
ATOM 2660 C CA . LEU A 1 329 ? 18.859 -1.947 -9.818 1.00 94.00 329 LEU A CA 1
ATOM 2661 C C . LEU A 1 329 ? 17.667 -2.315 -8.928 1.00 94.00 329 LEU A C 1
ATOM 2663 O O . LEU A 1 329 ? 17.449 -1.677 -7.900 1.00 94.00 329 LEU A O 1
ATOM 2667 N N . VAL A 1 330 ? 16.950 -3.384 -9.273 1.00 92.69 330 VAL A N 1
ATOM 2668 C CA . VAL A 1 330 ? 15.832 -3.889 -8.468 1.00 92.69 330 VAL A CA 1
ATOM 2669 C C . VAL A 1 330 ? 16.321 -4.549 -7.176 1.00 92.69 330 VAL A C 1
ATOM 2671 O O . VAL A 1 330 ? 15.718 -4.366 -6.121 1.00 92.69 330 VAL A O 1
ATOM 2674 N N . VAL A 1 331 ? 17.407 -5.325 -7.220 1.00 92.19 331 VAL A N 1
ATOM 2675 C CA . VAL A 1 331 ? 17.871 -6.124 -6.069 1.00 92.19 331 VAL A CA 1
ATOM 2676 C C . VAL A 1 331 ? 18.715 -5.308 -5.086 1.00 92.19 331 VAL A C 1
ATOM 2678 O O . VAL A 1 331 ? 18.628 -5.514 -3.874 1.00 92.19 331 VAL A O 1
ATOM 2681 N N . PHE A 1 332 ? 19.516 -4.361 -5.570 1.00 94.69 332 PHE A N 1
ATOM 2682 C CA . PHE A 1 332 ? 20.519 -3.653 -4.773 1.00 94.69 332 PHE A CA 1
ATOM 2683 C C . PHE A 1 332 ? 19.941 -2.936 -3.537 1.00 94.69 332 PHE A C 1
ATOM 2685 O O . PHE A 1 332 ? 20.506 -3.095 -2.450 1.00 94.69 332 PHE A O 1
ATOM 2692 N N . PRO A 1 333 ? 18.793 -2.228 -3.605 1.00 94.81 333 PRO A N 1
ATOM 2693 C CA . PRO A 1 333 ? 18.193 -1.621 -2.418 1.00 94.81 333 PRO A CA 1
ATOM 2694 C C . PRO A 1 333 ? 17.803 -2.650 -1.344 1.00 94.81 333 PRO A C 1
ATOM 2696 O O . PRO A 1 333 ? 17.875 -2.355 -0.149 1.00 94.81 333 PRO A O 1
ATOM 2699 N N . PHE A 1 334 ? 17.461 -3.886 -1.728 1.00 93.94 334 PHE A N 1
ATOM 2700 C CA . PHE A 1 334 ? 17.143 -4.952 -0.775 1.00 93.94 334 PHE A CA 1
ATOM 2701 C C . PHE A 1 334 ? 18.355 -5.467 -0.005 1.00 93.94 334 PHE A C 1
ATOM 2703 O O . PHE A 1 334 ? 18.150 -6.156 0.991 1.00 93.94 334 PHE A O 1
ATOM 2710 N N . LEU A 1 335 ? 19.593 -5.118 -0.367 1.00 94.06 335 LEU A N 1
ATOM 2711 C CA . LEU A 1 335 ? 20.770 -5.432 0.455 1.00 94.06 335 LEU A CA 1
ATOM 2712 C C . LEU A 1 335 ? 20.732 -4.693 1.805 1.00 94.06 335 LEU A C 1
ATOM 2714 O O . LEU A 1 335 ? 21.284 -5.168 2.801 1.00 94.06 335 LEU A O 1
ATOM 2718 N N . PHE A 1 336 ? 20.005 -3.577 1.884 1.00 96.19 336 PHE A N 1
ATOM 2719 C CA . PHE A 1 336 ? 19.899 -2.758 3.085 1.00 96.19 336 PHE A CA 1
ATOM 2720 C C . PHE A 1 336 ? 18.711 -3.191 3.954 1.00 96.19 336 PHE A C 1
ATOM 2722 O O . PHE A 1 336 ? 17.548 -3.024 3.585 1.00 96.19 336 PHE A O 1
ATOM 2729 N N . LYS A 1 337 ? 18.998 -3.691 5.166 1.00 96.00 337 LYS A N 1
ATOM 2730 C CA . LYS A 1 337 ? 17.974 -4.083 6.156 1.00 96.00 337 LYS A CA 1
ATOM 2731 C C . LYS A 1 337 ? 16.960 -2.963 6.421 1.00 96.00 337 LYS A C 1
ATOM 2733 O O . LYS A 1 337 ? 15.763 -3.231 6.417 1.00 96.00 337 LYS A O 1
ATOM 2738 N N . ASP A 1 338 ? 17.432 -1.726 6.593 1.00 96.69 338 ASP A N 1
ATOM 2739 C CA . ASP A 1 338 ? 16.570 -0.568 6.856 1.00 96.69 338 ASP A CA 1
ATOM 2740 C C . ASP A 1 338 ? 15.550 -0.351 5.717 1.00 96.69 338 ASP A C 1
ATOM 2742 O O . ASP A 1 338 ? 14.378 -0.117 5.998 1.00 96.69 338 ASP A O 1
ATOM 2746 N N . PHE A 1 339 ? 15.951 -0.527 4.447 1.00 96.38 339 PHE A N 1
ATOM 2747 C CA . PHE A 1 339 ? 15.036 -0.448 3.300 1.00 96.38 339 PHE A CA 1
ATOM 2748 C C . PHE A 1 339 ? 14.001 -1.573 3.324 1.00 96.38 339 PHE A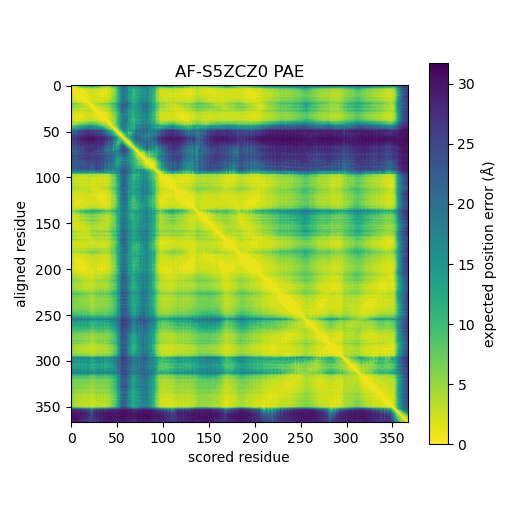 C 1
ATOM 2750 O O . PHE A 1 339 ? 12.806 -1.299 3.253 1.00 96.38 339 PHE A O 1
ATOM 2757 N N . ARG A 1 340 ? 14.430 -2.832 3.503 1.00 94.62 340 ARG A N 1
ATOM 2758 C CA . ARG A 1 340 ? 13.510 -3.987 3.587 1.00 94.62 340 ARG A CA 1
ATOM 2759 C C . ARG A 1 340 ? 12.450 -3.810 4.671 1.00 94.62 340 ARG A C 1
ATOM 2761 O O . ARG A 1 340 ? 11.326 -4.294 4.544 1.00 94.62 340 ARG A O 1
ATOM 2768 N N . GLU A 1 341 ? 12.810 -3.149 5.763 1.00 94.88 341 GLU A N 1
ATOM 2769 C CA . GLU A 1 341 ? 11.896 -2.942 6.872 1.00 94.88 341 GLU A CA 1
ATOM 2770 C C . GLU A 1 341 ? 10.817 -1.904 6.587 1.00 94.88 341 GLU A C 1
ATOM 2772 O O . GLU A 1 341 ? 9.683 -2.153 6.998 1.00 94.88 341 GLU A O 1
ATOM 2777 N N . ILE A 1 342 ? 11.156 -0.817 5.884 1.00 96.06 342 ILE A N 1
ATOM 2778 C CA . ILE A 1 342 ? 10.248 0.314 5.629 1.00 96.06 342 ILE A CA 1
ATOM 2779 C C . ILE A 1 342 ? 9.607 0.305 4.238 1.00 96.06 342 ILE A C 1
ATOM 2781 O O . ILE A 1 342 ? 8.648 1.039 4.030 1.00 96.06 342 ILE A O 1
ATOM 2785 N N . ARG A 1 343 ? 10.105 -0.501 3.287 1.00 95.12 343 ARG A N 1
ATOM 2786 C CA . ARG A 1 343 ? 9.717 -0.451 1.863 1.00 95.12 343 ARG A CA 1
ATOM 2787 C C . ARG A 1 343 ? 8.207 -0.433 1.647 1.00 95.12 343 ARG A C 1
ATOM 2789 O O . ARG A 1 343 ? 7.710 0.369 0.869 1.00 95.12 343 ARG A O 1
ATOM 2796 N N . GLU A 1 344 ? 7.484 -1.329 2.311 1.00 92.50 344 GLU A N 1
ATOM 2797 C CA . GLU A 1 344 ? 6.029 -1.443 2.146 1.00 92.50 344 GLU A CA 1
ATOM 2798 C C . GLU A 1 344 ? 5.264 -0.233 2.678 1.00 92.50 344 GLU A C 1
ATOM 2800 O O . GLU A 1 344 ? 4.174 0.051 2.196 1.00 92.50 344 GLU A O 1
ATOM 2805 N N . ASP A 1 345 ? 5.841 0.496 3.626 1.00 96.00 345 ASP A N 1
ATOM 2806 C CA . ASP A 1 345 ? 5.214 1.656 4.247 1.00 96.00 345 ASP A CA 1
ATOM 2807 C C . ASP A 1 345 ? 5.563 2.964 3.516 1.00 96.00 345 ASP A C 1
ATOM 2809 O O . ASP A 1 345 ? 4.933 3.989 3.770 1.00 96.00 345 ASP A O 1
ATOM 2813 N N . ILE A 1 346 ? 6.523 2.945 2.578 1.00 95.12 346 ILE A N 1
ATOM 2814 C CA . ILE A 1 346 ? 6.922 4.123 1.787 1.00 95.12 346 ILE A CA 1
ATOM 2815 C C . ILE A 1 346 ? 5.712 4.843 1.162 1.00 95.12 346 ILE A C 1
ATOM 2817 O O . ILE A 1 346 ? 5.567 6.042 1.407 1.00 95.12 346 ILE A O 1
ATOM 2821 N N . PRO A 1 347 ? 4.802 4.167 0.431 1.00 93.00 347 PRO A N 1
ATOM 2822 C CA . PRO A 1 347 ? 3.649 4.835 -0.173 1.00 93.00 347 PRO A CA 1
ATOM 2823 C C . PRO A 1 347 ? 2.539 5.224 0.821 1.00 93.00 347 PRO A C 1
ATOM 2825 O O . PRO A 1 347 ? 1.554 5.830 0.402 1.00 93.00 347 PRO A O 1
ATOM 2828 N N . TRP A 1 348 ? 2.654 4.866 2.106 1.00 95.62 348 TRP A N 1
ATOM 2829 C CA . TRP A 1 348 ? 1.607 5.066 3.123 1.00 95.62 348 TRP A CA 1
ATOM 2830 C C . TRP A 1 348 ? 1.833 6.264 4.043 1.00 95.62 348 TRP A C 1
ATOM 2832 O O . TRP A 1 348 ? 0.917 6.640 4.788 1.00 95.62 348 TRP A O 1
ATOM 2842 N N . PHE A 1 349 ? 3.005 6.889 3.950 1.00 96.38 349 PHE A N 1
ATOM 2843 C CA . PHE A 1 349 ? 3.397 8.021 4.774 1.00 96.38 349 PHE A CA 1
ATOM 2844 C C . PHE A 1 349 ? 4.093 9.114 3.963 1.00 96.38 349 PHE A C 1
ATOM 2846 O O . PHE A 1 349 ? 4.683 8.872 2.908 1.00 96.38 349 PHE A O 1
ATOM 2853 N N . LEU A 1 350 ? 4.055 10.328 4.506 1.00 95.00 350 LEU A N 1
ATOM 2854 C CA . LEU A 1 350 ? 4.908 11.436 4.113 1.00 95.00 350 LEU A CA 1
ATOM 2855 C C . LEU A 1 350 ? 6.247 11.332 4.850 1.00 95.00 350 LEU A C 1
ATOM 2857 O O . LEU A 1 350 ? 6.307 11.291 6.079 1.00 95.00 350 LEU A O 1
ATOM 2861 N N . TRP A 1 351 ? 7.335 11.344 4.090 1.00 94.50 351 TRP A N 1
ATOM 2862 C CA . TRP A 1 351 ? 8.700 11.186 4.581 1.00 94.50 351 TRP A CA 1
ATOM 2863 C C . TRP A 1 351 ? 9.402 12.532 4.602 1.00 94.50 351 TRP A C 1
ATOM 2865 O O . TRP A 1 351 ? 10.192 12.880 3.716 1.00 94.50 351 TRP A O 1
ATOM 2875 N N . ARG A 1 352 ? 9.086 13.316 5.628 1.00 87.38 352 ARG A N 1
ATOM 2876 C CA . ARG A 1 352 ? 9.751 14.584 5.908 1.00 87.38 352 ARG A CA 1
ATOM 2877 C C . ARG A 1 352 ? 10.789 14.329 6.986 1.00 87.38 352 ARG A C 1
ATOM 2879 O O . ARG A 1 352 ? 10.458 13.936 8.096 1.00 87.38 352 ARG A O 1
ATOM 2886 N N . THR A 1 353 ? 12.061 14.533 6.670 1.00 69.06 353 THR A N 1
ATOM 2887 C CA . THR A 1 353 ? 13.050 14.683 7.737 1.00 69.06 353 THR A CA 1
ATOM 2888 C C . THR A 1 353 ? 12.759 16.012 8.410 1.00 69.06 353 THR A C 1
ATOM 2890 O O . THR A 1 353 ? 12.800 17.040 7.730 1.00 69.06 353 THR A O 1
ATOM 2893 N N . ALA A 1 354 ? 12.476 15.999 9.711 1.00 44.72 354 ALA A N 1
ATOM 2894 C CA . ALA A 1 354 ? 12.538 17.200 10.526 1.00 44.72 354 ALA A CA 1
ATOM 2895 C C . ALA A 1 354 ? 13.990 17.700 10.513 1.00 44.72 354 ALA A C 1
ATOM 2897 O O . ALA A 1 354 ? 14.799 17.346 11.360 1.00 44.72 354 ALA A O 1
ATOM 2898 N N . TYR A 1 355 ? 14.352 18.481 9.502 1.00 38.06 355 TYR A N 1
ATOM 2899 C CA . TYR A 1 355 ? 15.329 19.525 9.721 1.00 38.06 355 TYR A CA 1
ATOM 2900 C C . TYR A 1 355 ? 14.509 20.721 10.189 1.00 38.06 355 TYR A C 1
ATOM 2902 O O . TYR A 1 355 ? 13.738 21.252 9.385 1.00 38.06 355 TYR A O 1
ATOM 2910 N N . PRO A 1 356 ? 14.630 21.152 11.455 1.00 37.94 356 PRO A N 1
ATOM 2911 C CA . PRO A 1 356 ? 14.295 22.522 11.757 1.00 37.94 356 PRO A CA 1
ATOM 2912 C C . PRO A 1 356 ? 15.253 23.367 10.918 1.00 37.94 356 PRO A C 1
ATOM 2914 O O . PRO A 1 356 ? 16.467 23.376 11.131 1.00 37.94 356 PRO A O 1
ATOM 2917 N N . SER A 1 357 ? 14.715 24.030 9.902 1.00 35.56 357 SER A N 1
ATOM 2918 C CA . SER A 1 357 ? 15.296 25.282 9.448 1.00 35.56 357 SER A CA 1
ATOM 2919 C C . SER A 1 357 ? 15.462 26.170 10.683 1.00 35.56 357 SER A C 1
ATOM 2921 O O . SER A 1 357 ? 14.501 26.345 11.425 1.00 35.56 357 SER A O 1
ATOM 2923 N N . GLU A 1 358 ? 16.668 26.705 10.874 1.00 34.28 358 GLU A N 1
ATOM 2924 C CA . GLU A 1 358 ? 17.068 27.628 11.946 1.00 34.28 358 GLU A CA 1
ATOM 2925 C C . GLU A 1 358 ? 17.500 26.989 13.277 1.00 34.28 358 GLU A C 1
ATOM 2927 O O . GLU A 1 358 ? 16.872 27.134 14.325 1.00 34.28 358 GLU A O 1
ATOM 2932 N N . THR A 1 359 ? 18.727 26.465 13.301 1.00 35.16 359 THR A N 1
ATOM 2933 C CA . THR A 1 359 ? 19.619 26.813 14.413 1.00 35.16 359 THR A CA 1
ATOM 2934 C C . THR A 1 359 ? 19.724 28.339 14.454 1.00 35.16 359 THR A C 1
ATOM 2936 O O . THR A 1 359 ? 20.536 28.946 13.751 1.00 35.16 359 THR A O 1
ATOM 2939 N N . LYS A 1 360 ? 18.881 28.984 15.271 1.00 35.94 360 LYS A N 1
ATOM 2940 C CA . LYS A 1 360 ? 19.149 30.333 15.770 1.00 35.94 360 LYS A CA 1
ATOM 2941 C C . LYS A 1 360 ? 20.580 30.317 16.294 1.00 35.94 360 LYS A C 1
ATOM 2943 O O . LYS A 1 360 ? 20.868 29.674 17.301 1.00 35.94 360 LYS A O 1
ATOM 2948 N N . ARG A 1 361 ? 21.486 31.007 15.595 1.00 37.91 361 ARG A N 1
ATOM 2949 C CA . ARG A 1 361 ? 22.769 31.415 16.162 1.00 37.91 361 ARG A CA 1
ATOM 2950 C C . ARG A 1 361 ? 22.433 32.218 17.411 1.00 37.91 361 ARG A C 1
ATOM 2952 O O . ARG A 1 361 ? 22.073 33.390 17.316 1.00 37.91 361 ARG A O 1
ATOM 2959 N N . VAL A 1 362 ? 22.525 31.584 18.572 1.00 37.25 362 VAL A N 1
ATOM 2960 C CA . VAL A 1 362 ? 22.645 32.298 19.835 1.00 37.25 362 VAL A CA 1
ATOM 2961 C C . VAL A 1 362 ? 23.961 33.058 19.719 1.00 37.25 362 VAL A C 1
ATOM 2963 O O . VAL A 1 362 ? 25.040 32.485 19.841 1.00 37.25 362 VAL A O 1
ATOM 2966 N N . LYS A 1 363 ? 23.876 34.347 19.371 1.00 37.34 363 LYS A N 1
ATOM 2967 C CA . LYS A 1 363 ? 24.971 35.285 19.596 1.00 37.34 363 LYS A CA 1
ATOM 2968 C C . LYS A 1 363 ? 25.174 35.313 21.106 1.00 37.34 363 LYS A C 1
ATOM 2970 O O . LYS A 1 363 ? 24.417 35.970 21.814 1.00 37.34 363 LYS A O 1
ATOM 2975 N N . VAL A 1 364 ? 26.168 34.578 21.588 1.00 37.47 364 VAL A N 1
ATOM 2976 C CA . VAL A 1 364 ? 26.726 34.816 22.914 1.00 37.47 364 VAL A CA 1
ATOM 2977 C C . VAL A 1 364 ? 27.330 36.216 22.852 1.00 37.47 364 VAL A C 1
ATOM 2979 O O . VAL A 1 364 ? 28.343 36.439 22.191 1.00 37.47 364 VAL A O 1
ATOM 2982 N N . LYS A 1 365 ? 26.640 37.186 23.456 1.00 41.09 365 LYS A N 1
ATOM 2983 C CA . LYS A 1 365 ? 27.260 38.447 23.855 1.00 41.09 365 LYS A CA 1
ATOM 2984 C C . LYS A 1 365 ? 28.258 38.078 24.946 1.00 41.09 365 LYS A C 1
ATOM 2986 O O . LYS A 1 365 ? 27.849 37.667 26.025 1.00 41.09 365 LYS A O 1
ATOM 2991 N N . ILE A 1 366 ? 29.541 38.177 24.626 1.00 44.28 366 ILE A N 1
ATOM 2992 C CA . ILE A 1 366 ? 30.587 38.257 25.638 1.00 44.28 366 ILE A CA 1
ATOM 2993 C C . ILE A 1 366 ? 30.477 39.678 26.195 1.00 44.28 366 ILE A C 1
ATOM 2995 O O . ILE A 1 366 ? 30.649 40.642 25.445 1.00 44.28 366 ILE A O 1
ATOM 2999 N N . SER A 1 367 ? 30.059 39.780 27.453 1.00 56.12 367 SER A N 1
ATOM 3000 C CA . SER A 1 367 ? 30.175 40.980 28.286 1.00 56.12 367 SER A CA 1
ATOM 3001 C C . SE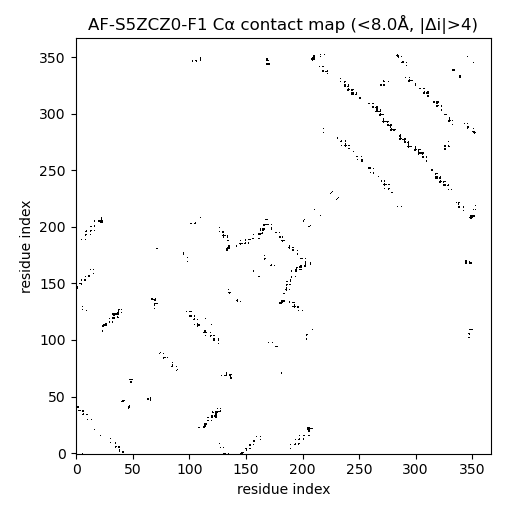R A 1 367 ? 31.430 40.881 29.125 1.00 56.12 367 SER A C 1
ATOM 3003 O O . SER A 1 367 ? 31.601 39.783 29.707 1.00 56.12 367 SER A O 1
#

Mean predicted aligned error: 10.04 Å

Sequence (367 aa):
MHGETHKVVTQRALSYLRSMELPVVLPRNFDRKLVRENVKLDEEAEYAEMRYFDFETGGTRVYRRRIAHHSENIDVASQNLPSDVQLFFALYNKKRDILGRLDKVRREILRYRTVSEAGIAELGKVLHYVQDRCVPSYDKWLHDEIEKKARKYHELLDDPTIFDAKPIGRKELRKMLDRQPVARTPREAVICAAKYTFAVLFAVLGNALEAPAGHLEKAVRLRGKFSGRVLQVYIGLALLALISFALVLYEVWKTNIYYLFIAALSAVSLQPALFAFKSLSKNMQTFLNGLFEATDIIETFSFLIPALSLSILMNPLPFLLFSLSATMLVVFPFLFKDFREIREDIPWFLWRTAYPSETKRVKVKIS

Secondary structure (DSSP, 8-state):
--HHHHHHHHHHHHHHHHTS--SSB--TTHHHHHHHHHHHGGG-HHHH------SSSSS------PPPTT-TTHHHHHTTS-HHHHHHHHH--HHHHHHHHHHHHHHHHHHHSB--HHHHHHHHHHHHHHHHTTS-SS-HHHHHHHHHHHGGGGGGGG-GGGG-----HHHHHHHHHHTPPPPSSHHHHHHHHHHHHHHHHIIIIIS-SBPPHHHHHHHHHHHHHSSHHHHHHHHHHHHHHHHHHHHHHHHHHTT-HHHHHHHHHGGGGGHHHHHHGGGG-SSHHHHHHHHHHHT-HHHHHHHHHHHHHHHHHS-HHHHHHHHHHHHHHHHGGGG-HHHHHHGGGGGGSB------S----------

Radius of gyration: 25.48 Å; Cα contacts (8 Å, |Δi|>4): 467; chains: 1; bounding box: 59×76×67 Å

Solvent-accessible surface area (backbone atoms only — not comparable to full-atom values): 19915 Å² total; per-residue (Å²): 103,45,52,70,54,53,35,53,39,50,52,45,36,48,55,58,51,66,75,38,90,56,75,47,54,74,53,94,59,42,68,66,45,25,42,47,34,28,31,46,51,80,72,35,66,73,72,66,51,80,90,88,88,73,87,90,68,87,66,97,74,94,82,91,74,87,72,51,95,42,48,95,47,52,74,67,65,29,71,82,43,58,72,69,58,30,48,52,52,67,73,57,51,58,70,60,50,48,52,54,53,48,49,54,38,33,41,44,28,72,73,68,45,30,64,51,78,64,40,37,38,52,49,11,45,45,43,35,55,58,33,30,33,11,41,46,30,87,47,62,68,60,29,56,49,28,40,71,49,28,68,81,46,55,74,60,65,75,44,68,77,54,64,64,50,70,34,71,44,48,55,44,42,46,59,50,66,73,64,60,61,62,31,91,45,29,60,49,24,51,51,44,23,30,25,53,45,25,22,52,48,30,34,60,45,51,42,58,56,53,52,54,69,77,54,47,53,32,52,52,53,38,49,64,64,53,34,71,69,53,37,51,50,56,49,48,35,25,51,45,21,54,54,20,45,52,48,41,51,57,61,31,65,76,71,42,72,70,52,39,52,43,50,55,58,22,53,59,29,45,48,29,37,64,26,43,60,33,51,74,44,91,47,54,42,50,20,51,49,12,53,47,60,11,44,49,59,70,61,36,58,67,22,40,51,50,39,56,57,47,28,77,79,47,80,41,64,37,40,50,47,19,53,51,25,39,50,43,51,38,49,55,59,62,74,37,65,47,42,64,73,44,52,68,32,54,75,60,34,43,51,72,73,89,66,74,83,72,82,73,77,77,76,77,77,86,128